Protein AF-A0AB36WRA4-F1 (afdb_monomer)

Radius of gyration: 27.65 Å; Cα contacts (8 Å, |Δi|>4): 533; chains: 1; bounding box: 84×54×73 Å

Foldseek 3Di:
DDLVVVVPAPADPVLSVLLNLLVVDDCVPPHLQSVLVSLQSNLVRCVVSVVNVSSLVSLVVRDCVSALQSVLVSLQSNLVSCVVVVVNVSSLVSLVVRDVVSALVSVLVSLQVNLLCCCPPVVNNVSSLVSLVPNDCVSALLSVLSSLQVNLVCCVPVVVHNVSSLVSLVVRDCVSDPASVLVSLLVNLVCCCPVVVNLVVSVVSLVPRDPPYDLVSQLSSLQSQLVSCVVVVVLVSSLVSLVSNCVPVVPVSVLSNVLSVQCVDPVRVVVSVVSVVVVVVVVVVCVVVDDDLPDDDVVDRRLQFKKKDAAEPVLVCLQVVPDPDPDDRDDDDWAWPCPDPDLCVPVVVVCVVVVDDDPDDHDDDDDPVDTDTDDDIDSCQPDQVCQQPHQDDPNDGNNGHIDIDGPVVVDDCPSPVSVVVSVVVVVVPPPVPDVVVVPPVPPPPDD

Structure (mmCIF, N/CA/C/O backbone):
data_AF-A0AB36WRA4-F1
#
_entry.id   AF-A0AB36WRA4-F1
#
loop_
_atom_site.group_PDB
_atom_site.id
_atom_site.type_symbol
_atom_site.label_atom_id
_atom_site.label_alt_id
_atom_site.label_comp_id
_atom_site.label_asym_id
_atom_site.label_entity_id
_atom_site.label_seq_id
_atom_site.pdbx_PDB_ins_code
_atom_site.Cartn_x
_atom_site.Cartn_y
_atom_site.Cartn_z
_atom_site.occupancy
_atom_site.B_iso_or_equiv
_atom_site.auth_seq_id
_atom_site.auth_comp_id
_atom_site.auth_asym_id
_atom_site.auth_atom_id
_atom_site.pdbx_PDB_model_num
ATOM 1 N N . MET A 1 1 ? 20.486 10.281 -29.213 1.00 79.38 1 MET A N 1
ATOM 2 C CA . MET A 1 1 ? 20.625 11.752 -29.174 1.00 79.38 1 MET A CA 1
ATOM 3 C C . MET A 1 1 ? 22.094 12.083 -29.334 1.00 79.38 1 MET A C 1
ATOM 5 O O . MET A 1 1 ? 22.915 11.268 -28.916 1.00 79.38 1 MET A O 1
ATOM 9 N N . ASN A 1 2 ? 22.425 13.197 -29.983 1.00 81.06 2 ASN A N 1
ATOM 10 C CA . ASN A 1 2 ? 23.804 13.689 -30.052 1.00 81.06 2 ASN A CA 1
ATOM 11 C C . ASN A 1 2 ? 24.070 14.705 -28.924 1.00 81.06 2 ASN A C 1
ATOM 13 O O . ASN A 1 2 ? 23.163 15.056 -28.171 1.00 81.06 2 ASN A O 1
ATOM 17 N N . MET A 1 3 ? 25.309 15.184 -28.800 1.00 83.56 3 MET A N 1
ATOM 18 C CA . MET A 1 3 ? 25.678 16.083 -27.703 1.00 83.56 3 MET A CA 1
ATOM 19 C C . MET A 1 3 ? 24.955 17.440 -27.751 1.00 83.56 3 MET A C 1
ATOM 21 O O . MET A 1 3 ? 24.662 18.024 -26.709 1.00 83.56 3 MET A O 1
ATOM 25 N N . ASP A 1 4 ? 24.607 17.925 -28.944 1.00 80.44 4 ASP A N 1
ATOM 26 C CA . ASP A 1 4 ? 23.847 19.168 -29.103 1.00 80.44 4 ASP A CA 1
ATOM 27 C C . ASP A 1 4 ? 22.397 19.021 -28.631 1.00 80.44 4 ASP A C 1
ATOM 29 O O . ASP A 1 4 ? 21.803 19.988 -28.153 1.00 80.44 4 ASP A O 1
ATOM 33 N N . ASP A 1 5 ? 21.826 17.819 -28.725 1.00 84.31 5 ASP A N 1
ATOM 34 C CA . ASP A 1 5 ? 20.522 17.513 -28.142 1.00 84.31 5 ASP A CA 1
ATOM 35 C C . ASP A 1 5 ? 20.593 17.532 -26.607 1.00 84.31 5 ASP A C 1
ATOM 37 O O . ASP A 1 5 ? 19.723 18.117 -25.967 1.00 84.31 5 ASP A O 1
ATOM 41 N N . PHE A 1 6 ? 21.647 16.961 -26.007 1.00 82.44 6 PHE A N 1
ATOM 42 C CA . PHE A 1 6 ? 21.836 16.958 -24.548 1.00 82.44 6 PHE A CA 1
ATOM 43 C C . PHE A 1 6 ? 22.102 18.349 -23.975 1.00 82.44 6 PHE A C 1
ATOM 45 O O . PHE A 1 6 ? 21.575 18.676 -22.918 1.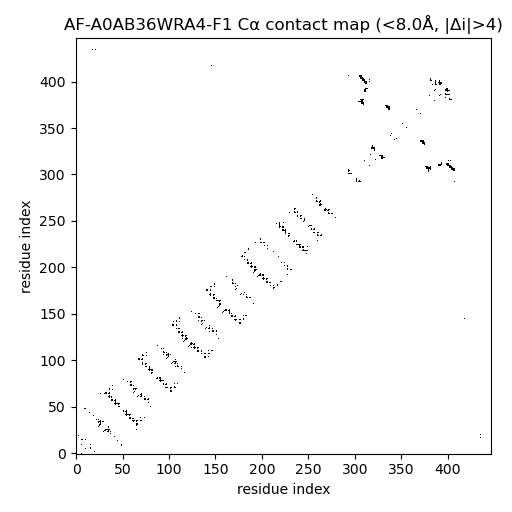00 82.44 6 PHE A O 1
ATOM 52 N N . LYS A 1 7 ? 22.851 19.204 -24.684 1.00 80.44 7 LYS A N 1
ATOM 53 C CA . LYS A 1 7 ? 23.098 20.599 -24.269 1.00 80.44 7 LYS A CA 1
ATOM 54 C C . LYS A 1 7 ? 21.832 21.461 -24.236 1.00 80.44 7 LYS A C 1
ATOM 56 O O . LYS A 1 7 ? 21.834 22.515 -23.607 1.00 80.44 7 LYS A O 1
ATOM 61 N N . LYS A 1 8 ? 20.757 21.037 -24.910 1.00 83.62 8 LYS A N 1
ATOM 62 C CA . LYS A 1 8 ? 19.436 21.688 -24.835 1.00 83.62 8 LYS A CA 1
ATOM 63 C C . LYS A 1 8 ? 18.624 21.228 -23.624 1.00 83.62 8 LYS A C 1
ATOM 65 O O . LYS A 1 8 ? 17.630 21.870 -23.291 1.00 83.62 8 LYS A O 1
ATOM 70 N N . LEU A 1 9 ? 19.019 20.131 -22.981 1.00 84.31 9 LEU A N 1
ATOM 71 C CA . LEU A 1 9 ? 18.398 19.654 -21.754 1.00 84.31 9 LEU A CA 1
ATOM 72 C C . LEU A 1 9 ? 18.965 20.432 -20.561 1.00 84.31 9 LEU A C 1
ATOM 74 O O . LEU A 1 9 ? 20.161 20.704 -20.482 1.00 84.31 9 LEU A O 1
ATOM 78 N N . LYS A 1 10 ? 18.106 20.755 -19.594 1.00 83.50 10 LYS A N 1
ATOM 79 C CA . LYS A 1 10 ? 18.498 21.317 -18.293 1.00 83.50 10 LYS A CA 1
ATOM 80 C C . LYS A 1 10 ? 19.139 20.235 -17.409 1.00 83.50 10 LYS A C 1
ATOM 82 O O . LYS A 1 10 ? 18.519 19.779 -16.453 1.00 83.50 10 LYS A O 1
ATOM 87 N N . LEU A 1 11 ? 20.329 19.771 -17.777 1.00 83.56 11 LEU A N 1
ATOM 88 C CA . LEU A 1 11 ? 21.136 18.813 -17.012 1.00 83.56 11 LEU A CA 1
ATOM 89 C C . LEU A 1 11 ? 22.240 19.542 -16.238 1.00 83.56 11 LEU A C 1
ATOM 91 O O . LEU A 1 11 ? 22.647 20.642 -16.617 1.00 83.56 11 LEU A O 1
ATOM 95 N N . SER A 1 12 ? 22.737 18.936 -15.158 1.00 85.19 12 SER A N 1
ATOM 96 C CA . SER A 1 12 ? 23.919 19.465 -14.472 1.00 85.19 12 SER A CA 1
ATOM 97 C C . SER A 1 12 ? 25.164 19.304 -15.352 1.00 85.19 12 SER A C 1
ATOM 99 O O . SER A 1 12 ? 25.253 18.354 -16.127 1.00 85.19 12 SER A O 1
ATOM 101 N N . ASN A 1 13 ? 26.149 20.200 -15.221 1.00 84.56 13 ASN A N 1
ATOM 102 C CA . ASN A 1 13 ? 27.400 20.085 -15.985 1.00 84.56 13 ASN A CA 1
ATOM 103 C C . ASN A 1 13 ? 28.089 18.731 -15.752 1.00 84.56 13 ASN A C 1
ATOM 105 O O . ASN A 1 13 ? 28.613 18.147 -16.690 1.00 84.56 13 ASN A O 1
ATOM 109 N N . THR A 1 14 ? 28.017 18.203 -14.526 1.00 87.31 14 THR A N 1
ATOM 110 C CA . THR A 1 14 ? 28.548 16.878 -14.182 1.00 87.31 14 THR A CA 1
ATOM 111 C C . THR A 1 14 ? 27.828 15.756 -14.931 1.00 87.31 14 THR A C 1
ATOM 113 O O . THR A 1 14 ? 28.490 14.904 -15.511 1.00 87.31 14 THR A O 1
ATOM 116 N N . ASP A 1 15 ? 26.490 15.777 -14.985 1.00 85.38 15 ASP A N 1
ATOM 117 C CA . ASP A 1 15 ? 25.725 14.770 -15.737 1.00 85.38 15 ASP A CA 1
ATOM 118 C C . ASP A 1 15 ? 26.016 14.868 -17.252 1.00 85.38 15 ASP A C 1
ATOM 120 O O . ASP A 1 15 ? 26.065 13.854 -17.944 1.00 85.38 15 ASP A O 1
ATOM 124 N N . ILE A 1 16 ? 26.217 16.084 -17.778 1.00 86.12 16 ILE A N 1
ATOM 125 C CA . ILE A 1 16 ? 26.566 16.335 -19.188 1.00 86.12 16 ILE A CA 1
ATOM 126 C C . ILE A 1 16 ? 27.944 15.749 -19.524 1.00 86.12 16 ILE A C 1
ATOM 128 O O . ILE A 1 16 ? 28.062 15.048 -20.528 1.00 86.12 16 ILE A O 1
ATOM 132 N N . GLU A 1 17 ? 28.960 16.009 -18.695 1.00 85.81 17 GLU A N 1
ATOM 133 C CA . GLU A 1 17 ? 30.317 15.463 -18.861 1.00 85.81 17 GLU A CA 1
ATOM 134 C C . GLU A 1 17 ? 30.321 13.928 -18.800 1.00 85.81 17 GLU A C 1
ATOM 136 O O . GLU A 1 17 ? 30.978 13.265 -19.607 1.00 85.81 17 GLU A O 1
ATOM 141 N N . GLU A 1 18 ? 29.546 13.347 -17.881 1.00 88.69 18 GLU A N 1
ATOM 142 C CA . GLU A 1 18 ? 29.401 11.895 -17.762 1.00 88.69 18 GLU A CA 1
ATOM 143 C C . GLU A 1 18 ? 28.736 11.290 -19.008 1.00 88.69 18 GLU A C 1
ATOM 145 O O . GLU A 1 18 ? 29.247 10.326 -19.585 1.00 88.69 18 GLU A O 1
ATOM 150 N N . ILE A 1 19 ? 27.636 11.885 -19.482 1.00 88.50 19 ILE A N 1
ATOM 151 C CA . ILE A 1 19 ? 26.951 11.444 -20.705 1.00 88.50 19 ILE A CA 1
ATOM 152 C C . ILE A 1 19 ? 27.875 11.551 -21.921 1.00 88.50 19 ILE A C 1
ATOM 154 O O . ILE A 1 19 ? 27.892 10.635 -22.743 1.00 88.50 19 ILE A O 1
ATOM 158 N N . GLU A 1 20 ? 28.656 12.625 -22.044 1.00 87.75 20 GLU A N 1
ATOM 159 C CA . GLU A 1 20 ? 29.588 12.815 -23.161 1.00 87.75 20 GLU A CA 1
ATOM 160 C C . GLU A 1 20 ? 30.613 11.675 -23.247 1.00 87.75 20 GLU A C 1
ATOM 162 O O . GLU A 1 20 ? 30.836 11.132 -24.333 1.00 87.75 20 GLU A O 1
ATOM 167 N N . GLY A 1 21 ? 31.168 11.251 -22.107 1.00 86.50 21 GLY A N 1
ATOM 168 C CA . GLY A 1 21 ? 32.066 10.095 -22.044 1.00 86.50 21 GLY A CA 1
ATOM 169 C C . GLY A 1 21 ? 31.383 8.789 -22.464 1.00 86.50 21 GLY A C 1
ATOM 170 O O . GLY A 1 21 ? 31.952 7.996 -23.216 1.00 86.50 21 GLY A O 1
ATOM 171 N N . LEU A 1 22 ? 30.138 8.577 -22.034 1.00 89.88 22 LEU A N 1
ATOM 172 C CA . LEU A 1 22 ? 29.381 7.352 -22.313 1.00 89.88 22 LEU A CA 1
ATOM 173 C C . LEU A 1 22 ? 28.863 7.263 -23.757 1.00 89.88 22 LEU A C 1
ATOM 175 O O . LEU A 1 22 ? 28.699 6.158 -24.278 1.00 89.88 22 LEU A O 1
ATOM 179 N N . LEU A 1 23 ? 28.626 8.393 -24.431 1.00 88.62 23 LEU A N 1
ATOM 180 C CA . LEU A 1 23 ? 28.179 8.419 -25.831 1.00 88.62 23 LEU A CA 1
ATOM 181 C C . LEU A 1 23 ? 29.236 7.909 -26.820 1.00 88.62 23 LEU A C 1
ATOM 183 O O . LEU A 1 23 ? 28.875 7.539 -27.937 1.00 88.62 23 LEU A O 1
ATOM 187 N N . GLN A 1 24 ? 30.511 7.864 -26.422 1.00 86.81 24 GLN A N 1
ATOM 188 C CA . GLN A 1 24 ? 31.593 7.315 -27.249 1.00 86.81 24 GLN A CA 1
ATOM 189 C C . GLN A 1 24 ? 31.570 5.780 -27.316 1.00 86.81 24 GLN A C 1
ATOM 191 O O . GLN A 1 24 ? 32.196 5.187 -28.195 1.00 86.81 24 GLN A O 1
ATOM 196 N N . VAL A 1 25 ? 30.848 5.123 -26.402 1.00 89.00 25 VAL A N 1
ATOM 197 C CA . VAL A 1 25 ? 30.752 3.663 -26.354 1.00 89.00 25 VAL A CA 1
ATOM 198 C C . VAL A 1 25 ? 29.827 3.165 -27.461 1.00 89.00 25 VAL A C 1
ATOM 200 O O . VAL A 1 25 ? 28.656 3.543 -27.547 1.00 89.00 25 VAL A O 1
ATOM 203 N N . THR A 1 26 ? 30.336 2.248 -28.281 1.00 90.06 26 THR A N 1
ATOM 204 C CA . THR A 1 26 ? 29.564 1.584 -29.341 1.00 90.06 26 THR A CA 1
ATOM 205 C C . THR A 1 26 ? 29.333 0.122 -28.983 1.00 90.06 26 THR A C 1
ATOM 207 O O . THR A 1 26 ? 30.014 -0.433 -28.123 1.00 90.06 26 THR A O 1
ATOM 210 N N . ARG A 1 27 ? 28.369 -0.534 -29.640 1.00 90.00 27 ARG A N 1
ATOM 211 C CA . ARG A 1 27 ? 28.092 -1.952 -29.369 1.00 90.00 27 ARG A CA 1
ATOM 212 C C . ARG A 1 27 ? 29.282 -2.845 -29.744 1.00 90.00 27 ARG A C 1
ATOM 214 O O . ARG A 1 27 ? 29.499 -3.863 -29.094 1.00 90.00 27 ARG A O 1
ATOM 221 N N . GLU A 1 28 ? 30.052 -2.472 -30.765 1.00 88.94 28 GLU A N 1
ATOM 222 C CA . GLU A 1 28 ? 31.238 -3.219 -31.196 1.00 88.94 28 GLU A CA 1
ATOM 223 C C . GLU A 1 28 ? 32.514 -2.874 -30.409 1.00 88.94 28 GLU A C 1
ATOM 225 O O . GLU A 1 28 ? 33.470 -3.645 -30.464 1.00 88.94 28 GLU A O 1
ATOM 230 N N . ASN A 1 29 ? 32.555 -1.748 -29.687 1.00 81.69 29 ASN A N 1
ATOM 231 C CA . ASN A 1 29 ? 33.750 -1.296 -28.975 1.00 81.69 29 ASN A CA 1
ATOM 232 C C . ASN A 1 29 ? 33.398 -0.614 -27.635 1.00 81.69 29 ASN A C 1
ATOM 234 O O . ASN A 1 29 ? 32.785 0.462 -27.658 1.00 81.69 29 ASN A O 1
ATOM 238 N N . PRO A 1 30 ? 33.810 -1.178 -26.480 1.00 80.06 30 PRO A N 1
ATOM 239 C CA . PRO A 1 30 ? 34.686 -2.352 -26.313 1.00 80.06 30 PRO A CA 1
ATOM 240 C C . PRO A 1 30 ? 33.942 -3.699 -26.302 1.00 80.06 30 PRO A C 1
ATOM 242 O O . PRO A 1 30 ? 34.545 -4.736 -26.565 1.00 80.06 30 PRO A O 1
ATOM 245 N N . SER A 1 31 ? 32.640 -3.707 -26.010 1.00 91.75 31 SER A N 1
ATOM 246 C CA . SER A 1 31 ? 31.771 -4.883 -26.123 1.00 91.75 31 SER A CA 1
ATOM 247 C C . SER A 1 31 ? 30.298 -4.482 -26.011 1.00 91.75 31 SER A C 1
ATOM 249 O O . SER A 1 31 ? 29.973 -3.394 -25.523 1.00 91.75 31 SER A O 1
ATOM 251 N N . GLY A 1 32 ? 29.396 -5.396 -26.384 1.00 90.62 32 GLY A N 1
ATOM 252 C CA . GLY A 1 32 ? 27.958 -5.215 -26.172 1.00 90.62 32 GLY A CA 1
ATOM 253 C C . GLY A 1 32 ? 27.606 -4.991 -24.697 1.00 90.62 32 GLY A C 1
ATOM 254 O O . GLY A 1 32 ? 26.776 -4.142 -24.391 1.00 90.62 32 GLY A O 1
ATOM 255 N N . GLU A 1 33 ? 28.292 -5.662 -23.769 1.00 91.69 33 GLU A N 1
ATOM 256 C CA . GLU A 1 33 ? 28.045 -5.500 -22.332 1.00 91.69 33 GLU A CA 1
ATOM 257 C C . GLU A 1 33 ? 28.365 -4.079 -21.852 1.00 91.69 33 GLU A C 1
ATOM 259 O O . GLU A 1 33 ? 27.564 -3.468 -21.142 1.00 91.69 33 GLU A O 1
ATOM 264 N N . VAL A 1 34 ? 29.506 -3.518 -22.267 1.00 91.81 34 VAL A N 1
ATOM 265 C CA . VAL A 1 34 ? 29.884 -2.145 -21.895 1.00 91.81 34 VAL A CA 1
ATOM 266 C C . VAL A 1 34 ? 28.943 -1.133 -22.544 1.00 91.81 34 VAL A C 1
ATOM 268 O O . VAL A 1 34 ? 28.539 -0.169 -21.893 1.00 91.81 34 VAL A O 1
ATOM 271 N N . TYR A 1 35 ? 28.503 -1.389 -23.779 1.00 93.81 35 TYR A N 1
ATOM 272 C CA . TYR A 1 35 ? 27.437 -0.608 -24.399 1.00 93.81 35 TYR A CA 1
ATOM 273 C C . TYR A 1 35 ? 26.153 -0.648 -23.563 1.00 93.81 35 TYR A C 1
ATOM 275 O O . TYR A 1 35 ? 25.618 0.405 -23.223 1.00 93.81 35 TYR A O 1
ATOM 283 N N . ALA A 1 36 ? 25.685 -1.826 -23.143 1.00 92.94 36 ALA A N 1
ATOM 284 C CA . ALA A 1 36 ? 24.491 -1.949 -22.309 1.00 92.94 36 ALA A CA 1
ATOM 285 C C . ALA A 1 36 ? 24.617 -1.202 -20.973 1.00 92.94 36 ALA A C 1
ATOM 287 O O . ALA A 1 36 ? 23.654 -0.562 -20.534 1.00 92.94 36 ALA A O 1
ATOM 288 N N . LYS A 1 37 ? 25.799 -1.226 -20.344 1.00 92.69 37 LYS A N 1
ATOM 289 C CA . LYS A 1 37 ? 26.087 -0.439 -19.133 1.00 92.69 37 LYS A CA 1
ATOM 290 C C . LYS A 1 37 ? 25.969 1.058 -19.414 1.00 92.69 37 LYS A C 1
ATOM 292 O O . LYS A 1 37 ? 25.210 1.737 -18.724 1.00 92.69 37 LYS A O 1
ATOM 297 N N . ALA A 1 38 ? 26.621 1.548 -20.469 1.00 92.00 38 ALA A N 1
ATOM 298 C CA . ALA A 1 38 ? 26.566 2.955 -20.864 1.00 92.00 38 ALA A CA 1
ATOM 299 C C . ALA A 1 38 ? 25.124 3.424 -21.126 1.00 92.00 38 ALA A C 1
ATOM 301 O O . ALA A 1 38 ? 24.682 4.430 -20.573 1.00 92.00 38 ALA A O 1
ATOM 302 N N . GLN A 1 39 ? 24.348 2.654 -21.895 1.00 93.94 39 GLN A N 1
ATOM 303 C CA . GLN A 1 39 ? 22.939 2.962 -22.169 1.00 93.94 39 GLN A CA 1
ATOM 304 C C . GLN A 1 39 ? 22.084 2.955 -20.889 1.00 93.94 39 GLN A C 1
ATOM 306 O O . GLN A 1 39 ? 21.203 3.801 -20.725 1.00 93.94 39 GLN A O 1
ATOM 311 N N . THR A 1 40 ? 22.360 2.035 -19.958 1.00 91.19 40 THR A N 1
ATOM 312 C CA . THR A 1 40 ? 21.665 1.961 -18.664 1.00 91.19 40 THR A CA 1
ATOM 313 C C . THR A 1 40 ? 21.891 3.225 -17.838 1.00 91.19 40 THR A C 1
ATOM 315 O O . THR A 1 40 ? 20.918 3.781 -17.320 1.00 91.19 40 THR A O 1
ATOM 318 N N . VAL A 1 41 ? 23.145 3.683 -17.736 1.00 90.50 41 VAL A N 1
ATOM 319 C CA . VAL A 1 41 ? 23.533 4.875 -16.962 1.00 90.50 41 VAL A CA 1
ATOM 320 C C . VAL A 1 41 ? 22.952 6.143 -17.581 1.00 90.50 41 VAL A C 1
ATOM 322 O O . VAL A 1 41 ? 22.281 6.896 -16.876 1.00 90.50 41 VAL A O 1
ATOM 325 N N . ILE A 1 42 ? 23.096 6.334 -18.899 1.00 90.50 42 ILE A N 1
ATOM 326 C CA . ILE A 1 42 ? 22.508 7.489 -19.600 1.00 90.50 42 ILE A CA 1
ATOM 327 C C . ILE A 1 42 ? 20.993 7.542 -19.360 1.00 90.50 42 ILE A C 1
ATOM 329 O O . ILE A 1 42 ? 20.454 8.594 -19.013 1.00 90.50 42 ILE A O 1
ATOM 333 N N . GLY A 1 43 ? 20.299 6.404 -19.482 1.00 90.94 43 GLY A N 1
ATOM 334 C CA . GLY A 1 43 ? 18.866 6.335 -19.198 1.00 90.94 43 GLY A CA 1
ATOM 335 C C . GLY A 1 43 ? 18.520 6.694 -17.747 1.00 90.94 43 GLY A C 1
ATOM 336 O O . GLY A 1 43 ? 17.549 7.408 -17.505 1.00 90.94 43 GLY A O 1
ATOM 337 N N . GLY A 1 44 ? 19.336 6.270 -16.777 1.00 85.25 44 GLY A N 1
ATOM 338 C CA . GLY A 1 44 ? 19.175 6.634 -15.365 1.00 85.25 44 GLY A CA 1
ATOM 339 C C . GLY A 1 44 ? 19.334 8.136 -15.099 1.00 85.25 44 GLY A C 1
ATOM 340 O O . GLY A 1 44 ? 18.491 8.729 -14.421 1.00 85.25 44 GLY A O 1
ATOM 341 N N . LEU A 1 45 ? 20.363 8.766 -15.674 1.00 86.50 45 LEU A N 1
ATOM 342 C CA . LEU A 1 45 ? 20.609 10.210 -15.561 1.00 86.50 45 LEU A CA 1
ATOM 343 C C . LEU A 1 45 ? 19.477 11.033 -16.185 1.00 86.50 45 LEU A C 1
ATOM 345 O O . LEU A 1 45 ? 19.007 12.007 -15.590 1.00 86.50 45 LEU A O 1
ATOM 349 N N . LEU A 1 46 ? 18.993 10.615 -17.355 1.00 85.88 46 LEU A N 1
ATOM 350 C CA . LEU A 1 46 ? 17.844 11.232 -18.014 1.00 85.88 46 LEU A CA 1
ATOM 351 C C . LEU A 1 46 ? 16.577 11.112 -17.161 1.00 85.88 46 LEU A C 1
ATOM 353 O O . LEU A 1 46 ? 15.880 12.108 -16.964 1.00 85.88 46 LEU A O 1
ATOM 357 N N . LEU A 1 47 ? 16.309 9.932 -16.589 1.00 83.19 47 LEU A N 1
ATOM 358 C CA . LEU A 1 47 ? 15.147 9.724 -15.724 1.00 83.19 47 LEU A CA 1
ATOM 359 C C . LEU A 1 47 ? 15.206 10.606 -14.465 1.00 83.19 47 LEU A C 1
ATOM 361 O O . LEU A 1 47 ? 14.209 11.239 -14.118 1.00 83.19 47 LEU A O 1
ATOM 365 N N . LYS A 1 48 ? 16.368 10.688 -13.802 1.00 82.44 48 LYS A N 1
ATOM 366 C CA . LYS A 1 48 ? 16.590 11.556 -12.627 1.00 82.44 48 LYS A CA 1
ATOM 367 C C . LYS A 1 48 ? 16.249 13.018 -12.929 1.00 82.44 48 LYS A C 1
ATOM 369 O O . LYS A 1 48 ? 15.706 13.716 -12.076 1.00 82.44 48 LYS A O 1
ATOM 374 N N . ASN A 1 49 ? 16.518 13.453 -14.156 1.00 78.69 49 ASN A N 1
ATOM 375 C CA . ASN A 1 49 ? 16.245 14.801 -14.641 1.00 78.69 49 ASN A CA 1
ATOM 376 C C . ASN A 1 49 ? 14.879 14.937 -15.353 1.00 78.69 49 ASN A C 1
ATOM 378 O O . ASN A 1 49 ? 14.635 15.933 -16.028 1.00 78.69 49 ASN A O 1
ATOM 382 N N . LYS A 1 50 ? 13.964 13.971 -15.167 1.00 83.81 50 LYS A N 1
ATOM 383 C CA . LYS A 1 50 ? 12.584 13.956 -15.699 1.00 83.81 50 LYS A CA 1
ATOM 384 C C . LYS A 1 50 ? 12.467 13.868 -17.233 1.00 83.81 50 LYS A C 1
ATOM 386 O O . LYS A 1 50 ? 11.397 14.128 -17.784 1.00 83.81 50 LYS A O 1
ATOM 391 N N . TYR A 1 51 ? 13.521 13.436 -17.926 1.00 84.81 51 TYR A N 1
ATOM 392 C CA . TYR A 1 51 ? 13.525 13.148 -19.368 1.00 84.81 51 TYR A CA 1
ATOM 393 C C . TYR A 1 51 ? 13.161 11.679 -19.632 1.00 84.81 51 TYR A C 1
ATOM 395 O O . TYR A 1 51 ? 13.961 10.865 -20.101 1.00 84.81 51 TYR A O 1
ATOM 403 N N . ASN A 1 52 ? 11.940 11.301 -19.242 1.00 83.06 52 ASN A N 1
ATOM 404 C CA . ASN A 1 52 ? 11.532 9.895 -19.173 1.00 83.06 52 ASN A CA 1
ATOM 405 C C . ASN A 1 52 ? 11.456 9.229 -20.557 1.00 83.06 52 ASN A C 1
ATOM 407 O O . ASN A 1 52 ? 11.683 8.026 -20.671 1.00 83.06 52 ASN A O 1
ATOM 411 N N . GLN A 1 53 ? 11.089 9.966 -21.612 1.00 88.50 53 GLN A N 1
ATOM 412 C CA . GLN A 1 53 ? 10.943 9.377 -22.947 1.00 88.50 53 GLN A CA 1
ATOM 413 C C . GLN A 1 53 ? 12.308 9.086 -23.575 1.00 88.50 53 GLN A C 1
ATOM 415 O O . GLN A 1 53 ? 12.502 8.043 -24.198 1.00 88.50 53 GLN A O 1
ATOM 420 N N . GLU A 1 54 ? 13.258 9.985 -23.368 1.00 90.25 54 GLU A N 1
ATOM 421 C CA . GLU A 1 54 ? 14.649 9.845 -23.754 1.00 90.25 54 GLU A CA 1
ATOM 422 C C . GLU A 1 54 ? 15.268 8.661 -23.009 1.00 90.25 54 GLU A C 1
ATOM 424 O O . GLU A 1 54 ? 15.841 7.782 -23.649 1.00 90.25 54 GLU A O 1
ATOM 429 N N . ALA A 1 55 ? 15.053 8.557 -21.692 1.00 89.06 55 ALA A N 1
ATOM 430 C CA . ALA A 1 55 ? 15.507 7.418 -20.894 1.00 89.06 55 ALA A CA 1
ATOM 431 C C . ALA A 1 55 ? 15.017 6.069 -21.453 1.00 89.06 55 ALA A C 1
ATOM 433 O O . ALA A 1 55 ? 15.811 5.147 -21.649 1.00 89.06 55 ALA A O 1
ATOM 434 N N . ILE A 1 56 ? 13.726 5.975 -21.796 1.00 90.81 56 ILE A N 1
ATOM 435 C CA . ILE A 1 56 ? 13.133 4.782 -22.423 1.00 90.81 56 ILE A CA 1
ATOM 436 C C . ILE A 1 56 ? 13.814 4.446 -23.756 1.00 90.81 56 ILE A C 1
ATOM 438 O O . ILE A 1 56 ? 14.005 3.268 -24.060 1.00 90.81 56 ILE A O 1
ATOM 442 N N . ASN A 1 57 ? 14.185 5.443 -24.563 1.00 93.75 57 ASN A N 1
ATOM 443 C CA . ASN A 1 57 ? 14.857 5.206 -25.842 1.00 93.75 57 ASN A CA 1
ATOM 444 C C . ASN A 1 57 ? 16.250 4.586 -25.641 1.00 93.75 57 ASN A C 1
ATOM 446 O O . ASN A 1 57 ? 16.611 3.663 -26.370 1.00 93.75 57 ASN A O 1
ATOM 450 N N . TYR A 1 58 ? 17.001 5.056 -24.639 1.00 94.44 58 TYR A N 1
ATOM 451 C CA . TYR A 1 58 ? 18.304 4.487 -24.280 1.00 94.44 58 TYR A CA 1
ATOM 452 C C . TYR A 1 58 ? 18.167 3.063 -23.729 1.00 94.44 58 TYR A C 1
ATOM 454 O O . TYR A 1 58 ? 18.887 2.172 -24.161 1.00 94.44 58 TYR A O 1
ATOM 462 N N . TRP A 1 59 ? 17.200 2.785 -22.855 1.00 95.31 59 TRP A N 1
ATOM 463 C CA . TRP A 1 59 ? 16.988 1.415 -22.371 1.00 95.31 59 TRP A CA 1
ATOM 464 C C . TRP A 1 59 ? 16.511 0.451 -23.464 1.00 95.31 59 TRP A C 1
ATOM 466 O O . TRP A 1 59 ? 16.944 -0.697 -23.489 1.00 95.31 59 TRP A O 1
ATOM 476 N N . ASN A 1 60 ? 15.685 0.904 -24.412 1.00 96.44 60 ASN A N 1
ATOM 477 C CA . ASN A 1 60 ? 15.252 0.082 -25.550 1.00 96.44 60 ASN A CA 1
ATOM 478 C C . ASN A 1 60 ? 16.386 -0.267 -26.527 1.00 96.44 60 ASN A C 1
ATOM 480 O O . ASN A 1 60 ? 16.221 -1.174 -27.343 1.00 96.44 60 ASN A O 1
ATOM 484 N N . SER A 1 61 ? 17.516 0.445 -26.489 1.00 96.00 61 SER A N 1
ATOM 485 C CA . SER A 1 61 ? 18.657 0.147 -27.359 1.00 96.00 61 SER A CA 1
ATOM 486 C C . SER A 1 61 ? 19.449 -1.083 -26.890 1.00 96.00 61 SER A C 1
ATOM 488 O O . SER A 1 61 ? 20.187 -1.671 -27.685 1.00 96.00 61 SER A O 1
ATOM 490 N N . ILE A 1 62 ? 19.276 -1.500 -25.631 1.00 96.38 62 ILE A N 1
ATOM 491 C CA . ILE A 1 62 ? 19.948 -2.653 -25.027 1.00 96.38 62 ILE A CA 1
ATOM 492 C C . ILE A 1 62 ? 19.331 -3.944 -25.567 1.00 96.38 62 ILE A C 1
ATOM 494 O O . ILE A 1 62 ? 18.116 -4.140 -25.507 1.00 96.38 62 ILE A O 1
ATOM 498 N N . LYS A 1 63 ? 20.165 -4.850 -26.082 1.00 96.81 63 LYS A N 1
ATOM 499 C CA . LYS A 1 63 ? 19.731 -6.159 -26.592 1.00 96.81 63 LYS A CA 1
ATOM 500 C C . LYS A 1 63 ? 20.059 -7.273 -25.606 1.00 96.81 63 LYS A C 1
ATOM 502 O O . LYS A 1 63 ? 21.031 -7.191 -24.866 1.00 96.81 63 LYS A O 1
ATOM 507 N N . LEU A 1 64 ? 19.308 -8.373 -25.671 1.00 96.38 64 LEU A N 1
ATOM 508 C CA . LEU A 1 64 ? 19.566 -9.560 -24.847 1.00 96.38 64 LEU A CA 1
ATOM 509 C C . LEU A 1 64 ? 21.000 -10.100 -25.018 1.00 96.38 64 LEU A C 1
ATOM 511 O O . LEU A 1 64 ? 21.612 -10.537 -24.050 1.00 96.38 64 LEU A O 1
ATOM 515 N N . ALA A 1 65 ? 21.542 -10.029 -26.239 1.00 95.81 65 ALA A N 1
ATOM 516 C CA . ALA A 1 65 ? 22.908 -10.451 -26.555 1.00 95.81 65 ALA A CA 1
ATOM 517 C C . ALA A 1 65 ? 23.997 -9.522 -25.986 1.00 95.81 65 ALA A C 1
ATOM 519 O O . ALA A 1 65 ? 25.150 -9.934 -25.914 1.00 95.81 65 ALA A O 1
ATOM 520 N N . ASP A 1 66 ? 23.645 -8.288 -25.607 1.00 94.06 66 ASP A N 1
ATOM 521 C CA . ASP A 1 66 ? 24.581 -7.332 -25.014 1.00 94.06 66 ASP A CA 1
ATOM 522 C C . ASP A 1 66 ? 24.859 -7.714 -23.549 1.00 94.06 66 ASP A C 1
ATOM 524 O O . ASP A 1 66 ? 26.006 -7.783 -23.120 1.00 94.06 66 ASP A O 1
ATOM 528 N N . SER A 1 67 ? 23.800 -7.999 -22.785 1.00 95.81 67 SER A N 1
ATOM 529 C CA . SER A 1 67 ? 23.855 -8.576 -21.437 1.00 95.81 67 SER A CA 1
ATOM 530 C C . SER A 1 67 ? 22.451 -8.995 -21.010 1.00 95.81 67 SER A C 1
ATOM 532 O O . SER A 1 67 ? 21.533 -8.171 -21.009 1.00 95.81 67 SER A O 1
ATOM 534 N N . ALA A 1 68 ? 22.274 -10.258 -20.613 1.00 97.00 68 ALA A N 1
ATOM 535 C CA . ALA A 1 68 ? 20.964 -10.765 -20.208 1.00 97.00 68 ALA A CA 1
ATOM 536 C C . ALA A 1 68 ? 20.408 -10.026 -18.978 1.00 97.00 68 ALA A C 1
ATOM 538 O O . ALA A 1 68 ? 19.238 -9.639 -18.954 1.00 97.00 68 ALA A O 1
ATOM 539 N N . GLU A 1 69 ? 21.258 -9.754 -17.987 1.00 94.19 69 GLU A N 1
ATOM 540 C CA . GLU A 1 69 ? 20.852 -9.056 -16.768 1.00 94.19 69 GLU A CA 1
ATOM 541 C C . GLU A 1 69 ? 20.507 -7.583 -17.030 1.00 94.19 69 GLU A C 1
ATOM 543 O O . GLU A 1 69 ? 19.478 -7.096 -16.555 1.00 94.19 69 GLU A O 1
ATOM 548 N N . LEU A 1 70 ? 21.316 -6.867 -17.822 1.00 94.38 70 LEU A N 1
ATOM 549 C CA . LEU A 1 70 ? 21.042 -5.460 -18.144 1.00 94.38 70 LEU A CA 1
ATOM 550 C C . LEU A 1 70 ? 19.847 -5.307 -19.087 1.00 94.38 70 LEU A C 1
ATOM 552 O O . LEU A 1 70 ? 19.102 -4.337 -18.966 1.00 94.38 70 LEU A O 1
ATOM 556 N N . TYR A 1 71 ? 19.608 -6.281 -19.966 1.00 97.62 71 TYR A N 1
ATOM 557 C CA . TYR A 1 71 ? 18.377 -6.355 -20.747 1.00 97.62 71 TYR A CA 1
ATOM 558 C C . TYR A 1 71 ? 17.149 -6.489 -19.839 1.00 97.62 71 TYR A C 1
ATOM 560 O O . TYR A 1 71 ? 16.188 -5.729 -19.975 1.00 97.62 71 TYR A O 1
ATOM 568 N N . ALA A 1 72 ? 17.199 -7.403 -18.864 1.00 96.06 72 ALA A N 1
ATOM 569 C CA . ALA A 1 72 ? 16.127 -7.571 -17.888 1.00 96.06 72 ALA A CA 1
ATOM 570 C C . ALA A 1 72 ? 15.891 -6.287 -17.071 1.00 96.06 72 ALA A C 1
ATOM 572 O O . ALA A 1 72 ? 14.744 -5.864 -16.906 1.00 96.06 72 ALA A O 1
ATOM 573 N N . LYS A 1 73 ? 16.967 -5.619 -16.633 1.00 94.75 73 LYS A N 1
ATOM 574 C CA . LYS A 1 73 ? 16.910 -4.312 -15.957 1.00 94.75 73 LYS A CA 1
ATOM 575 C C . LYS A 1 73 ? 16.241 -3.245 -16.824 1.00 94.75 73 LYS A C 1
ATOM 577 O O . LYS A 1 73 ? 15.355 -2.535 -16.353 1.00 94.75 73 LYS A O 1
ATOM 582 N N . ALA A 1 74 ? 16.646 -3.138 -18.087 1.00 94.50 74 ALA A N 1
ATOM 583 C CA . ALA A 1 74 ? 16.110 -2.172 -19.039 1.00 94.50 74 ALA A CA 1
ATOM 584 C C . ALA A 1 74 ? 14.602 -2.361 -19.240 1.00 94.50 74 ALA A C 1
ATOM 586 O O . ALA A 1 74 ? 13.830 -1.414 -19.082 1.00 94.50 74 ALA A O 1
ATOM 587 N N . LYS A 1 75 ? 14.169 -3.599 -19.503 1.00 98.00 75 LYS A N 1
ATOM 588 C CA . LYS A 1 75 ? 12.750 -3.945 -19.660 1.00 98.00 75 LYS A CA 1
ATOM 589 C C . LYS A 1 75 ? 11.947 -3.677 -18.394 1.00 98.00 75 LYS A C 1
ATOM 591 O O . LYS A 1 75 ? 10.853 -3.120 -18.472 1.00 98.00 75 LYS A O 1
ATOM 596 N N . PHE A 1 76 ? 12.510 -3.975 -17.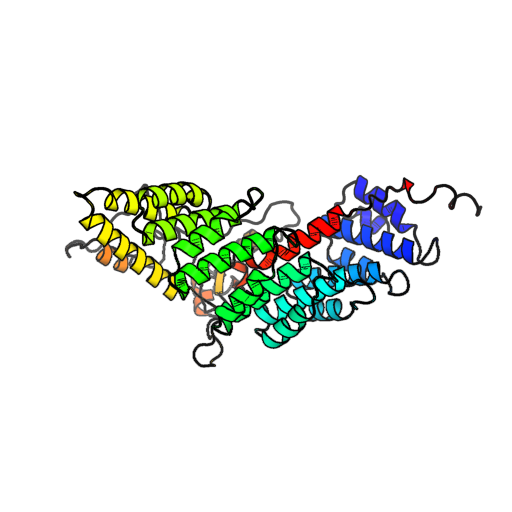226 1.00 95.31 76 PHE A N 1
ATOM 597 C CA . PHE A 1 76 ? 11.865 -3.677 -15.952 1.00 95.31 76 PHE A CA 1
ATOM 598 C C . PHE A 1 76 ? 11.659 -2.166 -15.764 1.00 95.31 76 PHE A C 1
ATOM 600 O O . PHE A 1 76 ? 10.546 -1.728 -15.471 1.00 95.31 76 PHE A O 1
ATOM 607 N N . ASN A 1 77 ? 12.692 -1.357 -16.015 1.00 89.44 77 ASN A N 1
ATOM 608 C CA . ASN A 1 77 ? 12.616 0.100 -15.901 1.00 89.44 77 ASN A CA 1
ATOM 609 C C . ASN A 1 77 ? 11.600 0.710 -16.880 1.00 89.44 77 ASN A C 1
ATOM 611 O O . ASN A 1 77 ? 10.785 1.543 -16.482 1.00 89.44 77 ASN A O 1
ATOM 615 N N . ILE A 1 78 ? 11.587 0.261 -18.140 1.00 92.19 78 ILE A N 1
ATOM 616 C CA . ILE A 1 78 ? 10.593 0.699 -19.134 1.00 92.19 78 ILE A CA 1
ATOM 617 C C . ILE A 1 78 ? 9.176 0.333 -18.671 1.00 92.19 78 ILE A C 1
ATOM 619 O O . ILE A 1 78 ? 8.262 1.160 -18.748 1.00 92.19 78 ILE A O 1
ATOM 623 N N . GLY A 1 79 ? 8.992 -0.884 -18.151 1.00 92.56 79 GLY A N 1
ATOM 624 C CA . GLY A 1 79 ? 7.715 -1.335 -17.606 1.00 92.56 79 GLY A CA 1
ATOM 625 C C . GLY A 1 79 ? 7.217 -0.447 -16.461 1.00 92.56 79 GLY A C 1
ATOM 626 O O . GLY A 1 79 ? 6.053 -0.036 -16.461 1.00 92.56 79 GLY A O 1
ATOM 627 N N . LEU A 1 80 ? 8.096 -0.070 -15.528 1.00 86.56 80 LEU A N 1
ATOM 628 C CA . LEU A 1 80 ? 7.766 0.867 -14.449 1.00 86.56 80 LEU A CA 1
ATOM 629 C C . LEU A 1 80 ? 7.374 2.254 -14.975 1.00 86.56 80 LEU A C 1
ATOM 631 O O . LEU A 1 80 ? 6.392 2.828 -14.503 1.00 86.56 80 LEU A O 1
ATOM 635 N N . GLU A 1 81 ? 8.073 2.785 -15.977 1.00 86.25 81 GLU A N 1
ATOM 636 C CA . GLU A 1 81 ? 7.727 4.086 -16.562 1.00 86.25 81 GLU A CA 1
ATOM 637 C C . GLU A 1 81 ? 6.358 4.069 -17.251 1.00 86.25 81 GLU A C 1
ATOM 639 O O . GLU A 1 81 ? 5.556 4.996 -17.082 1.00 86.25 81 GLU A O 1
ATOM 644 N N . TYR A 1 82 ? 6.023 2.991 -17.962 1.00 83.94 82 TYR A N 1
ATOM 645 C CA . TYR A 1 82 ? 4.672 2.826 -18.496 1.00 83.94 82 TYR A CA 1
ATOM 646 C C . TYR A 1 82 ? 3.625 2.680 -17.391 1.00 83.94 82 TYR A C 1
ATOM 648 O O . TYR A 1 82 ? 2.547 3.269 -17.505 1.00 83.94 82 TYR A O 1
ATOM 656 N N . LYS A 1 83 ? 3.939 1.982 -16.294 1.00 82.50 83 LYS A N 1
ATOM 657 C CA . LYS A 1 83 ? 3.047 1.877 -15.133 1.00 82.50 83 LYS A CA 1
ATOM 658 C C . LYS A 1 83 ? 2.772 3.247 -14.501 1.00 82.50 83 LYS A C 1
ATOM 660 O O . LYS A 1 83 ? 1.610 3.548 -14.229 1.00 82.50 83 LYS A O 1
ATOM 665 N N . LYS A 1 84 ? 3.792 4.097 -14.320 1.00 79.25 84 LYS A N 1
ATOM 666 C CA . LYS A 1 84 ? 3.643 5.477 -13.807 1.00 79.25 84 LYS A CA 1
ATOM 667 C C . LYS A 1 84 ? 2.751 6.336 -14.706 1.00 79.25 84 LYS A C 1
ATOM 669 O O . LYS A 1 84 ? 1.946 7.115 -14.210 1.00 79.25 84 LYS A O 1
ATOM 674 N N . LYS A 1 85 ? 2.831 6.136 -16.026 1.00 76.81 85 LYS A N 1
ATOM 675 C CA . LYS A 1 85 ? 1.949 6.773 -17.023 1.00 76.81 85 LYS A CA 1
ATOM 676 C C . LYS A 1 85 ? 0.558 6.123 -17.125 1.00 76.81 85 LYS A C 1
ATOM 678 O O . LYS A 1 85 ? -0.216 6.487 -18.005 1.00 76.81 85 LYS A O 1
ATOM 683 N N . ASN A 1 86 ? 0.232 5.161 -16.257 1.00 77.38 86 ASN A N 1
ATOM 684 C CA . ASN A 1 86 ? -0.998 4.360 -16.283 1.00 77.38 86 ASN A CA 1
ATOM 685 C C . ASN A 1 86 ? -1.216 3.573 -17.597 1.00 77.38 86 ASN A C 1
ATOM 687 O O . ASN A 1 86 ? -2.331 3.163 -17.916 1.00 77.38 86 ASN A O 1
ATOM 691 N N . LEU A 1 87 ? -0.147 3.318 -18.358 1.00 80.50 87 LEU A N 1
ATOM 692 C CA . LEU A 1 87 ? -0.142 2.503 -19.576 1.00 80.50 87 LEU A CA 1
ATOM 693 C C . LEU A 1 87 ? 0.122 1.033 -19.220 1.00 80.50 87 LEU A C 1
ATOM 695 O O . LEU A 1 87 ? 1.117 0.436 -19.626 1.00 80.50 87 LEU A O 1
ATOM 699 N N . TYR A 1 88 ? -0.776 0.450 -18.428 1.00 84.12 88 TYR A N 1
ATOM 700 C CA . TYR A 1 88 ? -0.552 -0.834 -17.754 1.00 84.12 88 TYR A CA 1
ATOM 701 C C . TYR A 1 88 ? -0.319 -2.022 -18.691 1.00 84.12 88 TYR A C 1
ATOM 703 O O . TYR A 1 88 ? 0.500 -2.880 -18.379 1.00 84.12 88 TYR A O 1
ATOM 711 N N . GLN A 1 89 ? -0.976 -2.054 -19.852 1.00 90.19 89 GLN A N 1
ATOM 712 C CA . GLN A 1 89 ? -0.766 -3.127 -20.825 1.00 90.19 89 GLN A CA 1
ATOM 713 C C . GLN A 1 89 ? 0.665 -3.104 -21.382 1.00 90.19 89 GLN A C 1
ATOM 715 O O . GLN A 1 89 ? 1.336 -4.129 -21.395 1.00 90.19 89 GLN A O 1
ATOM 720 N N . ARG A 1 90 ? 1.180 -1.914 -21.725 1.00 91.00 90 ARG A N 1
ATOM 721 C CA . ARG A 1 90 ? 2.576 -1.747 -22.167 1.00 91.00 90 ARG A CA 1
ATOM 722 C C . ARG A 1 90 ? 3.575 -2.063 -21.057 1.00 91.00 90 ARG A C 1
ATOM 724 O O . ARG A 1 90 ? 4.665 -2.559 -21.331 1.00 91.00 90 ARG A O 1
ATOM 731 N N . ALA A 1 91 ? 3.214 -1.773 -19.806 1.00 92.12 91 ALA A N 1
ATOM 732 C CA . ALA A 1 91 ? 4.021 -2.162 -18.657 1.00 92.12 91 ALA A CA 1
ATOM 733 C C . ALA A 1 91 ? 4.139 -3.690 -18.555 1.00 92.12 91 ALA A C 1
ATOM 735 O O . ALA A 1 91 ? 5.247 -4.210 -18.456 1.00 92.12 91 ALA A O 1
ATOM 736 N N . ILE A 1 92 ? 3.009 -4.403 -18.649 1.00 94.50 92 ILE A N 1
ATOM 737 C CA . ILE A 1 92 ? 2.960 -5.872 -18.633 1.00 94.50 92 ILE A CA 1
ATOM 738 C C . ILE A 1 92 ? 3.770 -6.472 -19.783 1.00 94.50 92 ILE A C 1
ATOM 740 O O . ILE A 1 92 ? 4.565 -7.369 -19.524 1.00 94.50 92 ILE A O 1
ATOM 744 N N . GLU A 1 93 ? 3.616 -5.959 -21.006 1.00 97.75 93 GLU A N 1
ATOM 745 C CA . GLU A 1 93 ? 4.366 -6.428 -22.182 1.00 97.75 93 GLU A CA 1
ATOM 746 C C . GLU A 1 93 ? 5.881 -6.370 -21.942 1.00 97.75 93 GLU A C 1
ATOM 748 O O . GLU A 1 93 ? 6.583 -7.341 -22.195 1.00 97.75 93 GLU A O 1
ATOM 753 N N . ASN A 1 94 ? 6.389 -5.278 -21.359 1.00 97.31 94 ASN A N 1
ATOM 754 C CA . ASN A 1 94 ? 7.813 -5.171 -21.027 1.00 97.31 94 ASN A CA 1
ATOM 755 C C . ASN A 1 94 ? 8.225 -6.122 -19.896 1.00 97.31 94 ASN A C 1
ATOM 757 O O . ASN A 1 94 ? 9.293 -6.725 -19.957 1.00 97.31 94 ASN A O 1
ATOM 761 N N . PHE A 1 95 ? 7.387 -6.289 -18.870 1.00 96.94 95 PHE A N 1
ATOM 762 C CA . PHE A 1 95 ? 7.649 -7.249 -17.796 1.00 96.94 95 PHE A CA 1
ATOM 763 C C . PHE A 1 95 ? 7.656 -8.705 -18.289 1.00 96.94 95 PHE A C 1
ATOM 765 O O . PHE A 1 95 ? 8.346 -9.537 -17.708 1.00 96.94 95 PHE A O 1
ATOM 772 N N . GLU A 1 96 ? 6.908 -9.025 -19.347 1.00 97.44 96 GLU A N 1
ATOM 773 C CA . GLU A 1 96 ? 6.854 -10.358 -19.964 1.00 97.44 96 GLU A CA 1
ATOM 774 C C . GLU A 1 96 ? 8.105 -10.731 -20.750 1.00 97.44 96 GLU A C 1
ATOM 776 O O . GLU A 1 96 ? 8.387 -11.916 -20.916 1.00 97.44 96 GLU A O 1
ATOM 781 N N . GLU A 1 97 ? 8.895 -9.747 -21.168 1.00 97.69 97 GLU A N 1
ATOM 782 C CA . GLU A 1 97 ? 10.181 -9.985 -21.823 1.00 97.69 97 GLU A CA 1
ATOM 783 C C . GLU A 1 97 ? 11.298 -10.396 -20.846 1.00 97.69 97 GLU A C 1
ATOM 785 O O . GLU A 1 97 ? 12.422 -10.674 -21.267 1.00 97.69 97 GLU A O 1
ATOM 790 N N . ILE A 1 98 ? 11.015 -10.438 -19.540 1.00 96.19 98 ILE A N 1
ATOM 791 C CA . ILE A 1 98 ? 11.986 -10.789 -18.504 1.00 96.19 98 ILE A CA 1
ATOM 792 C C . ILE A 1 98 ? 11.815 -12.258 -18.121 1.00 96.19 98 ILE A C 1
ATOM 794 O O . ILE A 1 98 ? 10.772 -12.666 -17.614 1.00 96.19 98 ILE A O 1
ATOM 798 N N . ASN A 1 99 ? 12.874 -13.045 -18.307 1.00 93.88 99 ASN A N 1
ATOM 799 C CA . ASN A 1 99 ? 12.940 -14.445 -17.896 1.00 93.88 99 ASN A CA 1
ATOM 800 C C . ASN A 1 99 ? 13.793 -14.603 -16.623 1.00 93.88 99 ASN A C 1
ATOM 802 O O . ASN A 1 99 ? 14.765 -13.873 -16.416 1.00 93.88 99 ASN A O 1
ATOM 806 N N . GLN A 1 100 ? 13.456 -15.590 -15.789 1.00 92.19 100 GLN A N 1
ATOM 807 C CA . GLN A 1 100 ? 14.223 -15.977 -14.604 1.00 92.19 100 GLN A CA 1
ATOM 808 C C . GLN A 1 100 ? 15.686 -16.319 -14.925 1.00 92.19 100 GLN A C 1
ATOM 810 O O . GLN A 1 100 ? 16.564 -16.024 -14.116 1.00 92.19 100 GLN A O 1
ATOM 815 N N . GLU A 1 101 ? 15.960 -16.887 -16.104 1.00 94.12 101 GLU A N 1
ATOM 816 C CA . GLU A 1 101 ? 17.324 -17.188 -16.569 1.00 94.12 101 GLU A CA 1
ATOM 817 C C . GLU A 1 101 ? 18.161 -15.928 -16.830 1.00 94.12 101 GLU A C 1
ATOM 819 O O . GLU A 1 101 ? 19.384 -15.975 -16.727 1.00 94.12 101 GLU A O 1
ATOM 824 N N . TYR A 1 102 ? 17.520 -14.798 -17.150 1.00 94.81 102 TYR A N 1
ATOM 825 C CA . TYR A 1 102 ? 18.215 -13.535 -17.414 1.00 94.81 102 TYR A CA 1
ATOM 826 C C . TYR A 1 102 ? 18.595 -12.839 -16.112 1.00 94.81 102 TYR A C 1
ATOM 828 O O . TYR A 1 102 ? 19.686 -12.291 -15.984 1.00 94.81 102 TYR A O 1
ATOM 836 N N . SER A 1 103 ? 17.672 -12.844 -15.147 1.00 93.31 103 SER A N 1
ATOM 837 C CA . SER A 1 103 ? 17.905 -12.358 -13.793 1.00 93.31 103 SER A CA 1
ATOM 838 C C . SER A 1 103 ? 16.769 -12.790 -12.874 1.00 93.31 103 SER A C 1
ATOM 840 O O . SER A 1 103 ? 15.620 -12.383 -13.053 1.00 93.31 103 SER A O 1
ATOM 842 N N . LYS A 1 104 ? 17.101 -13.540 -11.821 1.00 92.69 104 LYS A N 1
ATOM 843 C CA . LYS A 1 104 ? 16.155 -13.897 -10.753 1.00 92.69 104 LYS A CA 1
ATOM 844 C C . LYS A 1 104 ? 15.566 -12.662 -10.068 1.00 92.69 104 LYS A C 1
ATOM 846 O O . LYS A 1 104 ? 14.371 -12.631 -9.785 1.00 92.69 104 LYS A O 1
ATOM 851 N N . LEU A 1 105 ? 16.394 -11.632 -9.863 1.00 89.38 105 LEU A N 1
ATOM 852 C CA . LEU A 1 105 ? 15.993 -10.372 -9.239 1.00 89.38 105 LEU A CA 1
ATOM 853 C C . LEU A 1 105 ? 14.926 -9.652 -10.068 1.00 89.38 105 LEU A C 1
ATOM 855 O O . LEU A 1 105 ? 13.833 -9.388 -9.567 1.00 89.38 105 LEU A O 1
ATOM 859 N N . TYR A 1 106 ? 15.218 -9.366 -11.340 1.00 91.88 106 TYR A N 1
ATOM 860 C CA . TYR A 1 106 ? 14.278 -8.635 -12.193 1.00 91.88 106 TYR A CA 1
ATOM 861 C C . TYR A 1 106 ? 13.060 -9.475 -12.569 1.00 91.88 106 TYR A C 1
ATOM 863 O O . TYR A 1 106 ? 11.972 -8.921 -12.686 1.00 91.88 106 TYR A O 1
ATOM 871 N N . PHE A 1 107 ? 13.194 -10.798 -12.690 1.00 94.06 107 PHE A N 1
ATOM 872 C CA . PHE A 1 107 ? 12.048 -11.684 -12.896 1.00 94.06 107 PHE A CA 1
ATOM 873 C C . PHE A 1 107 ? 11.082 -11.666 -11.707 1.00 94.06 107 PHE A C 1
ATOM 875 O O . PHE A 1 107 ? 9.870 -11.531 -11.899 1.00 94.06 107 PHE A O 1
ATOM 882 N N . SER A 1 108 ? 11.608 -11.760 -10.482 1.00 92.19 108 SER A N 1
ATOM 883 C CA . SER A 1 108 ? 10.820 -11.667 -9.250 1.00 92.19 108 SER A CA 1
ATOM 884 C C . SER A 1 108 ? 10.111 -10.313 -9.152 1.00 92.19 108 SER A C 1
ATOM 886 O O . SER A 1 108 ? 8.887 -10.256 -9.006 1.00 92.19 108 SER A O 1
ATOM 888 N N . ALA A 1 109 ? 10.850 -9.219 -9.356 1.00 90.00 109 ALA A N 1
ATOM 889 C CA . ALA A 1 109 ? 10.303 -7.867 -9.331 1.00 90.00 109 ALA A CA 1
ATOM 890 C C . ALA A 1 109 ? 9.229 -7.648 -10.414 1.00 90.00 109 ALA A C 1
ATOM 892 O O . ALA A 1 109 ? 8.157 -7.113 -10.129 1.00 90.00 109 ALA A O 1
ATOM 893 N N . ALA A 1 110 ? 9.467 -8.098 -11.647 1.00 93.19 110 ALA A N 1
ATOM 894 C CA . ALA A 1 110 ? 8.515 -7.998 -12.751 1.00 93.19 110 ALA A CA 1
ATOM 895 C C . ALA A 1 110 ? 7.245 -8.819 -12.490 1.00 93.19 110 ALA A C 1
ATOM 897 O O . ALA A 1 110 ? 6.133 -8.312 -12.650 1.00 93.19 110 ALA A O 1
ATOM 898 N N . SER A 1 111 ? 7.394 -10.061 -12.020 1.00 94.88 111 SER A N 1
ATOM 899 C CA . SER A 1 111 ? 6.273 -10.935 -11.650 1.00 94.88 111 SER A CA 1
ATOM 900 C C . SER A 1 111 ? 5.426 -10.314 -10.546 1.00 94.88 111 SER A C 1
ATOM 902 O O . SER A 1 111 ? 4.196 -10.289 -10.640 1.00 94.88 111 SER A O 1
ATOM 904 N N . TYR A 1 112 ? 6.081 -9.736 -9.538 1.00 93.69 112 TYR A N 1
ATOM 905 C CA . TYR A 1 112 ? 5.414 -8.999 -8.479 1.00 93.69 112 TYR A CA 1
ATOM 906 C C . TYR A 1 112 ? 4.608 -7.819 -9.033 1.00 93.69 112 TYR A C 1
ATOM 908 O O . TYR A 1 112 ? 3.412 -7.711 -8.750 1.00 93.69 112 TYR A O 1
ATOM 916 N N . GLN A 1 113 ? 5.226 -6.978 -9.867 1.00 92.44 113 GLN A N 1
ATOM 917 C CA . GLN A 1 113 ? 4.593 -5.787 -10.439 1.00 92.44 113 GLN A CA 1
ATOM 918 C C . GLN A 1 113 ? 3.409 -6.124 -11.348 1.00 92.44 113 GLN A C 1
ATOM 920 O O . GLN A 1 113 ? 2.358 -5.482 -11.262 1.00 92.44 113 GLN A O 1
ATOM 925 N N . LYS A 1 114 ? 3.535 -7.171 -12.168 1.00 94.88 114 LYS A N 1
ATOM 926 C CA . LYS A 1 114 ? 2.415 -7.717 -12.943 1.00 94.88 114 LYS A CA 1
ATOM 927 C C . LYS A 1 114 ? 1.268 -8.148 -12.030 1.00 94.88 114 LYS A C 1
ATOM 929 O O . LYS A 1 114 ? 0.121 -7.807 -12.309 1.00 94.88 114 LYS A O 1
ATOM 934 N N . GLY A 1 115 ? 1.566 -8.842 -10.929 1.00 93.69 115 GLY A N 1
ATOM 935 C CA . GLY A 1 115 ? 0.564 -9.231 -9.938 1.00 93.69 115 GLY A CA 1
ATOM 936 C C . GLY A 1 115 ? -0.145 -8.028 -9.309 1.00 93.69 115 GLY A C 1
ATOM 937 O O . GLY A 1 115 ? -1.370 -8.037 -9.194 1.00 93.69 115 GLY A O 1
ATOM 938 N N . ILE A 1 116 ? 0.585 -6.951 -8.993 1.00 87.50 116 ILE A N 1
ATOM 939 C CA . ILE A 1 116 ? -0.003 -5.699 -8.483 1.00 87.50 116 ILE A CA 1
ATOM 940 C C . ILE A 1 116 ? -0.974 -5.103 -9.508 1.00 87.50 116 ILE A C 1
ATOM 942 O O . ILE A 1 116 ? -2.115 -4.793 -9.163 1.00 87.50 116 ILE A O 1
ATOM 946 N N . ILE A 1 117 ? -0.564 -4.989 -10.775 1.00 85.31 117 ILE A N 1
ATOM 947 C CA . ILE A 1 117 ? -1.432 -4.476 -11.845 1.00 85.31 117 ILE A CA 1
ATOM 948 C C . ILE A 1 117 ? -2.680 -5.358 -11.990 1.00 85.31 117 ILE A C 1
ATOM 950 O O . ILE A 1 117 ? -3.803 -4.854 -11.991 1.00 85.31 117 ILE A O 1
ATOM 954 N N . LEU A 1 118 ? -2.513 -6.677 -12.062 1.00 86.75 118 LEU A N 1
ATOM 955 C CA . LEU A 1 118 ? -3.630 -7.604 -12.221 1.00 86.75 118 LEU A CA 1
ATOM 956 C C . LEU A 1 118 ? -4.617 -7.518 -11.054 1.00 86.75 118 LEU A C 1
ATOM 958 O O . LEU A 1 118 ? -5.817 -7.394 -11.292 1.00 86.75 118 LEU A O 1
ATOM 962 N N . ASN A 1 119 ? -4.132 -7.524 -9.812 1.00 85.06 119 ASN A N 1
ATOM 963 C CA . ASN A 1 119 ? -4.983 -7.489 -8.625 1.00 85.06 119 ASN A CA 1
ATOM 964 C C . ASN A 1 119 ? -5.704 -6.145 -8.453 1.00 85.06 119 ASN A C 1
ATOM 966 O O . ASN A 1 119 ? -6.919 -6.124 -8.270 1.00 85.06 119 ASN A O 1
ATOM 970 N N . TYR A 1 120 ? -4.970 -5.032 -8.499 1.00 78.56 120 TYR A N 1
ATOM 971 C CA . TYR A 1 120 ? -5.509 -3.725 -8.113 1.00 78.56 120 TYR A CA 1
ATOM 972 C C . TYR A 1 120 ? -6.105 -2.937 -9.281 1.00 78.56 120 TYR A C 1
ATOM 974 O O . TYR A 1 120 ? -7.013 -2.144 -9.062 1.00 78.56 120 TYR A O 1
ATOM 982 N N . ILE A 1 121 ? -5.639 -3.156 -10.516 1.00 78.50 121 ILE A N 1
ATOM 983 C CA . ILE A 1 121 ? -6.122 -2.415 -11.693 1.00 78.50 121 ILE A CA 1
ATOM 984 C C . ILE A 1 121 ? -7.132 -3.237 -12.487 1.00 78.50 121 ILE A C 1
ATOM 986 O O . ILE A 1 121 ? -8.197 -2.739 -12.850 1.00 78.50 121 ILE A O 1
ATOM 990 N N . TYR A 1 122 ? -6.814 -4.502 -12.762 1.00 80.06 122 TYR A N 1
ATOM 991 C CA . TYR A 1 122 ? -7.690 -5.370 -13.553 1.00 80.06 122 TYR A CA 1
ATOM 992 C C . TYR A 1 122 ? -8.638 -6.224 -12.707 1.00 80.06 122 TYR A C 1
ATOM 994 O O . TYR A 1 122 ? -9.495 -6.906 -13.268 1.00 80.06 122 TYR A O 1
ATOM 1002 N N . ASN A 1 123 ? -8.528 -6.167 -11.372 1.00 78.19 123 ASN A N 1
ATOM 1003 C CA . ASN A 1 123 ? -9.305 -6.984 -10.433 1.00 78.19 123 ASN A CA 1
ATOM 1004 C C . ASN A 1 123 ? -9.261 -8.490 -10.775 1.00 78.19 123 ASN A C 1
ATOM 1006 O O . ASN A 1 123 ? -10.211 -9.232 -10.525 1.00 78.19 123 ASN A O 1
ATOM 1010 N N . ASN A 1 124 ? -8.147 -8.933 -11.363 1.00 86.94 124 ASN A N 1
ATOM 1011 C CA . ASN A 1 124 ? -7.837 -10.314 -11.702 1.00 86.94 124 ASN A CA 1
ATOM 1012 C C . ASN A 1 124 ? -6.859 -10.883 -10.665 1.00 86.94 124 ASN A C 1
ATOM 1014 O O . ASN A 1 124 ? -5.671 -11.092 -10.917 1.00 86.94 124 ASN A O 1
ATOM 1018 N N . PHE A 1 125 ? -7.369 -11.087 -9.453 1.00 89.75 125 PHE A N 1
ATOM 1019 C CA . PHE A 1 125 ? -6.561 -11.545 -8.327 1.00 89.75 125 PHE A CA 1
ATOM 1020 C C . PHE A 1 125 ? -6.119 -13.011 -8.458 1.00 89.75 125 PHE A C 1
ATOM 1022 O O . PHE A 1 125 ? -5.108 -13.380 -7.874 1.00 89.75 125 PHE A O 1
ATOM 1029 N N . GLU A 1 126 ? -6.818 -13.855 -9.227 1.00 94.75 126 GLU A N 1
ATOM 1030 C CA . GLU A 1 126 ? -6.420 -15.263 -9.395 1.00 94.75 126 GLU A CA 1
ATOM 1031 C C . GLU A 1 126 ? -5.123 -15.399 -10.201 1.00 94.75 126 GLU A C 1
ATOM 1033 O O . GLU A 1 126 ? -4.234 -16.159 -9.815 1.00 94.75 126 GLU A O 1
ATOM 1038 N N . ASP A 1 127 ? -4.959 -14.626 -11.277 1.00 95.31 127 ASP A N 1
ATOM 1039 C CA . ASP A 1 127 ? -3.697 -14.624 -12.023 1.00 95.31 127 ASP A CA 1
ATOM 1040 C C . ASP A 1 127 ? -2.584 -13.890 -11.262 1.00 95.31 127 ASP A C 1
ATOM 1042 O O . ASP A 1 127 ? -1.429 -14.319 -11.307 1.00 95.31 127 ASP A O 1
ATOM 1046 N N . ALA A 1 128 ? -2.921 -12.859 -10.477 1.00 94.69 128 ALA A N 1
ATOM 1047 C CA . ALA A 1 128 ? -1.965 -12.235 -9.561 1.00 94.69 128 ALA A CA 1
ATOM 1048 C C . ALA A 1 128 ? -1.420 -13.238 -8.529 1.00 94.69 128 ALA A C 1
ATOM 1050 O O . ALA A 1 128 ? -0.208 -13.322 -8.328 1.00 94.69 128 ALA A O 1
ATOM 1051 N N . LEU A 1 129 ? -2.292 -14.063 -7.934 1.00 97.56 129 LEU A N 1
ATOM 1052 C CA . LEU A 1 129 ? -1.890 -15.126 -7.012 1.00 97.56 129 LEU A CA 1
ATOM 1053 C C . LEU A 1 129 ? -0.945 -16.132 -7.677 1.00 97.56 129 LEU A C 1
ATOM 1055 O O . LEU A 1 129 ? 0.013 -16.559 -7.033 1.00 97.56 129 LEU A O 1
ATOM 1059 N N . LYS A 1 130 ? -1.175 -16.519 -8.939 1.00 97.62 130 LYS A N 1
ATOM 1060 C CA . LYS A 1 130 ? -0.261 -17.426 -9.661 1.00 97.62 130 LYS A CA 1
ATOM 1061 C C . LYS A 1 130 ? 1.133 -16.816 -9.797 1.00 97.62 130 LYS A C 1
ATOM 1063 O O . LYS A 1 130 ? 2.114 -17.487 -9.499 1.00 97.62 130 LYS A O 1
ATOM 1068 N N . LEU A 1 131 ? 1.217 -15.546 -10.197 1.00 96.94 131 LEU A N 1
ATOM 1069 C CA . LEU A 1 131 ? 2.495 -14.845 -10.345 1.00 96.94 131 LEU A CA 1
ATOM 1070 C C . LEU A 1 131 ? 3.244 -14.735 -9.015 1.00 96.94 131 LEU A C 1
ATOM 1072 O O . LEU A 1 131 ? 4.421 -15.072 -8.950 1.00 96.94 131 LEU A O 1
ATOM 1076 N N . TRP A 1 132 ? 2.564 -14.320 -7.945 1.00 97.00 132 TRP A N 1
ATOM 1077 C CA . TRP A 1 132 ? 3.196 -14.160 -6.636 1.00 97.00 132 TRP A CA 1
ATOM 1078 C C . TRP A 1 132 ? 3.608 -15.488 -5.995 1.00 97.00 132 TRP A C 1
ATOM 1080 O O . TRP A 1 132 ? 4.666 -15.550 -5.379 1.00 97.00 132 TRP A O 1
ATOM 1090 N N . ASN A 1 133 ? 2.833 -16.568 -6.163 1.00 96.06 133 ASN A N 1
ATOM 1091 C CA . ASN A 1 133 ? 3.226 -17.889 -5.647 1.00 96.06 133 ASN A CA 1
ATOM 1092 C C . ASN A 1 133 ? 4.438 -18.484 -6.386 1.00 96.06 133 ASN A C 1
ATOM 1094 O O . ASN A 1 133 ? 5.091 -19.371 -5.842 1.00 96.06 133 ASN A O 1
ATOM 1098 N N . ASN A 1 134 ? 4.746 -18.014 -7.598 1.00 94.31 134 ASN A N 1
ATOM 1099 C CA . ASN A 1 134 ? 5.928 -18.455 -8.341 1.00 94.31 134 ASN A CA 1
ATOM 1100 C C . ASN A 1 134 ? 7.224 -17.781 -7.866 1.00 94.31 134 ASN A C 1
ATOM 1102 O O . ASN A 1 134 ? 8.302 -18.243 -8.232 1.00 94.31 134 ASN A O 1
ATOM 1106 N N . ILE A 1 135 ? 7.138 -16.716 -7.062 1.00 93.81 135 ILE A N 1
ATOM 1107 C CA . ILE A 1 135 ? 8.309 -16.051 -6.491 1.00 93.81 135 ILE A CA 1
ATOM 1108 C C . ILE A 1 135 ? 8.804 -16.878 -5.309 1.00 93.81 135 ILE A C 1
ATOM 1110 O O . ILE A 1 135 ? 8.083 -17.060 -4.326 1.00 93.81 135 ILE A O 1
ATOM 1114 N N . LYS A 1 136 ? 10.039 -17.374 -5.401 1.00 91.94 136 LYS A N 1
ATOM 1115 C CA . LYS A 1 136 ? 10.645 -18.219 -4.373 1.00 91.94 136 LYS A CA 1
ATOM 1116 C C . LYS A 1 136 ? 11.636 -17.438 -3.519 1.00 91.94 136 LYS A C 1
ATOM 1118 O O . LYS A 1 136 ? 12.282 -16.501 -3.991 1.00 91.94 136 LYS A O 1
ATOM 1123 N N . ILE A 1 137 ? 11.788 -17.854 -2.265 1.00 91.94 137 ILE A N 1
ATOM 1124 C CA . ILE A 1 137 ? 12.719 -17.215 -1.328 1.00 91.94 137 ILE A CA 1
ATOM 1125 C C . ILE A 1 137 ? 14.179 -17.355 -1.785 1.00 91.94 137 ILE A C 1
ATOM 1127 O O . ILE A 1 137 ? 14.984 -16.459 -1.543 1.00 91.94 137 ILE A O 1
ATOM 1131 N N . GLU A 1 138 ? 14.512 -18.429 -2.511 1.00 89.19 138 GLU A N 1
ATOM 1132 C CA . GLU A 1 138 ? 15.847 -18.662 -3.076 1.00 89.19 138 GLU A CA 1
ATOM 1133 C C . GLU A 1 138 ? 16.169 -17.749 -4.269 1.00 89.19 138 GLU A C 1
ATOM 1135 O O . GLU A 1 138 ? 17.331 -17.652 -4.668 1.00 89.19 138 GLU A O 1
ATOM 1140 N N . ASP A 1 139 ? 15.157 -17.109 -4.865 1.00 85.75 139 ASP A N 1
ATOM 1141 C CA . ASP A 1 139 ? 15.349 -16.154 -5.956 1.00 85.75 139 ASP A CA 1
ATOM 1142 C C . ASP A 1 139 ? 15.607 -14.751 -5.409 1.00 85.75 139 ASP A C 1
ATOM 1144 O O . ASP A 1 139 ? 16.595 -14.116 -5.778 1.00 85.75 139 ASP A O 1
ATOM 1148 N N . THR A 1 140 ? 14.737 -14.283 -4.511 1.00 88.69 140 THR A N 1
ATOM 1149 C CA . THR A 1 140 ? 14.869 -12.994 -3.816 1.00 88.69 140 THR A CA 1
ATOM 1150 C C . THR A 1 140 ? 14.126 -13.044 -2.485 1.00 88.69 140 THR A C 1
ATOM 1152 O O . THR A 1 140 ? 12.911 -13.272 -2.482 1.00 88.69 140 THR A O 1
ATOM 1155 N N . LYS A 1 141 ? 14.794 -12.742 -1.370 1.00 91.12 141 LYS A N 1
ATOM 1156 C CA . LYS A 1 141 ? 14.126 -12.654 -0.062 1.00 91.12 141 LYS A CA 1
ATOM 1157 C C . LYS A 1 141 ? 13.103 -11.520 -0.029 1.00 91.12 141 LYS A C 1
ATOM 1159 O O . LYS A 1 141 ? 11.984 -11.695 0.445 1.00 91.12 141 LYS A O 1
ATOM 1164 N N . GLU A 1 142 ? 13.457 -10.388 -0.625 1.00 86.12 142 GLU A N 1
ATOM 1165 C CA . GLU A 1 142 ? 12.640 -9.182 -0.668 1.00 86.12 142 GLU A CA 1
ATOM 1166 C C . GLU A 1 142 ? 11.384 -9.378 -1.516 1.00 86.12 142 GLU A C 1
ATOM 1168 O O . GLU A 1 142 ? 10.280 -9.066 -1.071 1.00 86.12 142 GLU A O 1
ATOM 1173 N N . GLY A 1 143 ? 11.532 -9.945 -2.718 1.00 87.62 143 GLY A N 1
ATOM 1174 C CA . GLY A 1 143 ? 10.390 -10.251 -3.583 1.00 87.62 143 GLY A CA 1
ATOM 1175 C C . GLY A 1 143 ? 9.488 -11.327 -2.999 1.00 87.62 143 GLY A C 1
ATOM 1176 O O . GLY A 1 143 ? 8.268 -11.226 -3.111 1.00 87.62 143 GLY A O 1
ATOM 1177 N N . PHE A 1 144 ? 10.063 -12.313 -2.305 1.00 93.62 144 PHE A N 1
ATOM 1178 C CA . PHE A 1 144 ? 9.287 -13.317 -1.591 1.00 93.62 144 PHE A CA 1
ATOM 1179 C C . PHE A 1 144 ? 8.457 -12.688 -0.469 1.00 93.62 144 PHE A C 1
ATOM 1181 O O . PHE A 1 144 ? 7.243 -12.885 -0.440 1.00 93.62 144 PHE A O 1
ATOM 1188 N N . ALA A 1 145 ? 9.070 -11.882 0.403 1.00 92.44 145 ALA A N 1
ATOM 1189 C CA . ALA A 1 145 ? 8.377 -11.189 1.489 1.00 92.44 145 ALA A CA 1
ATOM 1190 C C . ALA A 1 145 ? 7.220 -10.312 0.974 1.00 92.44 145 ALA A C 1
ATOM 1192 O O . ALA A 1 145 ? 6.099 -10.397 1.484 1.00 92.44 145 ALA A O 1
ATOM 1193 N N . ALA A 1 146 ? 7.469 -9.536 -0.085 1.00 89.75 146 ALA A N 1
ATOM 1194 C CA . ALA A 1 146 ? 6.460 -8.711 -0.748 1.00 89.75 146 ALA A CA 1
ATOM 1195 C C . ALA A 1 146 ? 5.298 -9.553 -1.299 1.00 89.75 146 ALA A C 1
ATOM 1197 O O . ALA A 1 146 ? 4.122 -9.263 -1.061 1.00 89.75 146 ALA A O 1
ATOM 1198 N N . ALA A 1 147 ? 5.621 -10.637 -2.008 1.00 94.25 147 ALA A N 1
ATOM 1199 C CA . ALA A 1 147 ? 4.641 -11.550 -2.579 1.00 94.25 147 ALA A CA 1
ATOM 1200 C C . ALA A 1 147 ? 3.770 -12.207 -1.499 1.00 94.25 147 ALA A C 1
ATOM 1202 O O . ALA A 1 147 ? 2.545 -12.195 -1.621 1.00 94.25 147 ALA A O 1
ATOM 1203 N N . GLN A 1 148 ? 4.369 -12.735 -0.423 1.00 97.00 148 GLN A N 1
ATOM 1204 C CA . GLN A 1 148 ? 3.614 -13.362 0.669 1.00 97.00 148 GLN A CA 1
ATOM 1205 C C . GLN A 1 148 ? 2.650 -12.363 1.329 1.00 97.00 148 GLN A C 1
ATOM 1207 O O . GLN A 1 148 ? 1.487 -12.703 1.560 1.00 97.00 148 GLN A O 1
ATOM 1212 N N . TYR A 1 149 ? 3.094 -11.123 1.567 1.00 94.06 149 TYR A N 1
ATOM 1213 C CA . TYR A 1 149 ? 2.244 -10.068 2.122 1.00 94.06 149 TYR A CA 1
ATOM 1214 C C . TYR A 1 149 ? 1.021 -9.784 1.234 1.00 94.06 149 TYR A C 1
ATOM 1216 O O . TYR A 1 149 ? -0.116 -9.806 1.714 1.00 94.06 149 TYR A O 1
ATOM 1224 N N . HIS A 1 150 ? 1.213 -9.585 -0.073 1.00 93.56 150 HIS A N 1
ATOM 1225 C CA . HIS A 1 150 ? 0.096 -9.296 -0.979 1.00 93.56 150 HIS A CA 1
ATOM 1226 C C . HIS A 1 150 ? -0.819 -10.502 -1.224 1.00 93.56 150 HIS A C 1
ATOM 1228 O O . HIS A 1 150 ? -2.037 -10.331 -1.323 1.00 93.56 150 HIS A O 1
ATOM 1234 N N . ILE A 1 151 ? -0.281 -11.727 -1.239 1.00 97.25 151 ILE A N 1
ATOM 1235 C CA . ILE A 1 151 ? -1.107 -12.941 -1.247 1.00 97.25 151 ILE A CA 1
ATOM 1236 C C . ILE A 1 151 ? -2.016 -12.964 -0.012 1.00 97.25 151 ILE A C 1
ATOM 1238 O O . ILE A 1 151 ? -3.219 -13.210 -0.142 1.00 97.25 151 ILE A O 1
ATOM 1242 N N . ALA A 1 152 ? -1.476 -12.665 1.172 1.00 96.88 152 ALA A N 1
ATOM 1243 C CA . ALA A 1 152 ? -2.271 -12.597 2.390 1.00 96.88 152 ALA A CA 1
ATOM 1244 C C . ALA A 1 152 ? -3.368 -11.528 2.313 1.00 96.88 152 ALA A C 1
ATOM 1246 O O . ALA A 1 152 ? -4.514 -11.823 2.651 1.00 96.88 152 ALA A O 1
ATOM 1247 N N . LYS A 1 153 ? -3.066 -10.329 1.789 1.00 90.69 153 LYS A N 1
ATOM 1248 C CA . LYS A 1 153 ? -4.077 -9.278 1.565 1.00 90.69 153 LYS A CA 1
ATOM 1249 C C . LYS A 1 153 ? -5.204 -9.742 0.644 1.00 90.69 153 LYS A C 1
ATOM 1251 O O . LYS A 1 153 ? -6.359 -9.405 0.900 1.00 90.69 153 LYS A O 1
ATOM 1256 N N . VAL A 1 154 ? -4.916 -10.524 -0.400 1.00 91.25 154 VAL A N 1
ATOM 1257 C CA . VAL A 1 154 ? -5.964 -11.104 -1.261 1.00 91.25 154 VAL A CA 1
ATOM 1258 C C . VAL A 1 154 ? -6.825 -12.098 -0.485 1.00 91.25 154 VAL A C 1
ATOM 1260 O O . VAL A 1 154 ? -8.052 -12.036 -0.579 1.00 91.25 154 VAL A O 1
ATOM 1263 N N . TYR A 1 155 ? -6.220 -12.990 0.305 1.00 95.38 155 TYR A N 1
ATOM 1264 C CA . TYR A 1 155 ? -6.993 -13.935 1.116 1.00 95.38 155 TYR A CA 1
ATOM 1265 C C . TYR A 1 155 ? -7.873 -13.234 2.150 1.00 95.38 155 TYR A C 1
ATOM 1267 O O . TYR A 1 155 ? -9.033 -13.603 2.294 1.00 95.38 155 TYR A O 1
ATOM 1275 N N . GLU A 1 156 ? -7.357 -12.195 2.795 1.00 88.12 156 GLU A N 1
ATOM 1276 C CA . GLU A 1 156 ? -8.080 -11.377 3.767 1.00 88.12 156 GLU A CA 1
ATOM 1277 C C . GLU A 1 156 ? -9.241 -10.601 3.123 1.00 88.12 156 GLU A C 1
ATOM 1279 O O . GLU A 1 156 ? -10.367 -10.671 3.599 1.00 88.12 156 GLU A O 1
ATOM 1284 N N . THR A 1 157 ? -8.988 -9.875 2.029 1.00 81.81 157 THR A N 1
ATOM 1285 C CA . THR A 1 157 ? -9.934 -8.864 1.510 1.00 81.81 157 THR A CA 1
ATOM 1286 C C . THR A 1 157 ? -10.826 -9.348 0.369 1.00 81.81 157 THR A C 1
ATOM 1288 O O . THR A 1 157 ? -11.899 -8.789 0.155 1.00 81.81 157 THR A O 1
ATOM 1291 N N . LYS A 1 158 ? -10.397 -10.357 -0.400 1.00 85.19 158 LYS A N 1
ATOM 1292 C CA . LYS A 1 158 ? -11.128 -10.857 -1.580 1.00 85.19 158 LYS A CA 1
ATOM 1293 C C . LYS A 1 158 ? -11.700 -12.255 -1.375 1.00 85.19 158 LYS A C 1
ATOM 1295 O O . LYS A 1 158 ? -12.683 -12.594 -2.028 1.00 85.19 158 LYS A O 1
ATOM 1300 N N . LYS A 1 159 ? -11.082 -13.070 -0.511 1.00 89.81 159 LYS A N 1
ATOM 1301 C CA . LYS A 1 159 ? -11.515 -14.453 -0.236 1.00 89.81 159 LYS A CA 1
ATOM 1302 C C . LYS A 1 159 ? -12.075 -14.663 1.173 1.00 89.81 159 LYS A C 1
ATOM 1304 O O . LYS A 1 159 ? -12.496 -15.779 1.454 1.00 89.81 159 LYS A O 1
ATOM 1309 N N . ASP A 1 160 ? -12.060 -13.633 2.023 1.00 91.44 160 ASP A N 1
ATOM 1310 C CA . ASP A 1 160 ? -12.534 -13.681 3.416 1.00 91.44 160 ASP A CA 1
ATOM 1311 C C . ASP A 1 160 ? -11.956 -14.877 4.208 1.00 91.44 160 ASP A C 1
ATOM 1313 O O . ASP A 1 160 ? -12.625 -15.529 5.004 1.00 91.44 160 ASP A O 1
ATOM 1317 N N . ASN A 1 161 ? -10.690 -15.221 3.943 1.00 96.31 161 ASN A N 1
ATOM 1318 C CA . ASN A 1 161 ? -10.006 -16.372 4.527 1.00 96.31 161 ASN A CA 1
ATOM 1319 C C . ASN A 1 161 ? -8.812 -15.918 5.372 1.00 96.31 161 ASN A C 1
ATOM 1321 O O . ASN A 1 161 ? -7.662 -15.882 4.922 1.00 96.31 161 ASN A O 1
ATOM 1325 N N . TYR A 1 162 ? -9.105 -15.585 6.626 1.00 96.38 162 TYR A N 1
ATOM 1326 C CA . TYR A 1 162 ? -8.133 -15.051 7.579 1.00 96.38 162 TYR A CA 1
ATOM 1327 C C . TYR A 1 162 ? -7.093 -16.077 8.032 1.00 96.38 162 TYR A C 1
ATOM 1329 O O . TYR A 1 162 ? -5.943 -15.709 8.248 1.00 96.38 162 TYR A O 1
ATOM 1337 N N . ILE A 1 163 ? -7.458 -17.360 8.123 1.00 97.94 163 ILE A N 1
ATOM 1338 C CA . ILE A 1 163 ? -6.516 -18.431 8.488 1.00 97.94 163 ILE A CA 1
ATOM 1339 C C . ILE A 1 163 ? -5.411 -18.508 7.438 1.00 97.94 163 ILE A C 1
ATOM 1341 O O . ILE A 1 163 ? -4.228 -18.431 7.764 1.00 97.94 163 ILE A O 1
ATOM 1345 N N . LYS A 1 164 ? -5.793 -18.555 6.160 1.00 97.88 164 LYS A N 1
ATOM 1346 C CA . LYS A 1 164 ? -4.827 -18.591 5.067 1.00 97.88 164 LYS A CA 1
ATOM 1347 C C . LYS A 1 164 ? -4.041 -17.287 4.962 1.00 97.88 164 LYS A C 1
ATOM 1349 O O . LYS A 1 164 ? -2.843 -17.325 4.716 1.00 97.88 164 LYS A O 1
ATOM 1354 N N . ALA A 1 165 ? -4.668 -16.134 5.202 1.00 97.69 165 ALA A N 1
ATOM 1355 C CA . ALA A 1 165 ? -3.933 -14.872 5.282 1.00 97.69 165 ALA A CA 1
ATOM 1356 C C . ALA A 1 165 ? -2.817 -14.934 6.346 1.00 97.69 165 ALA A C 1
ATOM 1358 O O . ALA A 1 165 ? -1.670 -14.620 6.036 1.00 97.69 165 ALA A O 1
ATOM 1359 N N . LEU A 1 166 ? -3.115 -15.424 7.556 1.00 98.31 166 LEU A N 1
ATOM 1360 C CA . LEU A 1 166 ? -2.122 -15.618 8.618 1.00 98.31 166 LEU A CA 1
ATOM 1361 C C . LEU A 1 166 ? -1.013 -16.603 8.217 1.00 98.31 166 LEU A C 1
ATOM 1363 O O . LEU A 1 166 ? 0.155 -16.327 8.479 1.00 98.31 166 LEU A O 1
ATOM 1367 N N . GLU A 1 167 ? -1.340 -17.718 7.556 1.00 98.19 167 GLU A N 1
ATOM 1368 C CA . GLU A 1 167 ? -0.337 -18.674 7.053 1.00 98.19 167 GLU A CA 1
ATOM 1369 C C . GLU A 1 167 ? 0.688 -18.012 6.125 1.00 98.19 167 GLU A C 1
ATOM 1371 O O . GLU A 1 167 ? 1.876 -18.315 6.207 1.00 98.19 167 GLU A O 1
ATOM 1376 N N . TYR A 1 168 ? 0.247 -17.118 5.237 1.00 98.06 168 TYR A N 1
ATOM 1377 C CA . TYR A 1 168 ? 1.140 -16.398 4.328 1.00 98.06 168 TYR A CA 1
ATOM 1378 C C . TYR A 1 168 ? 1.941 -15.306 5.045 1.00 98.06 168 TYR A C 1
ATOM 1380 O O . TYR A 1 168 ? 3.142 -15.194 4.813 1.00 98.06 168 TYR A O 1
ATOM 1388 N N . LEU A 1 169 ? 1.322 -14.542 5.951 1.00 97.19 169 LEU A N 1
ATOM 1389 C CA . LEU A 1 169 ? 2.019 -13.492 6.709 1.00 97.19 169 LEU A CA 1
ATOM 1390 C C . LEU A 1 169 ? 3.129 -14.069 7.597 1.00 97.19 169 LEU A C 1
ATOM 1392 O O . LEU A 1 169 ? 4.220 -13.512 7.644 1.00 97.19 169 LEU A O 1
ATOM 1396 N N . ASN A 1 170 ? 2.885 -15.217 8.235 1.00 96.50 170 ASN A N 1
ATOM 1397 C CA . ASN A 1 170 ? 3.860 -15.884 9.106 1.00 96.50 170 ASN A CA 1
ATOM 1398 C C . ASN A 1 170 ? 5.080 -16.457 8.362 1.00 96.50 170 ASN A C 1
ATOM 1400 O O . ASN A 1 170 ? 6.033 -16.884 9.007 1.00 96.50 170 ASN A O 1
ATOM 1404 N N . LYS A 1 171 ? 5.075 -16.486 7.022 1.00 95.94 171 LYS A N 1
ATOM 1405 C CA . LYS A 1 171 ? 6.251 -16.879 6.225 1.00 95.94 171 LYS A CA 1
ATOM 1406 C C . LYS A 1 171 ? 7.258 -15.745 6.045 1.00 95.94 171 LYS A C 1
ATOM 1408 O O . LYS A 1 171 ? 8.357 -16.00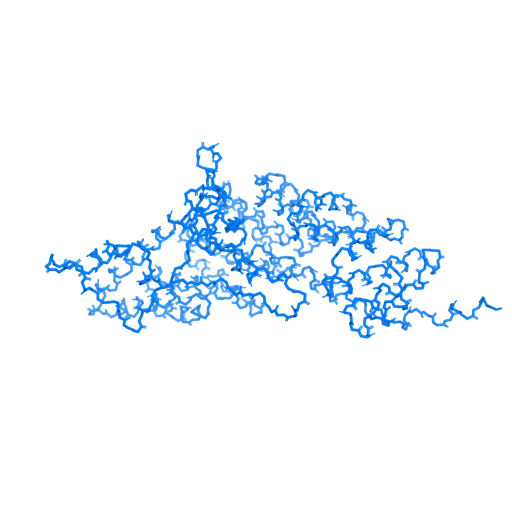7 5.568 1.00 95.94 171 LYS A O 1
ATOM 1413 N N . VAL A 1 172 ? 6.883 -14.504 6.357 1.00 93.69 172 VAL A N 1
ATOM 1414 C CA . VAL A 1 172 ? 7.755 -13.337 6.204 1.00 93.69 172 VAL A CA 1
ATOM 1415 C C . VAL A 1 172 ? 8.609 -13.189 7.457 1.00 93.69 172 VAL A C 1
ATOM 1417 O O . VAL A 1 172 ? 8.073 -12.929 8.533 1.00 93.69 172 VAL A O 1
ATOM 1420 N N . ASN A 1 173 ? 9.931 -13.315 7.328 1.00 90.25 173 ASN A N 1
ATOM 1421 C CA . ASN A 1 173 ? 10.846 -13.143 8.456 1.00 90.25 173 ASN A CA 1
ATOM 1422 C C . ASN A 1 173 ? 11.463 -11.745 8.484 1.00 90.25 173 ASN A C 1
ATOM 1424 O O . ASN A 1 173 ? 11.606 -11.070 7.462 1.00 90.25 173 ASN A O 1
ATOM 1428 N N . LYS A 1 174 ? 11.910 -11.338 9.675 1.00 86.69 174 LYS A N 1
ATOM 1429 C CA . LYS A 1 174 ? 12.591 -10.056 9.903 1.00 86.69 174 LYS A CA 1
ATOM 1430 C C . LYS A 1 174 ? 13.845 -9.881 9.037 1.00 86.69 174 LYS A C 1
ATOM 1432 O O . LYS A 1 174 ? 14.120 -8.768 8.596 1.00 86.69 174 LYS A O 1
ATOM 1437 N N . ASP A 1 175 ? 14.562 -10.976 8.783 1.00 85.38 175 ASP A N 1
ATOM 1438 C CA . ASP A 1 175 ? 15.802 -11.001 7.996 1.00 85.38 175 ASP A CA 1
ATOM 1439 C C . ASP A 1 175 ? 15.566 -11.088 6.479 1.00 85.38 175 ASP A C 1
ATOM 1441 O O . ASP A 1 175 ? 16.525 -10.993 5.710 1.00 85.38 175 ASP A O 1
ATOM 1445 N N . ASP A 1 176 ? 14.319 -11.296 6.038 1.00 82.06 176 ASP A N 1
ATOM 1446 C CA . ASP A 1 176 ? 13.988 -11.361 4.613 1.00 82.06 176 ASP A CA 1
ATOM 1447 C C . ASP A 1 176 ? 13.843 -9.959 4.042 1.00 82.06 176 ASP A C 1
ATOM 1449 O O . ASP A 1 176 ? 14.566 -9.570 3.126 1.00 82.06 176 ASP A O 1
ATOM 1453 N N . PHE A 1 177 ? 12.914 -9.192 4.615 1.00 83.75 177 PHE A N 1
ATOM 1454 C CA . PHE A 1 177 ? 12.751 -7.789 4.293 1.00 83.75 177 PHE A CA 1
ATOM 1455 C C . PHE A 1 177 ? 11.985 -7.039 5.381 1.00 83.75 177 PHE A C 1
ATOM 1457 O O . PHE A 1 177 ? 10.792 -7.265 5.601 1.00 83.75 177 PHE A O 1
ATOM 1464 N N . LEU A 1 178 ? 12.675 -6.111 6.044 1.00 86.56 178 LEU A N 1
ATOM 1465 C CA . LEU A 1 178 ? 12.206 -5.506 7.287 1.00 86.56 178 LEU A CA 1
ATOM 1466 C C . LEU A 1 178 ? 10.858 -4.782 7.153 1.00 86.56 178 LEU A C 1
ATOM 1468 O O . LEU A 1 178 ? 10.002 -4.928 8.024 1.00 86.56 178 LEU A O 1
ATOM 1472 N N . ASN A 1 179 ? 10.642 -4.033 6.069 1.00 85.19 179 ASN A N 1
ATOM 1473 C CA . ASN A 1 179 ? 9.405 -3.263 5.913 1.00 85.19 179 ASN A CA 1
ATOM 1474 C C . ASN A 1 179 ? 8.198 -4.189 5.714 1.00 85.19 179 ASN A C 1
ATOM 1476 O O . ASN A 1 179 ? 7.188 -4.020 6.396 1.00 85.19 179 ASN A O 1
ATOM 1480 N N . PHE A 1 180 ? 8.311 -5.221 4.865 1.00 86.94 180 PHE A N 1
ATOM 1481 C CA . PHE A 1 180 ? 7.227 -6.199 4.702 1.00 86.94 180 PHE A CA 1
ATOM 1482 C C . PHE A 1 180 ? 7.027 -7.070 5.936 1.00 86.94 180 PHE A C 1
ATOM 1484 O O . PHE A 1 180 ? 5.886 -7.405 6.242 1.00 86.94 180 PHE A O 1
ATOM 1491 N N . TYR A 1 181 ? 8.087 -7.377 6.685 1.00 92.25 181 TYR A N 1
ATOM 1492 C CA . TYR A 1 181 ? 7.954 -8.017 7.991 1.00 92.25 181 TYR A CA 1
ATOM 1493 C C . TYR A 1 181 ? 7.115 -7.161 8.946 1.00 92.25 181 TYR A C 1
ATOM 1495 O O . TYR A 1 181 ? 6.138 -7.643 9.513 1.00 92.25 181 TYR A O 1
ATOM 1503 N N . ASN A 1 182 ? 7.431 -5.872 9.085 1.00 90.69 182 ASN A N 1
ATOM 1504 C CA . ASN A 1 182 ? 6.691 -4.989 9.983 1.00 90.69 182 ASN A CA 1
ATOM 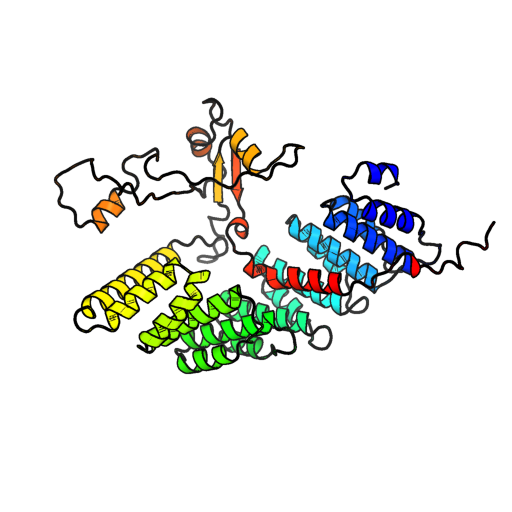1505 C C . ASN A 1 182 ? 5.228 -4.785 9.532 1.00 90.69 182 ASN A C 1
ATOM 1507 O O . ASN A 1 182 ? 4.321 -4.771 10.367 1.00 90.69 182 ASN A O 1
ATOM 1511 N N . LEU A 1 183 ? 4.974 -4.692 8.220 1.00 89.94 183 LEU A N 1
ATOM 1512 C CA . LEU A 1 183 ? 3.613 -4.689 7.667 1.00 89.94 183 LEU A CA 1
ATOM 1513 C C . LEU A 1 183 ? 2.879 -6.008 7.947 1.00 89.94 183 LEU A C 1
ATOM 1515 O O . LEU A 1 183 ? 1.682 -5.995 8.246 1.00 89.94 183 LEU A O 1
ATOM 1519 N N . ALA A 1 184 ? 3.579 -7.143 7.876 1.00 94.00 184 ALA A N 1
ATOM 1520 C CA . ALA A 1 184 ? 3.008 -8.442 8.194 1.00 94.00 184 ALA A CA 1
ATOM 1521 C C . ALA A 1 184 ? 2.645 -8.551 9.679 1.00 94.00 184 ALA A C 1
ATOM 1523 O O . ALA A 1 184 ? 1.525 -8.950 9.986 1.00 94.00 184 ALA A O 1
ATOM 1524 N N . VAL A 1 185 ? 3.522 -8.108 10.586 1.00 95.62 185 VAL A N 1
ATOM 1525 C CA . VAL A 1 185 ? 3.266 -8.027 12.036 1.00 95.62 185 VAL A CA 1
ATOM 1526 C C . VAL A 1 185 ? 2.011 -7.201 12.331 1.00 95.62 185 VAL A C 1
ATOM 1528 O O . VAL A 1 185 ? 1.113 -7.675 13.030 1.00 95.62 185 VAL A O 1
ATOM 1531 N N . LEU A 1 186 ? 1.899 -6.002 11.747 1.00 92.94 186 LEU A N 1
ATOM 1532 C CA . LEU A 1 186 ? 0.701 -5.162 11.857 1.00 92.94 186 LEU A CA 1
ATOM 1533 C C . LEU A 1 186 ? -0.564 -5.886 11.388 1.00 92.94 186 LEU A C 1
ATOM 1535 O O . LEU A 1 186 ? -1.609 -5.800 12.036 1.00 92.94 186 LEU A O 1
ATOM 1539 N N . ASN A 1 187 ? -0.495 -6.582 10.252 1.00 93.75 187 ASN A N 1
ATOM 1540 C CA . ASN A 1 187 ? -1.665 -7.245 9.690 1.00 93.75 187 ASN A CA 1
ATOM 1541 C C . ASN A 1 187 ? -2.070 -8.489 10.498 1.00 93.75 187 ASN A C 1
ATOM 1543 O O . ASN A 1 187 ? -3.252 -8.690 10.765 1.00 93.75 187 ASN A O 1
ATOM 1547 N N . ILE A 1 188 ? -1.096 -9.280 10.963 1.00 97.56 188 ILE A N 1
ATOM 1548 C CA . ILE A 1 188 ? -1.325 -10.414 11.870 1.00 97.56 188 ILE A CA 1
ATOM 1549 C C . ILE A 1 188 ? -2.030 -9.927 13.137 1.00 97.56 188 ILE A C 1
ATOM 1551 O O . ILE A 1 188 ? -3.038 -10.512 13.535 1.00 97.56 188 ILE A O 1
ATOM 1555 N N . ALA A 1 189 ? -1.535 -8.848 13.752 1.00 97.19 189 ALA A N 1
ATOM 1556 C CA . ALA A 1 189 ? -2.132 -8.285 14.957 1.00 97.19 189 ALA A CA 1
ATOM 1557 C C . ALA A 1 189 ? -3.572 -7.809 14.721 1.00 97.19 189 ALA A C 1
ATOM 1559 O O . ALA A 1 189 ? -4.455 -8.138 15.510 1.00 97.19 189 ALA A O 1
ATOM 1560 N N . ASN A 1 190 ? -3.835 -7.103 13.615 1.00 92.69 190 ASN A N 1
ATOM 1561 C CA . ASN A 1 190 ? -5.190 -6.675 13.252 1.00 92.69 190 ASN A CA 1
ATOM 1562 C C . ASN A 1 190 ? -6.149 -7.857 13.060 1.00 92.69 190 ASN A C 1
ATOM 1564 O O . ASN A 1 190 ? -7.267 -7.828 13.576 1.00 92.69 190 ASN A O 1
ATOM 1568 N N . ILE A 1 191 ? -5.722 -8.898 12.339 1.00 94.94 191 ILE A N 1
ATOM 1569 C CA . ILE A 1 191 ? -6.534 -10.100 12.116 1.00 94.94 191 ILE A CA 1
ATOM 1570 C C . ILE A 1 191 ? -6.834 -10.790 13.452 1.00 94.94 191 ILE A C 1
ATOM 1572 O O . ILE A 1 191 ? -7.993 -11.074 13.746 1.00 94.94 191 ILE A O 1
ATOM 1576 N N . LYS A 1 192 ? -5.816 -11.018 14.288 1.00 97.38 192 LYS A N 1
ATOM 1577 C CA . LYS A 1 192 ? -5.991 -11.626 15.616 1.00 97.38 192 LYS A CA 1
ATOM 1578 C C . LYS A 1 192 ? -6.965 -10.835 16.481 1.00 97.38 192 LYS A C 1
ATOM 1580 O O . LYS A 1 192 ? -7.924 -11.402 16.997 1.00 97.38 192 LYS A O 1
ATOM 1585 N N . ALA A 1 193 ? -6.771 -9.523 16.558 1.00 94.81 193 ALA A N 1
ATOM 1586 C CA . ALA A 1 193 ? -7.612 -8.641 17.346 1.00 94.81 193 ALA A CA 1
ATOM 1587 C C . ALA A 1 193 ? -9.070 -8.645 16.880 1.00 94.81 193 ALA A C 1
ATOM 1589 O O . ALA A 1 193 ? -9.959 -8.931 17.666 1.00 94.81 193 ALA A O 1
ATOM 1590 N N . TYR A 1 194 ? -9.331 -8.350 15.607 1.00 90.25 194 TYR A N 1
ATOM 1591 C CA . TYR A 1 194 ? -10.685 -7.996 15.164 1.00 90.25 194 TYR A CA 1
ATOM 1592 C C . TYR A 1 194 ? -11.425 -9.106 14.421 1.00 90.25 194 TYR A C 1
ATOM 1594 O O . TYR A 1 194 ? -12.616 -8.967 14.146 1.00 90.25 194 TYR A O 1
ATOM 1602 N N . LYS A 1 195 ? -10.747 -10.203 14.066 1.00 95.38 195 LYS A N 1
ATOM 1603 C CA . LYS A 1 195 ? -11.393 -11.386 13.472 1.00 95.38 195 LYS A CA 1
ATOM 1604 C C . LYS A 1 195 ? -11.480 -12.553 14.440 1.00 95.38 195 LYS A C 1
ATOM 1606 O O . LYS A 1 195 ? -12.414 -13.340 14.327 1.00 95.38 195 LYS A O 1
ATOM 1611 N N . PHE A 1 196 ? -10.559 -12.635 15.398 1.00 96.31 196 PHE A N 1
ATOM 1612 C CA . PHE A 1 196 ? -10.526 -13.711 16.387 1.00 96.31 196 PHE A CA 1
ATOM 1613 C C . PHE A 1 196 ? -10.729 -13.233 17.835 1.00 96.31 196 PHE A C 1
ATOM 1615 O O . PHE A 1 196 ? -10.829 -14.072 18.723 1.00 96.31 196 PHE A O 1
ATOM 1622 N N . ASN A 1 197 ? -10.858 -11.920 18.086 1.00 96.12 197 ASN A N 1
ATOM 1623 C CA . ASN A 1 197 ? -10.981 -11.333 19.432 1.00 96.12 197 ASN A CA 1
ATOM 1624 C C . ASN A 1 197 ? -9.799 -11.684 20.362 1.00 96.12 197 ASN A C 1
ATOM 1626 O O . ASN A 1 197 ? -9.927 -11.720 21.585 1.00 96.12 197 ASN A O 1
ATOM 1630 N N . GLU A 1 198 ? -8.625 -11.931 19.779 1.00 97.56 198 GLU A N 1
ATOM 1631 C CA . GLU A 1 198 ? -7.385 -12.311 20.465 1.00 97.56 198 GLU A CA 1
ATOM 1632 C C . GLU A 1 198 ? -6.534 -11.063 20.767 1.00 97.56 198 GLU A C 1
ATOM 1634 O O . GLU A 1 198 ? -5.451 -10.856 20.208 1.00 97.56 198 GLU A O 1
ATOM 1639 N N . TYR A 1 199 ? -7.047 -10.160 21.610 1.00 97.19 199 TYR A N 1
ATOM 1640 C CA . TYR A 1 199 ? -6.403 -8.861 21.863 1.00 97.19 199 TYR A CA 1
ATOM 1641 C C . TYR A 1 199 ? -5.029 -8.983 22.532 1.00 97.19 199 TYR A C 1
ATOM 1643 O O . TYR A 1 199 ? -4.103 -8.244 22.194 1.00 97.19 199 TYR A O 1
ATOM 1651 N N . LYS A 1 200 ? -4.864 -9.923 23.471 1.00 97.00 200 LYS A N 1
ATOM 1652 C CA . LYS A 1 200 ? -3.591 -10.115 24.186 1.00 97.00 200 LYS A CA 1
ATOM 1653 C C . LYS A 1 200 ? -2.519 -10.661 23.249 1.00 97.00 200 LYS A C 1
ATOM 1655 O O . LYS A 1 200 ? -1.384 -10.192 23.264 1.00 97.00 200 LYS A O 1
ATOM 1660 N N . GLU A 1 201 ? -2.889 -11.609 22.401 1.00 97.38 201 GLU A N 1
ATOM 1661 C CA . GLU A 1 201 ? -2.030 -12.192 21.379 1.00 97.38 201 GLU A CA 1
ATOM 1662 C C . GLU A 1 201 ? -1.641 -11.142 20.336 1.00 97.38 201 GLU A C 1
ATOM 1664 O O . GLU A 1 201 ? -0.479 -11.081 19.939 1.00 97.38 201 GLU A O 1
ATOM 1669 N N . ALA A 1 202 ? -2.574 -10.275 19.929 1.00 97.69 202 ALA A N 1
ATOM 1670 C CA . ALA A 1 202 ? -2.283 -9.161 19.030 1.00 97.69 202 ALA A CA 1
ATOM 1671 C C . ALA A 1 202 ? -1.244 -8.189 19.623 1.00 97.69 202 ALA A C 1
ATOM 1673 O O . ALA A 1 202 ? -0.317 -7.789 18.917 1.00 97.69 202 ALA A O 1
ATOM 1674 N N . ILE A 1 203 ? -1.332 -7.867 20.920 1.00 97.81 203 ILE A N 1
ATOM 1675 C CA . ILE A 1 203 ? -0.323 -7.050 21.622 1.00 97.81 203 ILE A CA 1
ATOM 1676 C C . ILE A 1 203 ? 1.045 -7.748 21.623 1.00 97.81 203 ILE A C 1
ATOM 1678 O O . ILE A 1 203 ? 2.061 -7.111 21.338 1.00 97.81 203 ILE A O 1
ATOM 1682 N N . ILE A 1 204 ? 1.087 -9.059 21.895 1.00 97.50 204 ILE A N 1
ATOM 1683 C CA . ILE A 1 204 ? 2.333 -9.842 21.854 1.00 97.50 204 ILE A CA 1
ATOM 1684 C C . ILE A 1 204 ? 2.947 -9.781 20.455 1.00 97.50 204 ILE A C 1
ATOM 1686 O O . ILE A 1 204 ? 4.135 -9.497 20.328 1.00 97.50 204 ILE A O 1
ATOM 1690 N N . VAL A 1 205 ? 2.151 -9.968 19.401 1.00 97.06 205 VAL A N 1
ATOM 1691 C CA . VAL A 1 205 ? 2.629 -9.846 18.016 1.00 97.06 205 VAL A CA 1
ATOM 1692 C C . VAL A 1 205 ? 3.215 -8.456 17.760 1.00 97.06 205 VAL A C 1
ATOM 1694 O O . VAL A 1 205 ? 4.334 -8.357 17.261 1.00 97.06 205 VAL A O 1
ATOM 1697 N N . LEU A 1 206 ? 2.530 -7.383 18.162 1.00 95.56 206 LEU A N 1
ATOM 1698 C CA . LEU A 1 206 ? 3.013 -6.007 17.979 1.00 95.56 206 LEU A CA 1
ATOM 1699 C C . LEU A 1 206 ? 4.317 -5.707 18.727 1.00 95.56 206 LEU A C 1
ATOM 1701 O O . LEU A 1 206 ? 5.121 -4.914 18.241 1.00 95.56 206 LEU A O 1
ATOM 1705 N N . SER A 1 207 ? 4.586 -6.371 19.854 1.00 93.25 207 SER A N 1
ATOM 1706 C CA . SER A 1 207 ? 5.869 -6.232 20.561 1.00 93.25 207 SER A CA 1
ATOM 1707 C C . SER A 1 207 ? 7.076 -6.750 19.765 1.00 93.25 207 SER A C 1
ATOM 1709 O O . SER A 1 207 ? 8.211 -6.388 20.068 1.00 93.25 207 SER A O 1
ATOM 1711 N N . THR A 1 208 ? 6.853 -7.546 18.712 1.00 93.75 208 THR A N 1
ATOM 1712 C CA . THR A 1 208 ? 7.919 -8.037 17.820 1.00 93.75 208 THR A CA 1
ATOM 1713 C C . THR A 1 208 ? 8.326 -7.027 16.740 1.00 93.75 208 THR A C 1
ATOM 1715 O O . THR A 1 208 ? 9.270 -7.282 15.981 1.00 93.75 208 THR A O 1
ATOM 1718 N N . LEU A 1 209 ? 7.632 -5.884 16.652 1.00 91.38 209 LEU A N 1
ATOM 1719 C CA . LEU A 1 209 ? 7.907 -4.834 15.673 1.00 91.38 209 LEU A CA 1
ATOM 1720 C C . LEU A 1 209 ? 9.304 -4.241 15.894 1.00 91.38 209 LEU A C 1
ATOM 1722 O O . LEU A 1 209 ? 9.647 -3.795 16.989 1.00 91.38 209 LEU A O 1
ATOM 1726 N N . SER A 1 210 ? 10.111 -4.186 14.838 1.00 84.69 210 SER A N 1
ATOM 1727 C CA . SER A 1 210 ? 11.519 -3.786 14.930 1.00 84.69 210 SER A CA 1
ATOM 1728 C C . SER A 1 210 ? 11.715 -2.337 15.390 1.00 84.69 210 SER A C 1
ATOM 1730 O O . SER A 1 210 ? 11.009 -1.442 14.946 1.00 84.69 210 SER A O 1
ATOM 1732 N N . GLU A 1 211 ? 12.732 -2.039 16.196 1.00 81.38 211 GLU A N 1
ATOM 1733 C CA . GLU A 1 211 ? 13.063 -0.647 16.562 1.00 81.38 211 GLU A CA 1
ATOM 1734 C C . GLU A 1 211 ? 13.398 0.229 15.344 1.00 81.38 211 GLU A C 1
ATOM 1736 O O . GLU A 1 211 ? 13.084 1.411 15.329 1.00 81.38 211 GLU A O 1
ATOM 1741 N N . ARG A 1 212 ? 13.949 -0.367 14.278 1.00 81.44 212 ARG A N 1
ATOM 1742 C CA . ARG A 1 212 ? 14.260 0.306 13.002 1.00 81.44 212 ARG A CA 1
ATOM 1743 C C . ARG A 1 212 ? 13.049 0.434 12.064 1.00 81.44 212 ARG A C 1
ATOM 1745 O O . ARG A 1 212 ? 13.216 0.445 10.851 1.00 81.44 212 ARG A O 1
ATOM 1752 N N . THR A 1 213 ? 11.836 0.401 12.604 1.00 79.81 213 THR A N 1
ATOM 1753 C CA . THR A 1 213 ? 10.608 0.505 11.802 1.00 79.81 213 THR A CA 1
ATOM 1754 C C . THR A 1 213 ? 10.405 1.941 11.347 1.00 79.81 213 THR A C 1
ATOM 1756 O O . THR A 1 213 ? 10.626 2.859 12.129 1.00 79.81 213 THR A O 1
ATOM 1759 N N . GLU A 1 214 ? 9.963 2.115 10.105 1.00 80.69 214 GLU A N 1
ATOM 1760 C CA . GLU A 1 214 ? 9.588 3.420 9.561 1.00 80.69 214 GLU A CA 1
ATOM 1761 C C . GLU A 1 214 ? 8.506 4.098 10.409 1.00 80.69 214 GLU A C 1
ATOM 1763 O O . GLU A 1 214 ? 7.606 3.433 10.935 1.00 80.69 214 GLU A O 1
ATOM 1768 N N . ASP A 1 215 ? 8.586 5.427 10.511 1.00 81.19 215 ASP A N 1
ATOM 1769 C CA . ASP A 1 215 ? 7.704 6.242 11.352 1.00 81.19 215 ASP A CA 1
ATOM 1770 C C . ASP A 1 215 ? 6.218 5.951 11.083 1.00 81.19 215 ASP A C 1
ATOM 1772 O O . ASP A 1 215 ? 5.457 5.759 12.029 1.00 81.19 215 ASP A O 1
ATOM 1776 N N . ASP A 1 216 ? 5.803 5.825 9.821 1.00 81.69 216 ASP A N 1
ATOM 1777 C CA . ASP A 1 216 ? 4.395 5.605 9.461 1.00 81.69 216 ASP A CA 1
ATOM 1778 C C . ASP A 1 216 ? 3.864 4.248 9.939 1.00 81.69 216 ASP A C 1
ATOM 1780 O O . ASP A 1 216 ? 2.753 4.139 10.470 1.00 81.69 216 ASP A O 1
ATOM 1784 N N . ILE A 1 217 ? 4.670 3.193 9.795 1.00 85.69 217 ILE A N 1
ATOM 1785 C CA . ILE A 1 217 ? 4.334 1.845 10.269 1.00 85.69 217 ILE A CA 1
ATOM 1786 C C . ILE A 1 217 ? 4.302 1.833 11.802 1.00 85.69 217 ILE A C 1
ATOM 1788 O O . ILE A 1 217 ? 3.396 1.243 12.400 1.00 85.69 217 ILE A O 1
ATOM 1792 N N . ARG A 1 218 ? 5.255 2.513 12.450 1.00 90.69 218 ARG A N 1
ATOM 1793 C CA . ARG A 1 218 ? 5.303 2.641 13.910 1.00 90.69 218 ARG A CA 1
ATOM 1794 C C . ARG A 1 218 ? 4.072 3.372 14.447 1.00 90.69 218 ARG A C 1
ATOM 1796 O O . ARG A 1 218 ? 3.431 2.857 15.355 1.00 90.69 218 ARG A O 1
ATOM 1803 N N . ILE A 1 219 ? 3.687 4.495 13.840 1.00 88.69 219 ILE A N 1
ATOM 1804 C CA . ILE A 1 219 ? 2.501 5.278 14.222 1.00 88.69 219 ILE A CA 1
ATOM 1805 C C . ILE A 1 219 ? 1.230 4.423 14.156 1.00 88.69 219 ILE A C 1
ATOM 1807 O O . ILE A 1 219 ? 0.407 4.466 15.072 1.00 88.69 219 ILE A O 1
ATOM 1811 N N . LYS A 1 220 ? 1.070 3.609 13.107 1.00 89.31 220 LYS A N 1
ATOM 1812 C CA . LYS A 1 220 ? -0.064 2.677 12.991 1.00 89.31 220 LYS A CA 1
ATOM 1813 C C . LYS A 1 220 ? -0.048 1.595 14.063 1.00 89.31 220 LYS A C 1
ATOM 1815 O O . LYS A 1 220 ? -1.109 1.225 14.561 1.00 89.31 220 LYS A O 1
ATOM 1820 N N . ALA A 1 221 ? 1.132 1.082 14.405 1.00 92.94 221 ALA A N 1
ATOM 1821 C CA . ALA A 1 221 ? 1.278 0.081 15.453 1.00 92.94 221 ALA A CA 1
ATOM 1822 C C . ALA A 1 221 ? 0.922 0.663 16.820 1.00 92.94 221 ALA A C 1
ATOM 1824 O O . ALA A 1 221 ? 0.169 0.036 17.558 1.00 92.94 221 ALA A O 1
ATOM 1825 N N . ASP A 1 222 ? 1.387 1.877 17.118 1.00 95.38 222 ASP A N 1
ATOM 1826 C CA . ASP A 1 222 ? 1.046 2.586 18.349 1.00 95.38 222 ASP A CA 1
ATOM 1827 C C . ASP A 1 222 ? -0.458 2.872 18.408 1.00 95.38 222 ASP A C 1
ATOM 1829 O O . ASP A 1 222 ? -1.097 2.616 19.422 1.00 95.38 222 ASP A O 1
ATOM 1833 N N . TYR A 1 223 ? -1.068 3.309 17.305 1.00 94.19 223 TYR A N 1
ATOM 1834 C CA . TYR A 1 223 ? -2.516 3.510 17.250 1.00 94.19 223 TYR A CA 1
ATOM 1835 C C . TYR A 1 223 ? -3.288 2.212 17.515 1.00 94.19 223 TYR A C 1
ATOM 1837 O O . TYR A 1 223 ? -4.242 2.199 18.295 1.00 94.19 2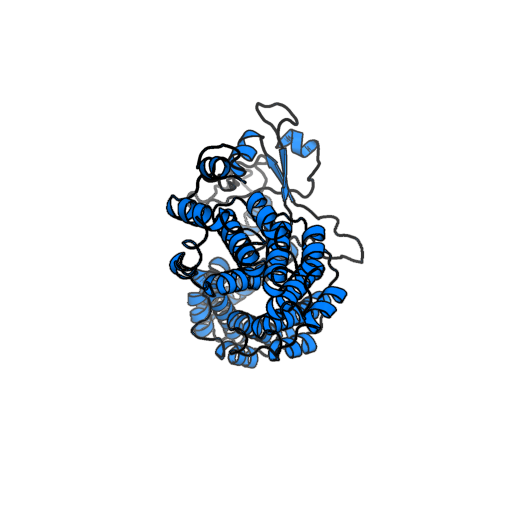23 TYR A O 1
ATOM 1845 N N . LEU A 1 224 ? -2.858 1.100 16.908 1.00 95.25 224 LEU A N 1
ATOM 1846 C CA . LEU A 1 224 ? -3.459 -0.208 17.144 1.00 95.25 224 LEU A CA 1
ATOM 1847 C C . LEU A 1 224 ? -3.269 -0.657 18.597 1.00 95.25 224 LEU A C 1
ATOM 1849 O O . LEU A 1 224 ? -4.244 -1.075 19.209 1.00 95.25 224 LEU A O 1
ATOM 1853 N N . LEU A 1 225 ? -2.074 -0.518 19.178 1.00 97.81 225 LEU A N 1
ATOM 1854 C CA . LEU A 1 225 ? -1.830 -0.802 20.597 1.00 97.81 225 LEU A CA 1
ATOM 1855 C C . LEU A 1 225 ? -2.764 0.014 21.495 1.00 97.81 225 LEU A C 1
ATOM 1857 O O . LEU A 1 225 ? -3.378 -0.557 22.395 1.00 97.81 225 LEU A O 1
ATOM 1861 N N . GLY A 1 226 ? -2.944 1.305 21.205 1.00 97.25 226 GLY A N 1
ATOM 1862 C CA . GLY A 1 226 ? -3.904 2.164 21.898 1.00 97.25 226 GLY A CA 1
ATOM 1863 C C . GLY A 1 226 ? -5.312 1.578 21.877 1.00 97.25 226 GLY A C 1
ATOM 1864 O O . GLY A 1 226 ? -5.922 1.407 22.932 1.00 97.25 226 GLY A O 1
ATOM 1865 N N . LYS A 1 227 ? -5.799 1.169 20.698 1.00 96.00 227 LYS A N 1
ATOM 1866 C CA . LYS A 1 227 ? -7.106 0.507 20.568 1.00 96.00 227 LYS A CA 1
ATOM 1867 C C . LYS A 1 227 ? -7.171 -0.818 21.329 1.00 96.00 227 LYS A C 1
ATOM 1869 O O . LYS A 1 227 ? -8.154 -1.066 22.005 1.00 96.00 227 LYS A O 1
ATOM 1874 N N . LEU A 1 228 ? -6.147 -1.666 21.254 1.00 97.88 228 LEU A N 1
ATOM 1875 C CA . LEU A 1 228 ? -6.148 -2.965 21.943 1.00 97.88 228 LEU A CA 1
ATOM 1876 C C . LEU A 1 228 ? -6.165 -2.807 23.465 1.00 97.88 228 LEU A C 1
ATOM 1878 O O . LEU A 1 228 ? -6.878 -3.532 24.152 1.00 97.88 228 LEU A O 1
ATOM 1882 N N . HIS A 1 229 ? -5.403 -1.853 23.999 1.00 98.25 229 HIS A N 1
ATOM 1883 C CA . HIS A 1 229 ? -5.452 -1.523 25.420 1.00 98.25 229 HIS A CA 1
ATOM 1884 C C . HIS A 1 229 ? -6.802 -0.914 25.817 1.00 98.25 229 HIS A C 1
ATOM 1886 O O . HIS A 1 229 ? -7.300 -1.231 26.894 1.00 98.25 229 HIS A O 1
ATOM 1892 N N . PHE A 1 230 ? -7.416 -0.116 24.938 1.00 96.75 230 PHE A N 1
ATOM 1893 C CA . PHE A 1 230 ? -8.759 0.428 25.139 1.00 96.75 230 PHE A CA 1
ATOM 1894 C C . PHE A 1 230 ? -9.818 -0.680 25.252 1.00 96.75 230 PHE A C 1
ATOM 1896 O O . PHE A 1 230 ? -10.581 -0.680 26.210 1.00 96.75 230 PHE A O 1
ATOM 1903 N N . GLU A 1 231 ? -9.811 -1.666 24.345 1.00 95.38 231 GLU A N 1
ATOM 1904 C CA . GLU A 1 231 ? -10.710 -2.839 24.395 1.00 95.38 231 GLU A CA 1
ATOM 1905 C C . GLU A 1 231 ? -10.504 -3.701 25.652 1.00 95.38 231 GLU A C 1
ATOM 1907 O O . GLU A 1 231 ? -11.406 -4.401 26.101 1.00 95.38 231 GLU A O 1
ATOM 1912 N N . LEU A 1 232 ? -9.302 -3.667 26.234 1.00 96.81 232 LEU A N 1
ATOM 1913 C CA . LEU A 1 232 ? -8.977 -4.346 27.490 1.00 96.81 232 LEU A CA 1
ATOM 1914 C C . LEU A 1 232 ? -9.271 -3.488 28.733 1.00 96.81 232 LEU A C 1
ATOM 1916 O O . LEU A 1 232 ? -8.839 -3.865 29.823 1.00 96.81 232 LEU A O 1
ATOM 1920 N N . GLU A 1 233 ? -9.937 -2.341 28.567 1.00 96.56 233 GLU A N 1
ATOM 1921 C CA . GLU A 1 233 ? -10.254 -1.358 29.616 1.00 96.56 233 GLU A CA 1
ATOM 1922 C C . GLU A 1 233 ? -9.010 -0.816 30.353 1.00 96.56 233 GLU A C 1
ATOM 1924 O O . GLU A 1 233 ? -9.075 -0.304 31.470 1.00 96.56 233 GLU A O 1
ATOM 1929 N N . LYS A 1 234 ? -7.840 -0.895 29.710 1.00 98.06 234 LYS A N 1
ATOM 1930 C CA . LYS A 1 234 ? -6.558 -0.371 30.203 1.00 98.06 234 LYS A CA 1
ATOM 1931 C C . LYS A 1 234 ? -6.348 1.049 29.695 1.00 98.06 234 LYS A C 1
ATOM 1933 O O . LYS A 1 234 ? -5.497 1.304 28.841 1.00 98.06 234 LYS A O 1
ATOM 1938 N N . TYR A 1 235 ? -7.187 1.968 30.168 1.00 98.06 235 TYR A N 1
ATOM 1939 C CA . TYR A 1 235 ? -7.285 3.320 29.611 1.00 98.06 235 TYR A CA 1
ATOM 1940 C C . TYR A 1 235 ? -6.015 4.163 29.789 1.00 98.06 235 TYR A C 1
ATOM 1942 O O . TYR A 1 235 ? -5.718 4.985 28.921 1.00 98.06 235 TYR A O 1
ATOM 1950 N N . GLU A 1 236 ? -5.236 3.937 30.851 1.00 98.19 236 GLU A N 1
ATOM 1951 C CA . GLU A 1 236 ? -3.974 4.653 31.077 1.00 98.19 236 GLU A CA 1
ATOM 1952 C C . GLU A 1 236 ? -2.925 4.269 30.019 1.00 98.19 236 GLU A C 1
ATOM 1954 O O . GLU A 1 236 ? -2.279 5.127 29.411 1.00 98.19 236 GLU A O 1
ATOM 1959 N N . GLU A 1 237 ? -2.766 2.973 29.752 1.00 98.12 237 GLU A N 1
ATOM 1960 C CA . GLU A 1 237 ? -1.892 2.467 28.695 1.00 98.12 237 GLU A CA 1
ATOM 1961 C C . GLU A 1 237 ? -2.404 2.848 27.308 1.00 98.12 237 GLU A C 1
ATOM 1963 O O . GLU A 1 237 ? -1.614 3.267 26.460 1.00 98.12 237 GLU A O 1
ATOM 1968 N N . ALA A 1 238 ? -3.717 2.761 27.086 1.00 98.31 238 ALA A N 1
ATOM 1969 C CA . ALA A 1 238 ? -4.337 3.181 25.838 1.00 98.31 238 ALA A CA 1
ATOM 1970 C C . ALA A 1 238 ? -4.023 4.653 25.535 1.00 98.31 238 ALA A C 1
ATOM 1972 O O . ALA A 1 238 ? -3.552 4.968 24.440 1.00 98.31 238 ALA A O 1
ATOM 1973 N N . GLU A 1 239 ? -4.199 5.550 26.516 1.00 98.38 239 GLU A N 1
ATOM 1974 C CA . GLU A 1 239 ? -3.873 6.971 26.363 1.00 98.38 239 GLU A CA 1
ATOM 1975 C C . GLU A 1 239 ? -2.405 7.169 25.966 1.00 98.38 239 GLU A C 1
ATOM 1977 O O . GLU A 1 239 ? -2.135 7.921 25.029 1.00 98.38 239 GLU A O 1
ATOM 1982 N N . LYS A 1 240 ? -1.455 6.481 26.618 1.00 98.31 240 LYS A N 1
ATOM 1983 C CA . LYS A 1 240 ? -0.018 6.589 26.293 1.00 98.31 240 LYS A CA 1
ATOM 1984 C C . LYS A 1 240 ? 0.251 6.286 24.818 1.00 98.31 240 LYS A C 1
ATOM 1986 O O . LYS A 1 240 ? 0.953 7.047 24.156 1.00 98.31 240 LYS A O 1
ATOM 1991 N N . TYR A 1 241 ? -0.346 5.228 24.281 1.00 98.06 241 TYR A N 1
ATOM 1992 C CA . TYR A 1 241 ? -0.191 4.861 22.873 1.00 98.06 241 TYR A CA 1
ATOM 1993 C C . TYR A 1 241 ? -0.905 5.819 21.907 1.00 98.06 241 TYR A C 1
ATOM 1995 O O . TYR A 1 241 ? -0.372 6.148 20.841 1.00 98.06 241 TYR A O 1
ATOM 2003 N N . PHE A 1 242 ? -2.067 6.358 22.282 1.00 96.81 242 PHE A N 1
ATOM 2004 C CA . PHE A 1 242 ? -2.712 7.415 21.499 1.00 96.81 242 PHE A CA 1
ATOM 2005 C C . PHE A 1 242 ? -1.895 8.718 21.494 1.00 96.81 242 PHE A C 1
ATOM 2007 O O . PHE A 1 242 ? -1.832 9.410 20.477 1.00 96.81 242 PHE A O 1
ATOM 2014 N N . GLN A 1 243 ? -1.179 9.037 22.577 1.00 97.06 243 GLN A N 1
ATOM 2015 C CA . GLN A 1 243 ? -0.251 10.174 22.597 1.00 97.06 243 GLN A CA 1
ATOM 2016 C C . GLN A 1 243 ? 0.914 10.009 21.616 1.00 97.06 243 GLN A C 1
ATOM 2018 O O . GLN A 1 243 ? 1.391 11.016 21.092 1.00 97.06 243 GLN A O 1
ATOM 2023 N N . LEU A 1 244 ? 1.365 8.778 21.361 1.00 94.75 244 LEU A N 1
ATOM 2024 C CA . LEU A 1 244 ? 2.410 8.488 20.374 1.00 94.75 244 LEU A CA 1
ATOM 2025 C C . LEU A 1 244 ? 1.862 8.590 18.944 1.00 94.75 244 LEU A C 1
ATOM 2027 O O . LEU A 1 244 ? 2.422 9.296 18.103 1.00 94.75 244 LEU A O 1
ATOM 2031 N N . SER A 1 245 ? 0.718 7.958 18.683 1.00 91.12 245 SER A N 1
ATOM 2032 C CA . SER A 1 245 ? 0.130 7.904 17.338 1.00 91.12 245 SER A CA 1
ATOM 2033 C C . SER A 1 245 ? -0.460 9.227 16.843 1.00 91.12 245 SER A C 1
ATOM 2035 O O . SER A 1 245 ? -0.558 9.428 15.629 1.00 91.12 245 SER A O 1
ATOM 2037 N N . LYS A 1 246 ? -0.755 10.189 17.732 1.00 88.38 246 LYS A N 1
ATOM 2038 C CA . LYS A 1 246 ? -1.269 11.519 17.346 1.00 88.38 246 LYS A CA 1
ATOM 2039 C C . LYS A 1 246 ? -0.380 12.277 16.349 1.00 88.38 246 LYS A C 1
ATOM 2041 O O . LYS A 1 246 ? -0.877 13.184 15.691 1.00 88.38 246 LYS A O 1
ATOM 2046 N N . LYS A 1 247 ? 0.917 11.938 16.243 1.00 85.06 247 LYS A N 1
ATOM 2047 C CA . LYS A 1 247 ? 1.853 12.554 15.282 1.00 85.06 247 LYS A CA 1
ATOM 2048 C C . LYS A 1 247 ? 1.406 12.337 13.829 1.00 85.06 247 LYS A C 1
ATOM 2050 O O . LYS A 1 247 ? 1.583 13.243 13.024 1.00 85.06 247 LYS A O 1
ATOM 2055 N N . GLY A 1 248 ? 0.828 11.174 13.510 1.00 76.88 248 GLY A N 1
ATOM 2056 C CA . GLY A 1 248 ? 0.337 10.854 12.160 1.00 76.88 248 GLY A CA 1
ATOM 2057 C C . GLY A 1 248 ? -1.169 10.594 12.068 1.00 76.88 248 GLY A C 1
ATOM 2058 O O . GLY A 1 248 ? -1.735 10.725 10.990 1.00 76.88 248 GLY A O 1
ATOM 2059 N N . ILE A 1 249 ? -1.840 10.285 13.184 1.00 80.75 249 ILE A N 1
ATOM 2060 C CA . ILE A 1 249 ? -3.295 10.057 13.247 1.00 80.75 249 ILE A CA 1
ATOM 2061 C C . ILE A 1 249 ? -3.899 11.000 14.304 1.00 80.75 249 ILE A C 1
ATOM 2063 O O . ILE A 1 249 ? -4.307 10.556 15.380 1.00 80.75 249 ILE A O 1
ATOM 2067 N N . PRO A 1 250 ? -3.888 12.326 14.075 1.00 80.69 250 PRO A N 1
ATOM 2068 C CA . PRO A 1 250 ? -4.179 13.306 15.119 1.00 80.69 250 PRO A CA 1
ATOM 2069 C C . PRO A 1 250 ? -5.636 13.277 15.582 1.00 80.69 250 PRO A C 1
ATOM 2071 O O . PRO A 1 250 ? -5.880 13.271 16.785 1.00 80.69 250 PRO A O 1
ATOM 2074 N N . TYR A 1 251 ? -6.602 13.245 14.660 1.00 79.62 251 TYR A N 1
ATOM 2075 C CA . TYR A 1 251 ? -8.021 13.377 14.997 1.00 79.62 251 TYR A CA 1
ATOM 2076 C C . TYR A 1 251 ? -8.503 12.222 15.881 1.00 79.62 251 TYR A C 1
ATOM 2078 O O . TYR A 1 251 ? -8.938 12.443 17.012 1.00 79.62 251 TYR A O 1
ATOM 2086 N N . GLU A 1 252 ? -8.361 10.984 15.408 1.00 84.25 252 GLU A N 1
ATOM 2087 C CA . GLU A 1 252 ? -8.823 9.805 16.133 1.00 84.25 252 GLU A CA 1
ATOM 2088 C C . GLU A 1 252 ? -8.071 9.627 17.451 1.00 84.25 252 GLU A C 1
ATOM 2090 O O . GLU A 1 252 ? -8.686 9.303 18.467 1.00 84.25 252 GLU A O 1
ATOM 2095 N N . SER A 1 253 ? -6.760 9.876 17.461 1.00 87.31 253 SER A N 1
ATOM 2096 C CA . SER A 1 253 ? -5.965 9.756 18.685 1.00 87.31 253 SER A CA 1
ATOM 2097 C C . SER A 1 253 ? -6.378 10.791 19.730 1.00 87.31 253 SER A C 1
ATOM 2099 O O . SER A 1 253 ? -6.497 10.448 20.901 1.00 87.31 253 SER A O 1
ATOM 2101 N N . LEU A 1 254 ? -6.653 12.042 19.339 1.00 88.25 254 LEU A N 1
ATOM 2102 C CA . LEU A 1 254 ? -7.129 13.082 20.262 1.00 88.25 254 LEU A CA 1
ATOM 2103 C C . LEU A 1 254 ? -8.516 12.767 20.832 1.00 88.25 254 LEU A C 1
ATOM 2105 O O . LEU A 1 254 ? -8.747 12.990 22.027 1.00 88.25 254 LEU A O 1
ATOM 2109 N N . CYS A 1 255 ? -9.419 12.219 20.012 1.00 88.81 255 CYS A N 1
ATOM 2110 C CA . CYS A 1 255 ? -10.710 11.723 20.483 1.00 88.81 255 CYS A CA 1
ATOM 2111 C C . CYS A 1 255 ? -10.514 10.636 21.543 1.00 88.81 255 CYS A C 1
ATOM 2113 O O . CYS A 1 255 ? -11.025 10.776 22.653 1.00 88.81 255 CYS A O 1
ATOM 2115 N N . PHE A 1 256 ? -9.714 9.608 21.251 1.00 95.50 256 PHE A N 1
ATOM 2116 C CA . PHE A 1 256 ? -9.473 8.527 22.203 1.00 95.50 256 PHE A CA 1
ATOM 2117 C C . PHE A 1 256 ? -8.732 8.975 23.466 1.00 95.50 256 PHE A C 1
ATOM 2119 O O . PHE A 1 256 ? -9.107 8.543 24.547 1.00 95.50 256 PHE A O 1
ATOM 2126 N N . ILE A 1 257 ? -7.753 9.882 23.380 1.00 95.94 257 ILE A N 1
ATOM 2127 C CA . ILE A 1 257 ? -7.102 10.480 24.562 1.00 95.94 257 ILE A CA 1
ATOM 2128 C C . ILE A 1 257 ? -8.150 11.119 25.478 1.00 95.94 257 ILE A C 1
ATOM 2130 O O . ILE A 1 257 ? -8.137 10.911 26.691 1.00 95.94 257 ILE A O 1
ATOM 2134 N N . SER A 1 258 ? -9.062 11.901 24.898 1.00 95.31 258 SER A N 1
ATOM 2135 C CA . SER A 1 258 ? -10.114 12.585 25.654 1.00 95.31 258 SER A CA 1
ATOM 2136 C C . SER A 1 258 ? -11.081 11.582 26.281 1.00 95.31 258 SER A C 1
ATOM 2138 O O . SER A 1 258 ? -11.416 11.708 27.456 1.00 95.31 258 SER A O 1
ATOM 2140 N N . ILE A 1 259 ? -11.473 10.556 25.525 1.00 97.50 259 ILE A N 1
ATOM 2141 C CA . ILE A 1 259 ? -12.343 9.477 25.999 1.00 97.50 259 ILE A CA 1
ATOM 2142 C C . ILE A 1 259 ? -11.676 8.700 27.142 1.00 97.50 259 ILE A C 1
ATOM 2144 O O . ILE A 1 259 ? -12.294 8.556 28.192 1.00 97.50 259 ILE A O 1
ATOM 2148 N N . CYS A 1 260 ? -10.419 8.262 27.001 1.00 98.25 260 CYS A N 1
ATOM 2149 C CA . CYS A 1 260 ? -9.686 7.549 28.054 1.00 98.25 260 CYS A CA 1
ATOM 2150 C C . CYS A 1 260 ? -9.694 8.331 29.373 1.00 98.25 260 CYS A C 1
ATOM 2152 O O . CYS A 1 260 ? -9.999 7.770 30.421 1.00 98.25 260 CYS A O 1
ATOM 2154 N N . ARG A 1 261 ? -9.419 9.641 29.326 1.00 97.62 261 ARG A N 1
ATOM 2155 C CA . ARG A 1 261 ? -9.416 10.507 30.519 1.00 97.62 261 ARG A CA 1
ATOM 2156 C C . ARG A 1 261 ? -10.773 10.591 31.208 1.00 97.62 261 ARG A C 1
ATOM 2158 O O . ARG A 1 261 ? -10.817 10.653 32.432 1.00 97.62 261 ARG A O 1
ATOM 2165 N N . LEU A 1 262 ? -11.858 10.602 30.435 1.00 97.44 262 LEU A N 1
ATOM 2166 C CA . LEU A 1 262 ? -13.220 10.588 30.973 1.00 97.44 262 LEU A CA 1
ATOM 2167 C C . LEU A 1 262 ? -13.566 9.222 31.578 1.00 97.44 262 LEU A C 1
ATOM 2169 O O . LEU A 1 262 ? -14.171 9.154 32.638 1.00 97.44 262 LEU A O 1
ATOM 2173 N N . LEU A 1 263 ? -13.153 8.129 30.933 1.00 97.75 263 LEU A N 1
ATOM 2174 C CA . LEU A 1 263 ? -13.422 6.771 31.412 1.00 97.75 263 LEU A CA 1
ATOM 2175 C C . LEU A 1 263 ? -12.634 6.410 32.680 1.00 97.75 263 LEU A C 1
ATOM 2177 O O . LEU A 1 263 ? -13.085 5.577 33.457 1.00 97.75 263 LEU A O 1
ATOM 2181 N N . MET A 1 264 ? -11.484 7.046 32.920 1.00 97.25 264 MET A N 1
ATOM 2182 C CA . MET A 1 264 ? -10.694 6.849 34.143 1.00 97.25 264 MET A CA 1
ATOM 2183 C C . MET A 1 264 ? -11.249 7.581 35.376 1.00 97.25 264 MET A C 1
ATOM 2185 O O . MET A 1 264 ? -10.789 7.315 36.484 1.00 97.25 264 MET A O 1
ATOM 2189 N N . ASN A 1 265 ? -12.195 8.512 35.215 1.00 95.56 265 ASN A N 1
ATOM 2190 C CA . ASN A 1 265 ? -12.752 9.295 36.318 1.00 95.56 265 ASN A CA 1
ATOM 2191 C C . ASN A 1 265 ? -14.212 8.896 36.575 1.00 95.56 265 ASN A C 1
ATOM 2193 O O . ASN A 1 265 ? -15.060 9.030 35.696 1.00 95.56 265 ASN A O 1
ATOM 2197 N N . GLU A 1 266 ? -14.518 8.451 37.797 1.00 95.00 266 GLU A N 1
ATOM 2198 C CA . GLU A 1 266 ? -15.860 7.993 38.185 1.00 95.00 266 GLU A CA 1
ATOM 2199 C C . GLU A 1 266 ? -16.953 9.047 37.939 1.00 95.00 266 GLU A C 1
ATOM 2201 O O . GLU A 1 266 ? -18.035 8.704 37.458 1.00 95.00 266 GLU A O 1
ATOM 2206 N N . ASP A 1 267 ? -16.658 10.332 38.172 1.00 96.62 267 ASP A N 1
ATOM 2207 C CA . ASP A 1 267 ? -17.619 11.429 37.999 1.00 96.62 267 ASP A CA 1
ATOM 2208 C C . ASP A 1 267 ? -17.997 11.651 36.527 1.00 96.62 267 ASP A C 1
ATOM 2210 O O . ASP A 1 267 ? -19.093 12.124 36.214 1.00 96.62 267 ASP A O 1
ATOM 2214 N N . THR A 1 268 ? -17.094 11.320 35.599 1.00 96.44 268 THR A N 1
ATOM 2215 C CA . THR A 1 268 ? -17.281 11.545 34.158 1.00 96.44 268 THR A CA 1
ATOM 2216 C C . THR A 1 268 ? -17.419 10.260 33.349 1.00 96.44 268 THR A C 1
ATOM 2218 O O . THR A 1 268 ? -17.712 10.337 32.154 1.00 96.44 268 THR A O 1
ATOM 2221 N N . LEU A 1 269 ? -17.342 9.091 33.992 1.00 94.94 269 LEU A N 1
ATOM 2222 C CA . LEU A 1 269 ? -17.450 7.771 33.369 1.00 94.94 269 LEU A CA 1
ATOM 2223 C C . LEU A 1 269 ? -18.684 7.657 32.468 1.00 94.94 269 LEU A C 1
ATOM 2225 O O . LEU A 1 269 ? -18.580 7.275 31.304 1.00 94.94 269 LEU A O 1
ATOM 2229 N N . SER A 1 270 ? -19.856 8.052 32.976 1.00 94.75 270 SER A N 1
ATOM 2230 C CA . SER A 1 270 ? -21.114 7.979 32.215 1.00 94.75 270 SER A CA 1
ATOM 2231 C C . SER A 1 270 ? -21.111 8.852 30.954 1.00 94.75 270 SER A C 1
ATOM 2233 O O . SER A 1 270 ? -21.718 8.492 29.943 1.00 94.75 270 SER A O 1
ATOM 2235 N N . PHE A 1 271 ? -20.416 9.991 30.993 1.00 94.19 271 PHE A N 1
ATOM 2236 C CA . PHE A 1 271 ? -20.229 10.861 29.837 1.00 94.19 271 PHE A CA 1
ATOM 2237 C C . PHE A 1 271 ? -19.191 10.280 28.873 1.00 94.19 271 PHE A C 1
ATOM 2239 O O . PHE A 1 271 ? -19.428 10.271 27.667 1.00 94.19 271 PHE A O 1
ATOM 2246 N N . GLY A 1 272 ? -18.093 9.728 29.400 1.00 94.44 272 GLY A N 1
ATOM 2247 C CA . GLY A 1 272 ? -17.079 9.012 28.629 1.00 94.44 272 GLY A CA 1
ATOM 2248 C C . GLY A 1 272 ? -17.674 7.866 27.812 1.00 94.44 272 GLY A C 1
ATOM 2249 O O . GLY A 1 272 ? -17.432 7.803 26.612 1.00 94.44 272 GLY A O 1
ATOM 2250 N N . VAL A 1 273 ? -18.530 7.031 28.413 1.00 95.00 273 VAL A N 1
ATOM 2251 C CA . VAL A 1 273 ? -19.219 5.925 27.718 1.00 95.00 273 VAL A CA 1
ATOM 2252 C C . VAL A 1 273 ? -20.065 6.439 26.549 1.00 95.00 273 VAL A C 1
ATOM 2254 O O . VAL A 1 273 ? -19.910 5.964 25.426 1.00 95.00 273 VAL A O 1
ATOM 2257 N N . LYS A 1 274 ? -20.899 7.464 26.772 1.00 94.00 274 LYS A N 1
ATOM 2258 C CA . LYS A 1 274 ? -21.717 8.072 25.705 1.00 94.00 274 LYS A CA 1
ATOM 2259 C C . LYS A 1 274 ? -20.865 8.683 24.592 1.00 94.00 274 LYS A C 1
ATOM 2261 O O . LYS A 1 274 ? -21.239 8.625 23.423 1.00 94.00 274 LYS A O 1
ATOM 2266 N N . LEU A 1 275 ? -19.728 9.285 24.944 1.00 92.75 275 LEU A N 1
ATOM 2267 C CA . LEU A 1 275 ? -18.809 9.859 23.968 1.00 92.75 275 LEU A CA 1
ATOM 2268 C C . LEU A 1 275 ? -18.116 8.770 23.137 1.00 92.75 275 LEU A C 1
ATOM 2270 O O . LEU A 1 275 ? -17.963 8.953 21.930 1.00 92.75 275 LEU A O 1
ATOM 2274 N N . THR A 1 276 ? -17.760 7.634 23.745 1.00 93.06 276 THR A N 1
ATOM 2275 C CA . THR A 1 276 ? -17.267 6.447 23.029 1.00 93.06 276 THR A CA 1
ATOM 2276 C C . THR A 1 276 ? -18.293 5.960 22.013 1.00 93.06 276 THR A C 1
ATOM 2278 O O . THR A 1 276 ? -17.953 5.789 20.846 1.00 93.06 276 THR A O 1
ATOM 2281 N N . GLU A 1 277 ? -19.555 5.798 22.420 1.00 92.81 277 GLU A N 1
ATOM 2282 C CA . GLU A 1 277 ? -20.639 5.380 21.520 1.00 92.81 277 GLU A CA 1
ATOM 2283 C C . GLU A 1 277 ? -20.804 6.354 20.349 1.00 92.81 277 GLU A C 1
ATOM 2285 O O . GLU A 1 277 ? -20.817 5.938 19.190 1.00 92.81 277 GLU A O 1
ATOM 2290 N N . LEU A 1 278 ? -20.864 7.660 20.630 1.00 89.31 278 LEU A N 1
ATOM 2291 C CA . LEU A 1 278 ? -20.965 8.697 19.601 1.00 89.31 278 LEU A CA 1
ATOM 2292 C C . LEU A 1 278 ? -19.787 8.646 18.621 1.00 89.31 278 LEU A C 1
ATOM 2294 O O . LEU A 1 278 ? -19.980 8.782 17.408 1.00 89.31 278 LEU A O 1
ATOM 2298 N N . PHE A 1 279 ? -18.571 8.449 19.130 1.00 86.75 279 PHE A N 1
ATOM 2299 C CA . PHE A 1 279 ? -17.382 8.320 18.299 1.00 86.75 279 PHE A CA 1
ATOM 2300 C C . PHE A 1 279 ? -17.460 7.076 17.405 1.00 86.75 279 PHE A C 1
ATOM 2302 O O . PHE A 1 279 ? -17.236 7.189 16.200 1.00 86.75 279 PHE A O 1
ATOM 2309 N N . CYS A 1 280 ? -17.858 5.922 17.947 1.00 82.75 280 CYS A N 1
ATOM 2310 C CA . CYS A 1 280 ? -18.060 4.694 17.173 1.00 82.75 280 CYS A CA 1
ATOM 2311 C C . CYS A 1 280 ? -19.116 4.878 16.073 1.00 82.75 280 CYS A C 1
ATOM 2313 O O . CYS A 1 280 ? -18.818 4.619 14.909 1.00 82.75 280 CYS A O 1
ATOM 2315 N N . TYR A 1 281 ? -20.288 5.442 16.386 1.00 86.00 281 TYR A N 1
ATOM 2316 C CA . TYR A 1 281 ? -21.307 5.737 15.371 1.00 86.00 281 TYR A CA 1
ATOM 2317 C C . TYR A 1 281 ? -20.795 6.688 14.289 1.00 86.00 281 TYR A C 1
ATOM 2319 O O . TYR A 1 281 ? -21.068 6.494 13.105 1.00 86.00 281 TYR A O 1
ATOM 2327 N N . THR A 1 282 ? -20.015 7.700 14.670 1.00 81.38 282 THR A N 1
ATOM 2328 C CA . THR A 1 282 ? -19.397 8.621 13.708 1.00 81.38 282 THR A CA 1
ATOM 2329 C C . THR A 1 282 ? -18.450 7.872 12.769 1.00 81.38 282 THR A C 1
ATOM 2331 O O . THR A 1 282 ? -18.474 8.097 11.559 1.00 81.38 282 THR A O 1
ATOM 2334 N N . ARG A 1 283 ? -17.645 6.942 13.295 1.00 80.69 283 ARG A N 1
ATOM 2335 C CA . ARG A 1 283 ? -16.743 6.099 12.496 1.00 80.69 283 ARG A CA 1
ATOM 2336 C C . ARG A 1 283 ? -17.494 5.154 11.567 1.00 80.69 283 ARG A C 1
ATOM 2338 O O . ARG A 1 283 ? -17.078 5.007 10.416 1.00 80.69 283 ARG A O 1
ATOM 2345 N N . ASP A 1 284 ? -18.590 4.566 12.025 1.00 77.94 284 ASP A N 1
ATOM 2346 C CA . ASP A 1 284 ? -19.431 3.694 11.204 1.00 77.94 284 ASP A CA 1
ATOM 2347 C C . ASP A 1 284 ? -20.069 4.478 10.056 1.00 77.94 284 ASP A C 1
ATOM 2349 O O . ASP A 1 284 ? -19.980 4.064 8.901 1.00 77.94 284 ASP A O 1
ATOM 2353 N N . ILE A 1 285 ? -20.616 5.666 10.339 1.00 78.88 285 ILE A N 1
ATOM 2354 C CA . ILE A 1 285 ? -21.164 6.570 9.318 1.00 78.88 285 ILE A CA 1
ATOM 2355 C C . ILE A 1 285 ? -20.084 6.944 8.299 1.00 78.88 285 ILE A C 1
ATOM 2357 O O . ILE A 1 285 ? -20.313 6.815 7.099 1.00 78.88 285 ILE A O 1
ATOM 2361 N N . ILE A 1 286 ? -18.892 7.355 8.744 1.00 75.50 286 ILE A N 1
ATOM 2362 C CA . ILE A 1 286 ? -17.776 7.682 7.840 1.00 75.50 286 ILE A CA 1
ATOM 2363 C C . ILE A 1 286 ? -17.391 6.469 6.983 1.00 75.50 286 ILE A C 1
ATOM 2365 O O . ILE A 1 286 ? -17.131 6.621 5.792 1.00 75.50 286 ILE A O 1
ATOM 2369 N N . THR A 1 287 ? -17.380 5.266 7.562 1.00 72.88 287 THR A N 1
ATOM 2370 C CA . THR A 1 287 ? -17.053 4.025 6.843 1.00 72.88 287 THR A CA 1
ATOM 2371 C C . THR A 1 287 ? -18.106 3.693 5.786 1.00 72.88 287 THR A C 1
ATOM 2373 O O . THR A 1 287 ? -17.745 3.301 4.681 1.00 72.88 287 THR A O 1
ATOM 2376 N N . LEU A 1 288 ? -19.391 3.899 6.084 1.00 72.00 288 LEU A N 1
ATOM 2377 C CA . LEU A 1 288 ? -20.493 3.705 5.134 1.00 72.00 288 LEU A CA 1
ATOM 2378 C C . LEU A 1 288 ? -20.505 4.757 4.019 1.00 72.00 288 LEU A C 1
ATOM 2380 O O . LEU A 1 288 ? -20.841 4.442 2.881 1.00 72.00 288 LEU A O 1
ATOM 2384 N N . LEU A 1 289 ? -20.138 5.999 4.338 1.00 73.44 289 LEU A N 1
ATOM 2385 C CA . LEU A 1 289 ? -20.032 7.099 3.374 1.00 73.44 289 LEU A CA 1
ATOM 2386 C C . LEU A 1 289 ? -18.731 7.056 2.560 1.00 73.44 289 LEU A C 1
ATOM 2388 O O . LEU A 1 289 ? -18.565 7.837 1.620 1.00 73.44 289 LEU A O 1
ATOM 2392 N N . LYS A 1 290 ? -17.796 6.167 2.909 1.00 74.62 290 LYS A N 1
ATOM 2393 C CA . LYS A 1 290 ? -16.535 6.008 2.193 1.00 74.62 290 LYS A CA 1
ATOM 2394 C C . LYS A 1 290 ? -16.808 5.488 0.784 1.00 74.62 290 LYS A C 1
ATOM 2396 O O . LYS A 1 290 ? -17.297 4.382 0.582 1.00 74.62 290 LYS A O 1
ATOM 2401 N N . ILE A 1 291 ? -16.419 6.283 -0.204 1.00 69.62 291 ILE A N 1
ATOM 2402 C CA . ILE A 1 291 ? -16.554 5.931 -1.615 1.00 69.62 291 ILE A CA 1
ATOM 2403 C C . ILE A 1 291 ? -15.480 4.898 -1.978 1.00 69.62 291 ILE A C 1
ATOM 2405 O O . ILE A 1 291 ? -14.282 5.190 -1.936 1.00 69.62 291 ILE A O 1
ATOM 2409 N N . GLU A 1 292 ? -15.897 3.696 -2.383 1.00 63.25 292 GLU A N 1
ATOM 2410 C CA . GLU A 1 292 ? -15.004 2.651 -2.893 1.00 63.25 292 GLU A CA 1
ATOM 2411 C C . GLU A 1 292 ? -15.360 2.264 -4.333 1.00 63.25 292 GLU A C 1
ATOM 2413 O O . GLU A 1 292 ? -16.322 1.546 -4.588 1.00 63.25 292 GLU A O 1
ATOM 2418 N N . PHE A 1 293 ? -14.527 2.688 -5.287 1.00 61.00 293 PHE A N 1
ATOM 2419 C CA . PHE A 1 293 ? -14.755 2.484 -6.726 1.00 61.00 293 PHE A CA 1
ATOM 2420 C C . PHE A 1 293 ? -14.744 1.010 -7.193 1.00 61.00 293 PHE A C 1
ATOM 2422 O O . PHE A 1 293 ? -15.177 0.725 -8.312 1.00 61.00 293 PHE A O 1
ATOM 2429 N N . ASP A 1 294 ? -14.276 0.074 -6.354 1.00 54.62 294 ASP A N 1
ATOM 2430 C CA . ASP A 1 294 ? -13.976 -1.320 -6.731 1.00 54.62 294 ASP A CA 1
ATOM 2431 C C . ASP A 1 294 ? -14.894 -2.371 -6.087 1.00 54.62 294 ASP A C 1
ATOM 2433 O O . ASP A 1 294 ? -14.671 -3.578 -6.253 1.00 54.62 294 ASP A O 1
ATOM 2437 N N . THR A 1 295 ? -15.924 -1.957 -5.345 1.00 51.38 295 THR A N 1
ATOM 2438 C CA . THR A 1 295 ? -16.869 -2.909 -4.757 1.00 51.38 295 THR A CA 1
ATOM 2439 C C . THR A 1 295 ? -17.861 -3.385 -5.822 1.00 51.38 295 THR A C 1
ATOM 2441 O O . THR A 1 295 ? -18.592 -2.616 -6.447 1.00 51.38 295 THR A O 1
ATOM 2444 N N . LYS A 1 296 ? -17.883 -4.700 -6.070 1.00 50.28 296 LYS A N 1
ATOM 2445 C CA . LYS A 1 296 ? -19.000 -5.339 -6.774 1.00 50.28 296 LYS A CA 1
ATOM 2446 C C . LYS A 1 296 ? -20.148 -5.462 -5.779 1.00 50.28 296 LYS A C 1
ATOM 2448 O O . LYS A 1 296 ? -20.138 -6.372 -4.957 1.00 50.28 296 LYS A O 1
ATOM 2453 N N . VAL A 1 297 ? -21.151 -4.598 -5.874 1.00 47.31 297 VAL A N 1
ATOM 2454 C CA . VAL A 1 297 ? -22.439 -4.853 -5.219 1.00 47.31 297 VAL A CA 1
ATOM 2455 C C . VAL A 1 297 ? -23.232 -5.785 -6.139 1.00 47.31 297 VAL A C 1
ATOM 2457 O O . VAL A 1 297 ? -23.561 -5.423 -7.266 1.00 47.31 297 VAL A O 1
ATOM 2460 N N . ASN A 1 298 ? -23.500 -7.018 -5.698 1.00 42.91 298 ASN A N 1
ATOM 2461 C CA . ASN A 1 298 ? -24.353 -7.993 -6.401 1.00 42.91 298 ASN A CA 1
ATOM 2462 C C . ASN A 1 298 ? -23.955 -8.312 -7.858 1.00 42.91 298 ASN A C 1
ATOM 2464 O O . ASN A 1 298 ? -24.816 -8.395 -8.730 1.00 42.91 298 ASN A O 1
ATOM 2468 N N . ASN A 1 299 ? -22.659 -8.484 -8.151 1.00 47.59 299 ASN A N 1
ATOM 2469 C CA . ASN A 1 299 ? -22.143 -8.732 -9.513 1.00 47.59 299 ASN A CA 1
ATOM 2470 C C . ASN A 1 299 ? -22.477 -7.645 -10.556 1.00 47.59 299 ASN A C 1
ATOM 2472 O O . ASN A 1 299 ? -22.138 -7.802 -11.731 1.00 47.59 299 ASN A O 1
ATOM 2476 N N . LEU A 1 300 ? -23.060 -6.520 -10.141 1.00 47.31 300 LEU A N 1
ATOM 2477 C CA . LEU A 1 300 ? -23.211 -5.337 -10.970 1.00 47.31 300 LEU A CA 1
ATOM 2478 C C . LEU A 1 300 ? -21.906 -4.540 -10.908 1.00 47.31 300 LEU A C 1
ATOM 2480 O O . LEU A 1 300 ? -21.265 -4.409 -9.864 1.00 47.31 300 LEU A O 1
ATOM 2484 N N . LYS A 1 301 ? -21.471 -4.048 -12.069 1.00 48.84 301 LYS A N 1
ATOM 2485 C CA . LYS A 1 301 ? -20.321 -3.145 -12.177 1.00 48.84 301 LYS A CA 1
ATOM 2486 C C . LYS A 1 301 ? -20.633 -1.901 -11.337 1.00 48.84 301 LYS A C 1
ATOM 2488 O O . LYS A 1 301 ? -21.739 -1.379 -11.467 1.00 48.84 301 LYS A O 1
ATOM 2493 N N . SER A 1 302 ? -19.695 -1.437 -10.506 1.00 52.25 302 SER A N 1
ATOM 2494 C CA . SER A 1 302 ? -19.877 -0.197 -9.744 1.00 52.25 302 SER A CA 1
ATOM 2495 C C . SER A 1 302 ? -20.307 0.928 -10.695 1.00 52.25 302 SER A C 1
ATOM 2497 O O . SER A 1 302 ? -19.720 1.131 -11.768 1.00 52.25 302 SER A O 1
ATOM 2499 N N . LEU A 1 303 ? -21.404 1.607 -10.349 1.00 54.19 303 LEU A N 1
ATOM 2500 C CA . LEU A 1 303 ? -21.907 2.747 -11.121 1.00 54.19 303 LEU A CA 1
ATOM 2501 C C . LEU A 1 303 ? -20.942 3.936 -10.990 1.00 54.19 303 LEU A C 1
ATOM 2503 O O . LEU A 1 303 ? -20.713 4.673 -11.948 1.00 54.19 303 LEU A O 1
ATOM 2507 N N . GLU A 1 304 ? -20.298 4.046 -9.831 1.00 60.56 304 GLU A N 1
ATOM 2508 C CA . GLU A 1 304 ? -19.383 5.112 -9.447 1.00 60.56 304 GLU A CA 1
ATOM 2509 C C . GLU A 1 304 ? -17.936 4.652 -9.659 1.00 60.56 304 GLU A C 1
ATOM 2511 O O . GLU A 1 304 ? -17.389 3.866 -8.890 1.00 60.56 304 GLU A O 1
ATOM 2516 N N . ARG A 1 305 ? -17.310 5.107 -10.752 1.00 61.38 305 ARG A N 1
ATOM 2517 C CA . ARG A 1 305 ? -15.938 4.701 -11.137 1.00 61.38 305 ARG A CA 1
ATOM 2518 C C . ARG A 1 305 ? -14.933 5.845 -11.173 1.00 61.38 305 ARG A C 1
ATOM 2520 O O . ARG A 1 305 ? -13.745 5.607 -11.371 1.00 61.38 305 ARG A O 1
ATOM 2527 N N . LYS A 1 306 ? -15.418 7.081 -11.065 1.00 71.56 306 LYS A N 1
ATOM 2528 C CA . LYS A 1 306 ? -14.639 8.307 -11.221 1.00 71.56 306 LYS A CA 1
ATOM 2529 C C . LYS A 1 306 ? -15.270 9.408 -10.380 1.00 71.56 306 LYS A C 1
ATOM 2531 O O . LYS A 1 306 ? -16.494 9.459 -10.268 1.00 71.56 306 LYS A O 1
ATOM 2536 N N . LEU A 1 307 ? -14.440 10.287 -9.839 1.00 83.25 307 LEU A N 1
ATOM 2537 C CA . LEU A 1 307 ? -14.881 11.557 -9.272 1.00 83.25 307 LEU A CA 1
ATOM 2538 C C . LEU A 1 307 ? -14.467 12.671 -10.219 1.00 83.25 307 LEU A C 1
ATOM 2540 O O . LEU A 1 307 ? -13.401 12.604 -10.823 1.00 83.25 307 LEU A O 1
ATOM 2544 N N . ALA A 1 308 ? -15.307 13.683 -10.355 1.00 86.88 308 ALA A N 1
ATOM 2545 C CA . ALA A 1 308 ? -15.031 14.854 -11.156 1.00 86.88 308 ALA A CA 1
ATOM 2546 C C . ALA A 1 308 ? -15.050 16.122 -10.316 1.00 86.88 308 ALA A C 1
ATOM 2548 O O . ALA A 1 308 ? -15.858 16.256 -9.397 1.00 86.88 308 ALA A O 1
ATOM 2549 N N . HIS A 1 309 ? -14.184 17.058 -10.677 1.00 88.00 309 HIS A N 1
ATOM 2550 C CA . HIS A 1 309 ? -14.209 18.424 -10.189 1.00 88.00 309 HIS A CA 1
ATOM 2551 C C . HIS A 1 309 ? -14.353 19.366 -11.380 1.00 88.00 309 HIS A C 1
ATOM 2553 O O . HIS A 1 309 ? -13.511 19.381 -12.279 1.00 88.00 309 HIS A O 1
ATOM 2559 N N . TYR A 1 310 ? -15.432 20.138 -11.388 1.00 87.31 310 TYR A N 1
ATOM 2560 C CA . TYR A 1 310 ? -15.680 21.135 -12.419 1.00 87.31 310 TYR A CA 1
ATOM 2561 C C . TYR A 1 310 ? -15.021 22.442 -12.018 1.00 87.31 310 TYR A C 1
ATOM 2563 O O . TYR A 1 310 ? -15.225 22.924 -10.905 1.00 87.31 310 TYR A O 1
ATOM 2571 N N . THR A 1 311 ? -14.217 22.997 -12.916 1.00 85.69 311 THR A N 1
ATOM 2572 C CA . THR A 1 311 ? -13.462 24.220 -12.650 1.00 85.69 311 THR A CA 1
ATOM 2573 C C . THR A 1 311 ? -13.200 25.004 -13.934 1.00 85.69 311 THR A C 1
ATOM 2575 O O . THR A 1 311 ? -13.476 24.526 -15.037 1.00 85.69 311 THR A O 1
ATOM 2578 N N . SER A 1 312 ? -12.685 26.225 -13.813 1.00 86.38 312 SER A N 1
ATOM 2579 C CA . SER A 1 312 ? -12.295 27.039 -14.968 1.00 86.38 312 SER A CA 1
ATOM 2580 C C . SER A 1 312 ? -11.000 26.527 -15.607 1.00 86.38 312 SER A C 1
ATOM 2582 O O . SER A 1 312 ? -10.172 25.878 -14.962 1.00 86.38 312 SER A O 1
ATOM 2584 N N . THR A 1 313 ? -10.792 26.856 -16.881 1.00 85.44 313 THR A N 1
ATOM 2585 C CA . THR A 1 313 ? -9.538 26.569 -17.599 1.00 85.44 313 THR A CA 1
ATOM 2586 C C . THR A 1 313 ? -8.328 27.211 -16.920 1.00 85.44 313 THR A C 1
ATOM 2588 O O . THR A 1 313 ? -7.303 26.560 -16.753 1.00 85.44 313 THR A O 1
ATOM 2591 N N . ASP A 1 314 ? -8.466 28.451 -16.448 1.00 84.31 314 ASP A N 1
ATOM 2592 C CA . ASP A 1 314 ? -7.428 29.164 -15.695 1.00 84.31 314 ASP A CA 1
ATOM 2593 C C . ASP A 1 314 ? -7.047 28.435 -14.396 1.00 84.31 314 ASP A C 1
ATOM 2595 O O . ASP A 1 314 ? -5.866 28.213 -14.124 1.00 84.31 314 ASP A O 1
ATOM 2599 N N . THR A 1 315 ? -8.037 27.994 -13.614 1.00 83.50 315 THR A N 1
ATOM 2600 C CA . THR A 1 315 ? -7.766 27.245 -12.378 1.00 83.50 315 THR A CA 1
ATOM 2601 C C . THR A 1 315 ? -7.119 25.899 -12.682 1.00 83.50 315 THR A C 1
ATOM 2603 O O . THR A 1 315 ? -6.143 25.535 -12.032 1.00 83.50 315 THR A O 1
ATOM 2606 N N . CYS A 1 316 ? -7.592 25.183 -13.702 1.00 83.81 316 CYS A N 1
ATOM 2607 C CA . CYS A 1 316 ? -6.961 23.943 -14.150 1.00 83.81 316 CYS A CA 1
ATOM 2608 C C . CYS A 1 316 ? -5.495 24.151 -14.554 1.00 83.81 316 CYS A C 1
ATOM 2610 O O . CYS A 1 316 ? -4.634 23.387 -14.127 1.00 83.81 316 CYS A O 1
ATOM 2612 N N . ASN A 1 317 ? -5.185 25.199 -15.318 1.00 82.50 317 ASN A N 1
ATOM 2613 C CA . ASN A 1 317 ? -3.811 25.492 -15.733 1.00 82.50 317 ASN A CA 1
ATOM 2614 C C . ASN A 1 317 ? -2.903 25.772 -14.528 1.00 82.50 317 ASN A C 1
ATOM 2616 O O . ASN A 1 317 ? -1.775 25.285 -14.484 1.00 82.50 317 ASN A O 1
ATOM 2620 N N . LYS A 1 318 ? -3.414 26.475 -13.509 1.00 82.31 318 LYS A N 1
ATOM 2621 C CA . LYS A 1 318 ? -2.705 26.689 -12.233 1.00 82.31 318 LYS A CA 1
ATOM 2622 C C . LYS A 1 318 ? -2.471 25.388 -11.458 1.00 82.31 318 LYS A C 1
ATOM 2624 O O . LYS A 1 318 ? -1.443 25.260 -10.800 1.00 82.31 318 LYS A O 1
ATOM 2629 N N . LEU A 1 319 ? -3.411 24.442 -11.519 1.00 80.00 319 LEU A N 1
ATOM 2630 C CA . LEU A 1 319 ? -3.297 23.127 -10.873 1.00 80.00 319 LEU A CA 1
ATOM 2631 C C . LEU A 1 319 ? -2.338 22.181 -11.617 1.00 80.00 319 LEU A C 1
ATOM 2633 O O . LEU A 1 319 ? -1.684 21.366 -10.978 1.00 80.00 319 LEU A O 1
ATOM 2637 N N . MET A 1 320 ? -2.261 22.272 -12.949 1.00 75.94 320 MET A N 1
ATOM 2638 C CA . MET A 1 320 ? -1.445 21.381 -13.788 1.00 75.94 320 MET A CA 1
ATOM 2639 C C . MET A 1 320 ? -0.028 21.911 -14.049 1.00 75.94 320 MET A C 1
ATOM 2641 O O . MET A 1 320 ? 0.857 21.116 -14.350 1.00 75.94 320 MET A O 1
ATOM 2645 N N . ASN A 1 321 ? 0.195 23.223 -13.895 1.00 66.56 321 ASN A N 1
ATOM 2646 C CA . ASN A 1 321 ? 1.464 23.908 -14.159 1.00 66.56 321 ASN A CA 1
ATOM 2647 C C . ASN A 1 321 ? 2.000 23.683 -15.581 1.00 66.56 321 ASN A C 1
ATOM 2649 O O . ASN A 1 321 ? 3.101 23.173 -15.770 1.00 66.56 321 ASN A O 1
ATOM 2653 N N . ASP A 1 322 ? 1.215 24.072 -16.584 1.00 54.03 322 ASP A N 1
ATOM 2654 C CA . ASP A 1 322 ? 1.607 23.953 -17.998 1.00 54.03 322 ASP A CA 1
ATOM 2655 C C . ASP A 1 322 ? 2.467 25.144 -18.490 1.00 54.03 322 ASP A C 1
ATOM 2657 O O . ASP A 1 322 ? 2.716 25.312 -19.682 1.00 54.03 322 ASP A O 1
ATOM 2661 N N . SER A 1 323 ? 2.920 26.018 -17.581 1.00 52.66 323 SER A N 1
ATOM 2662 C CA . SER A 1 323 ? 3.869 27.087 -17.902 1.00 52.66 323 SER A CA 1
ATOM 2663 C C . SER A 1 323 ? 5.297 26.541 -17.945 1.00 52.66 323 SER A C 1
ATOM 2665 O O . SER A 1 323 ? 5.741 25.879 -17.015 1.00 52.66 323 SER A O 1
ATOM 2667 N N . LEU A 1 324 ? 6.054 26.900 -18.987 1.00 51.00 324 LEU A N 1
ATOM 2668 C CA . LEU A 1 324 ? 7.490 26.607 -19.168 1.00 51.00 324 LEU A CA 1
ATOM 2669 C C . LEU A 1 324 ? 8.412 27.206 -18.074 1.00 51.00 324 LEU A C 1
ATOM 2671 O O . LEU A 1 324 ? 9.636 27.087 -18.161 1.00 51.00 324 LEU A O 1
ATOM 2675 N N . GLU A 1 325 ? 7.842 27.863 -17.064 1.00 54.12 325 GLU A N 1
ATOM 2676 C CA . GLU A 1 325 ? 8.536 28.460 -15.927 1.00 54.12 325 GLU A CA 1
ATOM 2677 C C . GLU A 1 325 ? 8.544 27.505 -14.725 1.00 54.12 325 GLU A C 1
ATOM 2679 O O . GLU A 1 325 ? 7.599 26.756 -14.487 1.00 54.12 325 GLU A O 1
ATOM 2684 N N . GLU A 1 326 ? 9.630 27.534 -13.949 1.00 52.75 326 GLU A N 1
ATOM 2685 C CA . GLU A 1 326 ? 9.904 26.648 -12.804 1.00 52.75 326 GLU A CA 1
ATOM 2686 C C . GLU A 1 326 ? 9.044 26.947 -11.558 1.00 52.75 326 GLU A C 1
ATOM 2688 O O . GLU A 1 326 ? 9.501 26.813 -10.423 1.00 52.75 326 GLU A O 1
ATOM 2693 N N . THR A 1 327 ? 7.792 27.363 -11.729 1.00 57.53 327 THR A N 1
ATOM 2694 C CA . THR A 1 327 ? 6.853 27.486 -10.611 1.00 57.53 327 THR A CA 1
ATOM 2695 C C . THR A 1 327 ? 6.261 26.124 -10.281 1.00 57.53 327 THR A C 1
ATOM 2697 O O . THR A 1 327 ? 5.992 25.326 -11.169 1.00 57.53 327 THR A O 1
ATOM 2700 N N . SER A 1 328 ? 6.071 25.812 -9.002 1.00 59.31 328 SER A N 1
ATOM 2701 C CA . SER A 1 328 ? 5.372 24.594 -8.592 1.00 59.31 328 SER A CA 1
ATOM 2702 C C . SER A 1 328 ? 3.864 24.704 -8.880 1.00 59.31 328 SER A C 1
ATOM 2704 O O . SER A 1 328 ? 3.301 25.795 -8.751 1.00 59.31 328 SER A O 1
ATOM 2706 N N . PRO A 1 329 ? 3.181 23.594 -9.232 1.00 70.81 329 PRO A N 1
ATOM 2707 C CA . PRO A 1 329 ? 1.728 23.589 -9.378 1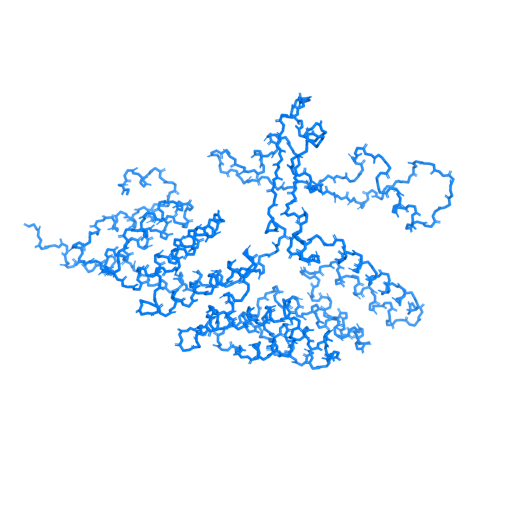.00 70.81 329 PRO A CA 1
ATOM 2708 C C . PRO A 1 329 ? 1.024 24.066 -8.109 1.00 70.81 329 PRO A C 1
ATOM 2710 O O . PRO A 1 329 ? 1.468 23.788 -6.992 1.00 70.81 329 PRO A O 1
ATOM 2713 N N . SER A 1 330 ? -0.094 24.775 -8.269 1.00 74.19 330 SER A N 1
ATOM 2714 C CA . SER A 1 330 ? -0.892 25.220 -7.127 1.00 74.19 330 SER A CA 1
ATOM 2715 C C . SER A 1 330 ? -1.601 24.032 -6.475 1.00 74.19 330 SER A C 1
ATOM 2717 O O . SER A 1 330 ? -2.154 23.177 -7.163 1.00 74.19 330 SER A O 1
ATOM 2719 N N . SER A 1 331 ? -1.632 23.989 -5.142 1.00 73.31 331 SER A N 1
ATOM 2720 C CA . SER A 1 331 ? -2.414 22.991 -4.407 1.00 73.31 331 SER A CA 1
ATOM 2721 C C . SER A 1 331 ? -3.916 23.177 -4.633 1.00 73.31 331 SER A C 1
ATOM 2723 O O . SER A 1 331 ? -4.407 24.301 -4.776 1.00 73.31 331 SER A O 1
ATOM 2725 N N . PHE A 1 332 ? -4.665 22.072 -4.592 1.00 73.25 332 PHE A N 1
ATOM 2726 C CA . PHE A 1 332 ? -6.125 22.108 -4.616 1.00 73.25 332 PHE A CA 1
ATOM 2727 C C . PHE A 1 332 ? -6.652 22.936 -3.433 1.00 73.25 332 PHE A C 1
ATOM 2729 O O . PHE A 1 332 ? -6.315 22.666 -2.279 1.00 73.25 332 PHE A O 1
ATOM 2736 N N . ARG A 1 333 ? -7.456 23.968 -3.711 1.00 71.38 333 ARG A N 1
ATOM 2737 C CA . ARG A 1 333 ? -7.971 24.885 -2.684 1.00 71.38 333 ARG A CA 1
ATOM 2738 C C . ARG A 1 333 ? -9.314 24.393 -2.161 1.00 71.38 333 ARG A C 1
ATOM 2740 O O . ARG A 1 333 ? -10.204 24.069 -2.942 1.00 71.38 333 ARG A O 1
ATOM 2747 N N . LEU A 1 334 ? -9.467 24.383 -0.841 1.00 70.81 334 LEU A N 1
ATOM 2748 C CA . LEU A 1 334 ? -10.754 24.150 -0.193 1.00 70.81 334 LEU A CA 1
ATOM 2749 C C . LEU A 1 334 ? -11.496 25.487 -0.045 1.00 70.81 334 LEU A C 1
ATOM 2751 O O . LEU A 1 334 ? -10.878 26.512 0.245 1.00 70.81 334 LEU A O 1
ATOM 2755 N N . ASN A 1 335 ? -12.814 25.478 -0.238 1.00 69.94 335 ASN A N 1
ATOM 2756 C CA . ASN A 1 335 ? -13.666 26.653 -0.048 1.00 69.94 335 ASN A CA 1
ATOM 2757 C C . ASN A 1 335 ? -14.298 26.630 1.338 1.00 69.94 335 ASN A C 1
ATOM 2759 O O . ASN A 1 335 ? -14.571 25.560 1.876 1.00 69.94 335 ASN A O 1
ATOM 2763 N N . THR A 1 336 ? -14.558 27.800 1.917 1.00 69.25 336 THR A N 1
ATOM 2764 C CA . THR A 1 336 ? -15.291 27.881 3.183 1.00 69.25 336 THR A CA 1
ATOM 2765 C C . THR A 1 336 ? -16.731 27.414 2.977 1.00 69.25 336 THR A C 1
ATOM 2767 O O . THR A 1 336 ? -17.370 27.780 1.989 1.00 69.25 336 THR A O 1
ATOM 2770 N N . ILE A 1 337 ? -17.278 26.656 3.933 1.00 67.88 337 ILE A N 1
ATOM 2771 C CA . ILE A 1 337 ? -18.704 26.284 3.884 1.00 67.88 337 ILE A CA 1
ATOM 2772 C C . ILE A 1 337 ? -19.625 27.506 3.988 1.00 67.88 337 ILE A C 1
ATOM 2774 O O . ILE A 1 337 ? -20.777 27.449 3.590 1.00 67.88 337 ILE A O 1
ATOM 2778 N N . SER A 1 338 ? -19.123 28.629 4.504 1.00 64.88 338 SER A N 1
ATOM 2779 C CA . SER A 1 338 ? -19.891 29.869 4.645 1.00 64.88 338 SER A CA 1
ATOM 2780 C C . SER A 1 338 ? -20.234 30.530 3.309 1.00 64.88 338 SER A C 1
ATOM 2782 O O . SER A 1 338 ? -21.140 31.355 3.267 1.00 64.88 338 SER A O 1
ATOM 2784 N N . ASN A 1 339 ? -19.507 30.191 2.240 1.00 64.88 339 ASN A N 1
ATOM 2785 C CA . ASN A 1 339 ? -19.657 30.791 0.913 1.00 64.88 339 ASN A CA 1
ATOM 2786 C C . ASN A 1 339 ? -20.237 29.801 -0.111 1.00 64.88 339 ASN A C 1
ATOM 2788 O O . ASN A 1 339 ? -20.056 29.984 -1.315 1.00 64.88 339 ASN A O 1
ATOM 2792 N N . VAL A 1 340 ? -20.890 28.730 0.347 1.00 65.88 340 VAL A N 1
ATOM 2793 C CA . VAL A 1 340 ? -21.588 27.803 -0.550 1.00 65.88 340 VAL A CA 1
ATOM 2794 C C . VAL A 1 340 ? -22.823 28.470 -1.155 1.00 65.88 340 VAL A C 1
ATOM 2796 O O . VAL A 1 340 ? -23.444 29.344 -0.551 1.00 65.88 340 VAL A O 1
ATOM 2799 N N . ASN A 1 341 ? -23.174 28.057 -2.374 1.00 61.12 341 ASN A N 1
ATOM 2800 C CA . ASN A 1 341 ? -24.265 28.670 -3.136 1.00 61.12 341 ASN A CA 1
ATOM 2801 C C . ASN A 1 341 ? -25.644 28.484 -2.485 1.00 61.12 341 ASN A C 1
ATOM 2803 O O . ASN A 1 341 ? -26.548 29.263 -2.780 1.00 61.12 341 ASN A O 1
ATOM 2807 N N . ASP A 1 342 ? -25.816 27.461 -1.644 1.00 63.69 342 ASP A N 1
ATOM 2808 C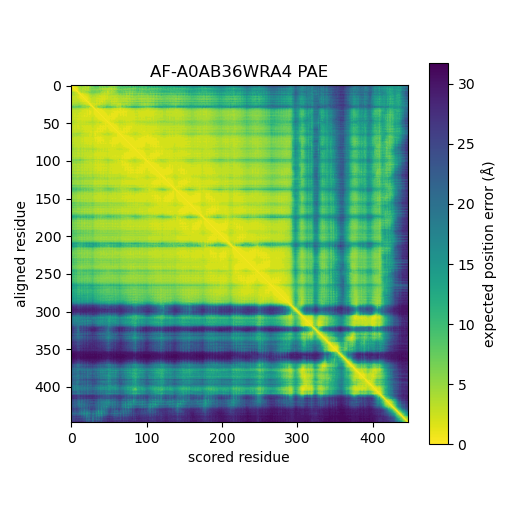 CA . ASP A 1 342 ? -27.041 27.224 -0.883 1.00 63.69 342 ASP A CA 1
ATOM 2809 C C . ASP A 1 342 ? -26.833 27.606 0.595 1.00 63.69 342 ASP A C 1
ATOM 2811 O O . ASP A 1 342 ? -26.240 26.838 1.352 1.00 63.69 342 ASP A O 1
ATOM 2815 N N . PRO A 1 343 ? -27.365 28.750 1.061 1.00 62.59 343 PRO A N 1
ATOM 2816 C CA . PRO A 1 343 ? -27.251 29.178 2.458 1.00 62.59 343 PRO A CA 1
ATOM 2817 C C . PRO A 1 343 ? -27.857 28.197 3.481 1.00 62.59 343 PRO A C 1
ATOM 2819 O O . PRO A 1 343 ? -27.641 28.351 4.689 1.00 62.59 343 PRO A O 1
ATOM 2822 N N . SER A 1 344 ? -28.659 27.226 3.026 1.00 63.09 344 SER A N 1
ATOM 2823 C CA . SER A 1 344 ? -29.244 26.169 3.854 1.00 63.09 344 SER A CA 1
ATOM 2824 C C . SER A 1 344 ? -28.354 24.925 3.985 1.00 63.09 344 SER A C 1
ATOM 2826 O O . SER A 1 344 ? -28.567 24.114 4.896 1.00 63.09 344 SER A O 1
ATOM 2828 N N . GLU A 1 345 ? -27.329 24.783 3.140 1.00 65.00 345 GLU A N 1
ATOM 2829 C CA . GLU A 1 345 ? -26.396 23.659 3.167 1.00 65.00 345 GLU A CA 1
ATOM 2830 C C . GLU A 1 345 ? -25.644 23.627 4.514 1.00 65.00 345 GLU A C 1
ATOM 2832 O O . GLU A 1 345 ? -25.123 24.628 5.003 1.00 65.00 345 GLU A O 1
ATOM 2837 N N . GLY A 1 346 ? -25.677 22.476 5.197 1.00 59.66 346 GLY A N 1
ATOM 2838 C CA . GLY A 1 346 ? -25.136 22.305 6.554 1.00 59.66 346 GLY A CA 1
ATOM 2839 C C . GLY A 1 346 ? -26.066 22.726 7.707 1.00 59.66 346 GLY A C 1
ATOM 2840 O O . GLY A 1 346 ? -25.864 22.271 8.836 1.00 59.66 346 GLY A O 1
ATOM 2841 N N . GLN A 1 347 ? -27.138 23.495 7.461 1.00 63.81 347 GLN A N 1
ATOM 2842 C CA . GLN A 1 347 ? -28.084 23.911 8.516 1.00 63.81 347 GLN A CA 1
ATOM 2843 C C . GLN A 1 347 ? -28.896 22.737 9.084 1.00 63.81 347 GLN A C 1
ATOM 2845 O O . GLN A 1 347 ? -29.277 22.755 10.254 1.00 63.81 347 GLN A O 1
ATOM 2850 N N . VAL A 1 348 ? -29.146 21.696 8.284 1.00 63.09 348 VAL A N 1
ATOM 2851 C CA . VAL A 1 348 ? -29.866 20.487 8.725 1.00 63.09 348 VAL A CA 1
ATOM 2852 C C . VAL A 1 348 ? -29.063 19.720 9.779 1.00 63.09 348 VAL A C 1
ATOM 2854 O O . VAL A 1 348 ? -29.566 19.484 10.877 1.00 63.09 348 VAL A O 1
ATOM 2857 N N . LEU A 1 349 ? -27.797 19.399 9.482 1.00 56.97 349 LEU A N 1
ATOM 2858 C CA . LEU A 1 349 ? -26.890 18.748 10.435 1.00 56.97 349 LEU A CA 1
ATOM 2859 C C . LEU A 1 349 ? -26.712 19.608 11.691 1.00 56.97 349 LEU A C 1
ATOM 2861 O O . LEU A 1 349 ? -26.700 19.111 12.813 1.00 56.97 349 LEU A O 1
ATOM 2865 N N . ARG A 1 350 ? -26.644 20.924 11.506 1.00 57.91 350 ARG A N 1
ATOM 2866 C CA . ARG A 1 350 ? -26.520 21.885 12.593 1.00 57.91 350 ARG A CA 1
ATOM 2867 C C . ARG A 1 350 ? -27.720 21.900 13.539 1.00 57.91 350 ARG A C 1
ATOM 2869 O O . ARG A 1 350 ? -27.519 21.876 14.750 1.00 57.91 350 ARG A O 1
ATOM 2876 N N . ARG A 1 351 ? -28.952 21.929 13.017 1.00 63.47 351 ARG A N 1
ATOM 2877 C CA . ARG A 1 351 ? -30.181 21.854 13.832 1.00 63.47 351 ARG A CA 1
ATOM 2878 C C . ARG A 1 351 ? -30.226 20.561 14.642 1.00 63.47 351 ARG A C 1
ATOM 2880 O O . ARG A 1 351 ? -30.579 20.602 15.815 1.00 63.47 351 ARG A O 1
ATOM 2887 N N . TYR A 1 352 ? -29.803 19.456 14.030 1.00 57.12 352 TYR A N 1
ATOM 2888 C CA . TYR A 1 352 ? -29.719 18.151 14.680 1.00 57.12 352 TYR A CA 1
ATOM 2889 C C . TYR A 1 352 ? -28.711 18.131 15.841 1.00 57.12 352 TYR A C 1
ATOM 2891 O O . TYR A 1 352 ? -29.056 17.717 16.941 1.00 57.12 352 TYR A O 1
ATOM 2899 N N . LEU A 1 353 ? -27.487 18.630 15.631 1.00 50.78 353 LEU A N 1
ATOM 2900 C CA . LEU A 1 353 ? -26.431 18.617 16.656 1.00 50.78 353 LEU A CA 1
ATOM 2901 C C . LEU A 1 353 ? -26.675 19.593 17.817 1.00 50.78 353 LEU A C 1
ATOM 2903 O O . LEU A 1 353 ? -26.150 19.395 18.908 1.00 50.78 353 LEU A O 1
ATOM 2907 N N . SER A 1 354 ? -27.443 20.658 17.587 1.00 54.03 354 SER A N 1
ATOM 2908 C CA . SER A 1 354 ? -27.588 21.756 18.549 1.00 54.03 354 SER A CA 1
ATOM 2909 C C . SER A 1 354 ? -28.754 21.576 19.533 1.00 54.03 354 SER A C 1
ATOM 2911 O O . SER A 1 354 ? -28.943 22.457 20.368 1.00 54.03 354 SER A O 1
ATOM 2913 N N . ASN A 1 355 ? -29.561 20.503 19.425 1.00 51.22 355 ASN A N 1
ATOM 2914 C CA . ASN A 1 355 ? -30.842 20.341 20.149 1.00 51.22 355 ASN A CA 1
ATOM 2915 C C . ASN A 1 355 ? -31.679 21.643 20.174 1.00 51.22 355 ASN A C 1
ATOM 2917 O O . ASN A 1 355 ? -32.309 21.975 21.176 1.00 51.22 355 ASN A O 1
ATOM 2921 N N . TYR A 1 356 ? -31.613 22.433 19.097 1.00 49.06 356 TYR A N 1
ATOM 2922 C CA . TYR A 1 356 ? -31.990 23.844 19.150 1.00 49.06 356 TYR A CA 1
ATOM 2923 C C . TYR A 1 356 ? -33.480 24.039 18.883 1.00 49.06 356 TYR A C 1
ATOM 2925 O O . TYR A 1 356 ? -34.019 23.537 17.893 1.00 49.06 356 TYR A O 1
ATOM 2933 N N . ASP A 1 357 ? -34.105 24.797 19.779 1.00 50.03 357 ASP A N 1
ATOM 2934 C CA . ASP A 1 357 ? -35.515 25.165 19.775 1.00 50.03 357 ASP A CA 1
ATOM 2935 C C . ASP A 1 357 ? -35.853 26.136 18.622 1.00 50.03 357 ASP A C 1
ATOM 2937 O O . ASP A 1 357 ? -35.009 26.905 18.153 1.00 50.03 357 ASP A O 1
ATOM 2941 N N . GLN A 1 358 ? -37.085 26.067 18.121 1.00 48.56 358 GLN A N 1
ATOM 2942 C CA . GLN A 1 358 ? -37.480 26.444 16.752 1.00 48.56 358 GLN A CA 1
ATOM 2943 C C . GLN A 1 358 ? -37.536 27.953 16.395 1.00 48.56 358 GLN A C 1
ATOM 2945 O O . GLN A 1 358 ? -38.075 28.300 15.344 1.00 48.56 358 GLN A O 1
ATOM 2950 N N . GLU A 1 359 ? -36.991 28.879 17.186 1.00 48.78 359 GLU A N 1
ATOM 2951 C CA . GLU A 1 359 ? -37.421 30.294 17.104 1.00 48.78 359 GLU A CA 1
ATOM 2952 C C . GLU A 1 359 ? -36.539 31.292 16.318 1.00 48.78 359 GLU A C 1
ATOM 2954 O O . GLU A 1 359 ? -36.831 32.487 16.322 1.00 48.78 359 GLU A O 1
ATOM 2959 N N . SER A 1 360 ? -35.507 30.885 15.567 1.00 43.91 360 SER A N 1
ATOM 2960 C CA . SER A 1 360 ? -34.769 31.844 14.713 1.00 43.91 360 SER A CA 1
ATOM 2961 C C . SER A 1 360 ? -34.402 31.273 13.343 1.00 43.91 360 SER A C 1
ATOM 2963 O O . SER A 1 360 ? -33.624 30.318 13.265 1.00 43.91 360 SER A O 1
ATOM 2965 N N . PRO A 1 361 ? -34.925 31.837 12.235 1.00 47.91 361 PRO A N 1
ATOM 2966 C CA . PRO A 1 361 ? -34.825 31.172 10.946 1.00 47.91 361 PRO A CA 1
ATOM 2967 C C . PRO A 1 361 ? -33.454 31.284 10.259 1.00 47.91 361 PRO A C 1
ATOM 2969 O O . PRO A 1 361 ? -33.227 30.480 9.362 1.00 47.91 361 PRO A O 1
ATOM 2972 N N . TYR A 1 362 ? -32.525 32.179 10.650 1.00 47.00 362 TYR A N 1
ATOM 2973 C CA . TYR A 1 362 ? -31.309 32.390 9.829 1.00 47.00 362 TYR A CA 1
ATOM 2974 C C . TYR A 1 362 ? -29.987 32.806 10.497 1.00 47.00 362 TYR A C 1
ATOM 2976 O O . TYR A 1 362 ? -28.995 32.891 9.783 1.00 47.00 362 TYR A O 1
ATOM 2984 N N . ASN A 1 363 ? -29.877 33.030 11.811 1.00 46.41 363 ASN A N 1
ATOM 2985 C CA . ASN A 1 363 ? -28.631 33.593 12.367 1.00 46.41 363 ASN A CA 1
ATOM 2986 C C . ASN A 1 363 ? -28.015 32.750 13.462 1.00 46.41 363 ASN A C 1
ATOM 2988 O O . ASN A 1 363 ? -28.010 33.077 14.643 1.00 46.41 363 ASN A O 1
ATOM 2992 N N . LEU A 1 364 ? -27.419 31.668 13.011 1.00 49.84 364 LEU A N 1
ATOM 2993 C CA . LEU A 1 364 ? -26.601 30.812 13.827 1.00 49.84 364 LEU A CA 1
ATOM 2994 C C . LEU A 1 364 ? -25.191 31.118 13.248 1.00 49.84 364 LEU A C 1
ATOM 2996 O O . LEU A 1 364 ? -24.876 30.757 12.111 1.00 49.84 364 LEU A O 1
ATOM 3000 N N . LYS A 1 365 ? -24.354 31.895 13.949 1.00 52.88 365 LYS A N 1
ATOM 3001 C CA . LYS A 1 365 ? -22.990 32.245 13.481 1.00 52.88 365 LYS A CA 1
ATOM 3002 C C . LYS A 1 365 ? -22.048 31.056 13.697 1.00 52.88 365 LYS A C 1
ATOM 3004 O O . LYS A 1 365 ? -22.179 30.366 14.704 1.00 52.88 365 LYS A O 1
ATOM 3009 N N . LEU A 1 366 ? -21.192 30.746 12.722 1.00 52.06 366 LEU A N 1
ATOM 3010 C CA . LEU A 1 366 ? -20.041 29.865 12.960 1.00 52.06 366 LEU A CA 1
ATOM 3011 C C . LEU A 1 366 ? -19.118 30.568 13.964 1.00 52.06 366 LEU A C 1
ATOM 3013 O O . LEU A 1 366 ? -19.075 31.796 13.978 1.00 52.06 366 LEU A O 1
ATOM 3017 N N . ASP A 1 367 ? -18.445 29.808 14.825 1.00 57.38 367 ASP A N 1
ATOM 3018 C CA . ASP A 1 367 ? -17.400 30.367 15.686 1.00 57.38 367 ASP A CA 1
ATOM 3019 C C . ASP A 1 367 ? -16.326 30.995 14.786 1.00 57.38 367 ASP A C 1
ATOM 3021 O O . ASP A 1 367 ? -15.811 30.328 13.888 1.00 57.38 367 ASP A O 1
ATOM 3025 N N . ASP A 1 368 ? -16.004 32.270 15.015 1.00 60.94 368 ASP A N 1
ATOM 3026 C CA . ASP A 1 368 ? -15.007 33.013 14.233 1.00 60.94 368 ASP A CA 1
ATOM 3027 C C . ASP A 1 368 ? -13.604 32.375 14.321 1.00 60.94 368 ASP A C 1
ATOM 3029 O O . ASP A 1 368 ? -12.732 32.674 13.509 1.00 60.94 368 ASP A O 1
ATOM 3033 N N . ASN A 1 369 ? -13.375 31.472 15.282 1.00 57.41 369 ASN A N 1
ATOM 3034 C CA . ASN A 1 369 ? -12.127 30.726 15.434 1.00 57.41 369 ASN A CA 1
ATOM 3035 C C . ASN A 1 369 ? -12.157 29.327 14.792 1.00 57.41 369 ASN A C 1
ATOM 3037 O O . ASN A 1 369 ? -11.110 28.681 14.711 1.00 57.41 369 ASN A O 1
ATOM 3041 N N . LEU A 1 370 ? -13.319 28.829 14.345 1.00 59.03 370 LEU A N 1
ATOM 3042 C CA . LEU A 1 370 ? -13.480 27.482 13.784 1.00 59.03 370 LEU A CA 1
ATOM 3043 C C . LEU A 1 370 ? -14.152 27.542 12.407 1.00 59.03 370 LEU A C 1
ATOM 3045 O O . LEU A 1 370 ? -15.375 27.535 12.267 1.00 59.03 370 LEU A O 1
ATOM 3049 N N . HIS A 1 371 ? -13.324 27.538 11.363 1.00 60.78 371 HIS A N 1
ATOM 3050 C CA . HIS A 1 371 ? -13.774 27.502 9.975 1.00 60.78 371 HIS A CA 1
ATOM 3051 C C . HIS A 1 371 ? -13.758 26.075 9.419 1.00 60.78 371 HIS A C 1
ATOM 3053 O O . HIS A 1 371 ? -12.751 25.375 9.509 1.00 60.78 371 HIS A O 1
ATOM 3059 N N . ALA A 1 372 ? -14.857 25.665 8.784 1.00 63.47 372 ALA A N 1
ATOM 3060 C CA . ALA A 1 372 ? -14.911 24.434 8.005 1.00 63.47 372 ALA A CA 1
ATOM 3061 C C . ALA A 1 372 ? -14.705 24.735 6.515 1.00 63.47 372 ALA A C 1
ATOM 3063 O O . ALA A 1 372 ? -15.293 25.673 5.962 1.00 63.47 372 ALA A O 1
ATOM 3064 N N . PHE A 1 373 ? -13.875 23.917 5.873 1.00 67.25 373 PHE A N 1
ATOM 3065 C CA . PHE A 1 373 ? -13.557 24.026 4.457 1.00 67.25 373 PHE A CA 1
ATOM 3066 C C . PHE A 1 373 ? -13.909 22.729 3.732 1.00 67.25 373 PHE A C 1
ATOM 3068 O O . PHE A 1 373 ? -13.690 21.643 4.264 1.00 67.25 373 PHE A O 1
ATOM 3075 N N . ILE A 1 374 ? -14.431 22.842 2.512 1.00 69.75 374 ILE A N 1
ATOM 3076 C CA . ILE A 1 374 ? -14.840 21.708 1.684 1.00 69.75 374 ILE A CA 1
ATOM 3077 C C . ILE A 1 374 ? -14.271 21.813 0.269 1.00 69.75 374 ILE A C 1
ATOM 3079 O O . ILE A 1 374 ? -14.117 22.898 -0.297 1.00 69.75 374 ILE A O 1
ATOM 3083 N N . GLY A 1 375 ? -13.981 20.654 -0.314 1.00 71.81 375 GLY A N 1
ATOM 3084 C CA . GLY A 1 375 ? -13.774 20.476 -1.747 1.00 71.81 375 GLY A CA 1
ATOM 3085 C C . GLY A 1 375 ? -14.940 19.671 -2.307 1.00 71.81 375 GLY A C 1
ATOM 3086 O O . GLY A 1 375 ? -15.302 18.644 -1.738 1.00 71.81 375 GLY A O 1
ATOM 3087 N N . CYS A 1 376 ? -15.547 20.135 -3.399 1.00 74.19 376 CYS A N 1
ATOM 3088 C CA . CYS A 1 376 ? -16.683 19.449 -4.011 1.00 74.19 376 CYS A CA 1
ATOM 3089 C C . CYS A 1 376 ? -16.212 18.547 -5.154 1.00 74.19 376 CYS A C 1
ATOM 3091 O O . CYS A 1 376 ? -15.614 19.021 -6.126 1.00 74.19 376 CYS A O 1
ATOM 3093 N N . PHE A 1 377 ? -16.536 17.262 -5.044 1.00 82.00 377 PHE A N 1
ATOM 3094 C CA . PHE A 1 377 ? -16.378 16.273 -6.103 1.00 82.00 377 PHE A CA 1
ATOM 3095 C C . PHE A 1 377 ? -17.739 15.668 -6.439 1.00 82.00 377 PHE A C 1
ATOM 3097 O O . PHE A 1 377 ? -18.609 15.549 -5.579 1.00 82.00 377 PHE A O 1
ATOM 3104 N N . THR A 1 378 ? -17.933 15.276 -7.693 1.00 82.06 378 THR A N 1
ATOM 3105 C CA . THR A 1 378 ? -19.186 14.678 -8.163 1.00 82.06 378 THR A CA 1
ATOM 3106 C C . THR A 1 378 ? -18.932 13.419 -8.980 1.00 82.06 378 THR A C 1
ATOM 3108 O O . THR A 1 378 ? -17.952 13.330 -9.713 1.00 82.06 378 THR A O 1
ATOM 3111 N N . PHE A 1 379 ? -19.843 12.450 -8.917 1.00 80.00 379 PHE A N 1
ATOM 3112 C CA . PHE A 1 379 ? -19.822 11.280 -9.804 1.00 80.00 379 PHE A CA 1
ATOM 3113 C C . PHE A 1 379 ? -20.236 11.615 -11.248 1.00 80.00 379 PHE A C 1
ATOM 3115 O O . PHE A 1 379 ? -19.958 10.867 -12.191 1.00 80.00 379 PHE A O 1
ATOM 3122 N N . ASN A 1 380 ? -20.869 12.772 -11.449 1.00 83.12 380 ASN A N 1
ATOM 3123 C CA . ASN A 1 380 ? -21.381 13.226 -12.735 1.00 83.12 380 ASN A CA 1
ATOM 3124 C C . ASN A 1 380 ? -20.283 13.890 -13.572 1.00 83.12 380 ASN A C 1
ATOM 3126 O O . ASN A 1 380 ? -20.342 15.082 -13.840 1.00 83.12 380 ASN A O 1
ATOM 3130 N N . HIS A 1 381 ? -19.273 13.121 -13.966 1.00 80.50 381 HIS A N 1
ATOM 3131 C CA . HIS A 1 381 ? -18.091 13.576 -14.708 1.00 80.50 381 HIS A CA 1
ATOM 3132 C C . HIS A 1 381 ? -18.328 14.136 -16.123 1.00 80.50 381 HIS A C 1
ATOM 3134 O O . HIS A 1 381 ? -17.445 14.814 -16.641 1.00 80.50 381 HIS A O 1
ATOM 3140 N N . ASP A 1 382 ? -19.504 13.902 -16.708 1.00 82.38 382 ASP A N 1
ATOM 3141 C CA . ASP A 1 382 ? -19.911 14.438 -18.012 1.00 82.38 382 ASP A CA 1
ATOM 3142 C C . ASP A 1 382 ? -21.357 14.953 -17.946 1.00 82.38 382 ASP A C 1
ATOM 3144 O O . ASP A 1 382 ? -22.306 14.338 -18.431 1.00 82.38 382 ASP A O 1
ATOM 3148 N N . SER A 1 383 ? -21.554 16.042 -17.205 1.00 85.50 383 SER A N 1
ATOM 3149 C CA . SER A 1 383 ? -22.869 16.624 -16.955 1.00 85.50 383 SER A CA 1
ATOM 3150 C C . SER A 1 383 ? -22.917 18.059 -17.437 1.00 85.50 383 SER A C 1
ATOM 3152 O O . SER A 1 383 ? -22.269 18.947 -16.881 1.00 85.50 383 SER A O 1
ATOM 3154 N N . LEU A 1 384 ? -23.772 18.299 -18.431 1.00 84.06 384 LEU A N 1
ATOM 3155 C CA . LEU A 1 384 ? -24.043 19.637 -18.949 1.00 84.06 384 LEU A CA 1
ATOM 3156 C C . LEU A 1 384 ? -24.458 20.604 -17.831 1.00 84.06 384 LEU A C 1
ATOM 3158 O O . LEU A 1 384 ? -24.028 21.752 -17.816 1.00 84.06 384 LEU A O 1
ATOM 3162 N N . ASN A 1 385 ? -25.251 20.139 -16.862 1.00 85.88 385 ASN A N 1
ATOM 3163 C CA . ASN A 1 385 ? -25.670 20.969 -15.732 1.00 85.88 385 ASN A CA 1
ATOM 3164 C C . ASN A 1 385 ? -24.483 21.381 -14.855 1.00 85.88 385 ASN A C 1
ATOM 3166 O O . ASN A 1 385 ? -24.418 22.527 -14.422 1.00 85.88 385 ASN A O 1
ATOM 3170 N N . GLN A 1 386 ? -23.525 20.481 -14.632 1.00 85.94 386 GLN A N 1
ATOM 3171 C CA . GLN A 1 386 ? -22.324 20.794 -13.858 1.00 85.94 386 GLN A CA 1
ATOM 3172 C C . GLN A 1 386 ? -21.420 21.787 -14.605 1.00 85.94 386 GLN A C 1
ATOM 3174 O O . GLN A 1 386 ? -20.970 22.766 -14.011 1.00 85.94 386 GLN A O 1
ATOM 3179 N N . PHE A 1 387 ? -21.246 21.626 -15.922 1.00 84.50 387 PHE A N 1
ATOM 3180 C CA . PHE A 1 387 ? -20.546 22.611 -16.758 1.00 84.50 387 PHE A CA 1
ATOM 3181 C C . PHE A 1 387 ? -21.212 23.990 -16.732 1.00 84.50 387 PHE A C 1
ATOM 3183 O O . PHE A 1 387 ? -20.525 25.006 -16.647 1.00 84.50 387 PHE A O 1
ATOM 3190 N N . ARG A 1 388 ? 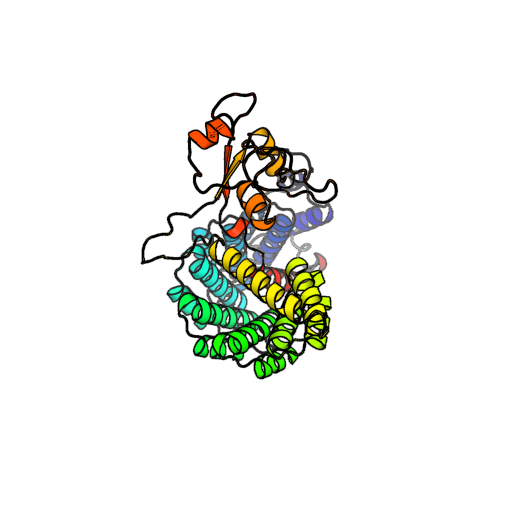-22.547 24.038 -16.770 1.00 82.44 388 ARG A N 1
ATOM 3191 C CA . ARG A 1 388 ? -23.311 25.291 -16.711 1.00 82.44 388 ARG A CA 1
ATOM 3192 C C . ARG A 1 388 ? -23.203 25.996 -15.366 1.00 82.44 388 ARG A C 1
ATOM 3194 O O . ARG A 1 388 ? -23.284 27.216 -15.346 1.00 82.44 388 ARG A O 1
ATOM 3201 N N . LEU A 1 389 ? -23.054 25.269 -14.260 1.00 78.44 389 LEU A N 1
ATOM 3202 C CA . LEU A 1 389 ? -23.036 25.858 -12.917 1.00 78.44 389 LEU A CA 1
ATOM 3203 C C . LEU A 1 389 ? -21.624 26.175 -12.416 1.00 78.44 389 LEU A C 1
ATOM 3205 O O . LEU A 1 389 ? -21.428 27.223 -11.807 1.00 78.44 389 LEU A O 1
ATOM 3209 N N . TYR A 1 390 ? -20.653 25.302 -12.689 1.00 78.81 390 TYR A N 1
ATOM 3210 C CA . TYR A 1 390 ? -19.334 25.334 -12.042 1.00 78.81 390 TYR A CA 1
ATOM 3211 C C . TYR A 1 390 ? -18.160 25.415 -13.028 1.00 78.81 390 TYR A C 1
ATOM 3213 O O . TYR A 1 390 ? -17.058 25.797 -12.649 1.00 78.81 390 TYR A O 1
ATOM 3221 N N . GLY A 1 391 ? -18.384 25.091 -14.303 1.00 75.56 391 GLY A N 1
ATOM 3222 C CA . GLY A 1 391 ? -17.377 25.159 -15.363 1.00 75.56 391 GLY A CA 1
ATOM 3223 C C . GLY A 1 391 ? -17.469 26.445 -16.179 1.00 75.56 391 GLY A C 1
ATOM 3224 O O . GLY A 1 391 ? -17.459 26.370 -17.405 1.00 75.56 391 GLY A O 1
ATOM 3225 N N . LYS A 1 392 ? -17.623 27.608 -15.536 1.00 82.12 392 LYS A N 1
ATOM 3226 C CA . LYS A 1 392 ? -17.644 28.901 -16.233 1.00 82.12 392 LYS A CA 1
ATOM 3227 C C . LYS A 1 392 ? -16.284 29.584 -16.155 1.00 82.12 392 LYS A C 1
ATOM 3229 O O . LYS A 1 392 ? -15.684 29.688 -15.089 1.00 82.12 392 LYS A O 1
ATOM 3234 N N . THR A 1 393 ? -15.869 30.121 -17.286 1.00 80.94 393 THR A N 1
ATOM 3235 C CA . THR A 1 393 ? -14.813 31.124 -17.423 1.00 80.94 393 THR A CA 1
ATOM 3236 C C . THR A 1 393 ? -15.456 32.353 -18.062 1.00 80.94 393 THR A C 1
ATOM 3238 O O . THR A 1 393 ? -16.162 32.204 -19.065 1.00 80.94 393 THR A O 1
ATOM 3241 N N . ASP A 1 394 ? -15.256 33.532 -17.466 1.00 83.12 394 ASP A N 1
ATOM 3242 C CA . ASP A 1 394 ? -15.824 34.817 -17.911 1.00 83.12 394 ASP A CA 1
ATOM 3243 C C . ASP A 1 394 ? -17.344 34.765 -18.159 1.00 83.12 394 ASP A C 1
ATOM 3245 O O . ASP A 1 394 ? -17.842 35.204 -19.194 1.00 83.12 394 ASP A O 1
ATOM 3249 N N . ASP A 1 395 ? -18.080 34.132 -17.236 1.00 81.00 395 ASP A N 1
ATOM 3250 C CA . ASP A 1 395 ? -19.537 33.911 -17.286 1.00 81.00 395 ASP A CA 1
ATOM 3251 C C . ASP A 1 395 ? -20.075 33.161 -18.518 1.00 81.00 395 ASP A C 1
ATOM 3253 O O . ASP A 1 395 ? -21.287 32.978 -18.670 1.00 81.00 395 ASP A O 1
ATOM 3257 N N . LYS A 1 396 ? -19.193 32.634 -19.370 1.00 86.19 396 LYS A N 1
ATOM 3258 C CA . LYS A 1 396 ? -19.575 31.832 -20.529 1.00 86.19 396 LYS A CA 1
ATOM 3259 C C . LYS A 1 396 ? -19.914 30.405 -20.097 1.00 86.19 396 LYS A C 1
ATOM 3261 O O . LYS A 1 396 ? -19.124 29.741 -19.430 1.00 86.19 396 LYS A O 1
ATOM 3266 N N . GLU A 1 397 ? -21.093 29.916 -20.480 1.00 84.31 397 GLU A N 1
ATOM 3267 C CA . GLU A 1 397 ? -21.490 28.533 -20.195 1.00 84.31 397 GLU A CA 1
ATOM 3268 C C . GLU A 1 397 ? -20.566 27.529 -20.906 1.00 84.31 397 GLU A C 1
ATOM 3270 O O . GLU A 1 397 ? -20.161 27.748 -22.049 1.00 84.31 397 GLU A O 1
ATOM 3275 N N . ALA A 1 398 ? -20.264 26.416 -20.225 1.00 78.12 398 ALA A N 1
ATOM 3276 C CA . ALA A 1 398 ? -19.468 25.303 -20.751 1.00 78.12 398 ALA A CA 1
ATOM 3277 C C . ALA A 1 398 ? -18.078 25.694 -21.304 1.00 78.12 398 ALA A C 1
ATOM 3279 O O . ALA A 1 398 ? -17.562 25.036 -22.205 1.00 78.12 398 ALA A O 1
ATOM 3280 N N . SER A 1 399 ? -17.464 26.761 -20.776 1.00 87.50 399 SER A N 1
ATOM 3281 C CA . SER A 1 399 ? -16.110 27.204 -21.151 1.00 87.50 399 SER A CA 1
ATOM 3282 C C . SER A 1 399 ? -14.999 26.672 -20.234 1.00 87.50 399 SER A C 1
ATOM 3284 O O . SER A 1 399 ? -13.819 26.860 -20.527 1.00 87.50 399 SER A O 1
ATOM 3286 N N . GLY A 1 400 ? -15.365 26.025 -19.130 1.00 87.50 400 GLY A N 1
ATOM 3287 C CA . GLY A 1 400 ? -14.471 25.370 -18.182 1.00 87.50 400 GLY A CA 1
ATOM 3288 C C . GLY A 1 400 ? -14.222 23.897 -18.503 1.00 87.50 400 GLY A C 1
ATOM 3289 O O . GLY A 1 400 ? -14.447 23.420 -19.613 1.00 87.50 400 GLY A O 1
ATOM 3290 N N . LEU A 1 401 ? -13.735 23.165 -17.506 1.00 88.75 401 LEU A N 1
ATOM 3291 C CA . LEU A 1 401 ? -13.242 21.797 -17.637 1.00 88.75 401 LEU A CA 1
ATOM 3292 C C . LEU A 1 401 ? -13.819 20.902 -16.534 1.00 88.75 401 LEU A C 1
ATOM 3294 O O . LEU A 1 401 ? -14.122 21.363 -15.433 1.00 88.75 401 LEU A O 1
ATOM 3298 N N . SER A 1 402 ? -13.921 19.606 -16.831 1.00 89.56 402 SER A N 1
ATOM 3299 C CA . SER A 1 402 ? -14.212 18.546 -15.861 1.00 89.56 402 SER A CA 1
ATOM 3300 C C . SER A 1 402 ? -12.927 17.760 -15.614 1.00 89.56 402 SER A C 1
ATOM 3302 O O . SER A 1 402 ? -12.469 17.010 -16.478 1.00 89.56 402 SER A O 1
ATOM 3304 N N . LEU A 1 403 ? -12.311 17.963 -14.450 1.00 87.94 403 LEU A N 1
ATOM 3305 C CA . LEU A 1 403 ? -11.153 17.189 -14.015 1.00 87.94 403 LEU A CA 1
ATOM 3306 C C . LEU A 1 403 ? -11.634 15.856 -13.470 1.00 87.94 403 LEU A C 1
ATOM 3308 O O . LEU A 1 403 ? -12.296 15.825 -12.438 1.00 87.94 403 LEU A O 1
ATOM 3312 N N . VAL A 1 404 ? -11.310 14.762 -14.155 1.00 86.06 404 VAL A N 1
ATOM 3313 C CA . VAL A 1 404 ? -11.792 13.426 -13.799 1.00 86.06 404 VAL A CA 1
ATOM 3314 C C . VAL A 1 404 ? -10.680 12.620 -13.137 1.00 86.06 404 VAL A C 1
ATOM 3316 O O . VAL A 1 404 ? -9.701 12.237 -13.775 1.00 86.06 404 VAL A O 1
ATOM 3319 N N . PHE A 1 405 ? -10.854 12.336 -11.853 1.00 78.25 405 PHE A N 1
ATOM 3320 C CA . PHE A 1 405 ? -9.881 11.667 -11.002 1.00 78.25 405 PHE A CA 1
ATOM 3321 C C . PHE A 1 405 ? -10.094 10.155 -10.992 1.00 78.25 405 PHE A C 1
ATOM 3323 O O . PHE A 1 405 ? -11.220 9.653 -10.893 1.00 78.25 405 PHE A O 1
ATOM 3330 N N . SER A 1 406 ? -8.984 9.422 -11.063 1.00 67.44 406 SER A N 1
ATOM 3331 C CA . SER A 1 406 ? -8.954 7.998 -10.745 1.00 67.44 406 SER A CA 1
ATOM 3332 C C . SER A 1 406 ? -8.932 7.799 -9.228 1.00 67.44 406 SER A C 1
ATOM 3334 O O . SER A 1 406 ? -8.516 8.687 -8.484 1.00 67.44 406 SER A O 1
ATOM 3336 N N . LYS A 1 407 ? -9.324 6.605 -8.762 1.00 65.19 407 LYS A N 1
ATOM 3337 C CA . LYS A 1 407 ? -9.255 6.220 -7.342 1.00 65.19 407 LYS A CA 1
ATOM 3338 C C . LYS A 1 407 ? -7.904 6.549 -6.703 1.00 65.19 407 LYS A C 1
ATOM 3340 O O . LYS A 1 407 ? -7.868 7.052 -5.586 1.00 65.19 407 LYS A O 1
ATOM 3345 N N . ARG A 1 408 ? -6.814 6.297 -7.435 1.00 60.06 408 ARG A N 1
ATOM 3346 C CA . ARG A 1 408 ? -5.438 6.480 -6.962 1.00 60.06 408 ARG A CA 1
ATOM 3347 C C . ARG A 1 408 ? -5.140 7.910 -6.515 1.00 60.06 408 ARG A C 1
ATOM 3349 O O . ARG A 1 408 ? -4.312 8.079 -5.637 1.00 60.06 408 ARG A O 1
ATOM 3356 N N . PHE A 1 409 ? -5.826 8.919 -7.060 1.00 68.25 409 PHE A N 1
ATOM 3357 C CA . PHE A 1 409 ? -5.666 10.303 -6.604 1.00 68.25 409 PHE A CA 1
ATOM 3358 C C . PHE A 1 409 ? -5.992 10.474 -5.109 1.00 68.25 409 PHE A C 1
ATOM 3360 O O . PHE A 1 409 ? -5.401 11.318 -4.449 1.00 68.25 409 PHE A O 1
ATOM 3367 N N . PHE A 1 410 ? -6.913 9.664 -4.578 1.00 67.06 410 PHE A N 1
ATOM 3368 C CA . PHE A 1 410 ? -7.371 9.732 -3.188 1.00 67.06 410 PHE A CA 1
ATOM 3369 C C . PHE A 1 410 ? -6.772 8.637 -2.291 1.00 67.06 410 PHE A C 1
ATOM 3371 O O . PHE A 1 410 ? -7.125 8.559 -1.117 1.00 67.06 410 PHE A O 1
ATOM 3378 N N . GLN A 1 411 ? -5.919 7.757 -2.827 1.00 55.75 411 GLN A N 1
ATOM 3379 C CA . GLN A 1 411 ? -5.251 6.721 -2.036 1.00 55.75 411 GLN A CA 1
ATOM 3380 C C . GLN A 1 411 ? -3.917 7.254 -1.508 1.00 55.75 411 GLN A C 1
ATOM 3382 O O . GLN A 1 411 ? -3.176 7.904 -2.241 1.00 55.75 411 GLN A O 1
ATOM 3387 N N . THR A 1 412 ? -3.605 6.961 -0.245 1.00 45.53 412 THR A N 1
ATOM 3388 C CA . THR A 1 412 ? -2.265 7.179 0.309 1.00 45.53 412 THR A CA 1
ATOM 3389 C C . THR A 1 412 ? -1.277 6.200 -0.335 1.00 45.53 412 THR A C 1
ATOM 3391 O O . THR A 1 412 ? -1.656 5.097 -0.730 1.00 45.53 412 THR A O 1
ATOM 3394 N N . GLU A 1 413 ? -0.007 6.592 -0.462 1.00 41.47 413 GLU A N 1
ATOM 3395 C CA . GLU A 1 413 ? 1.072 5.848 -1.150 1.00 41.47 413 GLU A CA 1
ATOM 3396 C C . GLU A 1 413 ? 1.400 4.461 -0.555 1.00 41.47 413 GLU A C 1
ATOM 3398 O O . GLU A 1 413 ? 2.263 3.749 -1.057 1.00 41.47 413 GLU A O 1
ATOM 3403 N N . GLU A 1 414 ? 0.668 4.019 0.469 1.00 42.59 414 GLU A N 1
ATOM 3404 C CA . GLU A 1 414 ? 0.820 2.724 1.145 1.00 42.59 414 GLU A CA 1
ATOM 3405 C C . GLU A 1 414 ? 0.701 1.509 0.212 1.00 42.59 414 GLU A C 1
ATOM 3407 O O . GLU A 1 414 ? 1.208 0.436 0.535 1.00 42.59 414 GLU A O 1
ATOM 3412 N N . ASP A 1 415 ? 0.093 1.674 -0.964 1.00 45.25 415 ASP A N 1
ATOM 3413 C CA . ASP A 1 415 ? 0.010 0.638 -2.000 1.00 45.25 415 ASP A CA 1
ATOM 3414 C C . ASP A 1 415 ? 1.292 0.531 -2.876 1.00 45.25 415 ASP A C 1
ATOM 3416 O O . ASP A 1 415 ? 1.327 -0.277 -3.810 1.00 45.25 415 ASP A O 1
ATOM 3420 N N . LEU A 1 416 ? 2.352 1.319 -2.614 1.00 42.25 416 LEU A N 1
ATOM 3421 C CA . LEU A 1 416 ? 3.556 1.433 -3.468 1.00 42.25 416 LEU A CA 1
ATOM 3422 C C . LEU A 1 416 ? 4.895 1.078 -2.794 1.00 42.25 416 LEU A C 1
ATOM 3424 O O . LEU A 1 416 ? 5.926 1.129 -3.464 1.00 42.25 416 LEU A O 1
ATOM 3428 N N . SER A 1 417 ? 4.910 0.649 -1.526 1.00 47.22 417 SER A N 1
ATOM 3429 C CA . SER A 1 417 ? 6.150 0.540 -0.726 1.00 47.22 417 SER A CA 1
ATOM 3430 C C . SER A 1 417 ? 7.280 -0.277 -1.377 1.00 47.22 417 SER A C 1
ATOM 3432 O O . SER A 1 417 ? 8.450 0.086 -1.284 1.00 47.22 417 SER A O 1
ATOM 3434 N N . TYR A 1 418 ? 6.973 -1.348 -2.117 1.00 46.22 418 TYR A N 1
ATOM 3435 C CA . TYR A 1 418 ? 8.013 -2.158 -2.764 1.00 46.22 418 TYR A CA 1
ATOM 3436 C C . TYR A 1 418 ? 8.743 -1.444 -3.916 1.00 46.22 418 TYR A C 1
ATOM 3438 O O . TYR A 1 418 ? 9.898 -1.763 -4.191 1.00 46.22 418 TYR A O 1
ATOM 3446 N N . GLU A 1 419 ? 8.101 -0.488 -4.599 1.00 48.56 419 GLU A N 1
ATOM 3447 C CA . GLU A 1 419 ? 8.687 0.226 -5.748 1.00 48.56 419 GLU A CA 1
ATOM 3448 C C . GLU A 1 419 ? 9.826 1.160 -5.336 1.00 48.56 419 GLU A C 1
ATOM 3450 O O . GLU A 1 419 ? 10.868 1.207 -5.995 1.00 48.56 419 GLU A O 1
ATOM 3455 N N . GLU A 1 420 ? 9.647 1.878 -4.234 1.00 46.38 420 GLU A N 1
ATOM 3456 C CA . GLU A 1 420 ? 10.620 2.834 -3.691 1.00 46.38 420 GLU A CA 1
ATOM 3457 C C . GLU A 1 420 ? 11.824 2.113 -3.076 1.00 46.38 420 GLU A C 1
ATOM 3459 O O . GLU A 1 420 ? 12.975 2.537 -3.201 1.00 46.38 420 GLU A O 1
ATOM 3464 N N . ILE A 1 421 ? 11.576 0.943 -2.495 1.00 41.91 421 ILE A N 1
ATOM 3465 C CA . ILE A 1 421 ? 12.603 0.073 -1.926 1.00 41.91 421 ILE A CA 1
ATOM 3466 C C . ILE A 1 421 ? 13.437 -0.583 -3.033 1.00 41.91 421 ILE A C 1
ATOM 3468 O O . ILE A 1 421 ? 14.663 -0.535 -2.975 1.00 41.91 421 ILE A O 1
ATOM 3472 N N . LEU A 1 422 ? 12.814 -1.173 -4.061 1.00 43.59 422 LEU A N 1
ATOM 3473 C CA . LEU A 1 422 ? 13.559 -1.751 -5.186 1.00 43.59 422 LEU A CA 1
ATOM 3474 C C . LEU A 1 422 ? 14.354 -0.676 -5.916 1.00 43.59 422 LEU A C 1
ATOM 3476 O O . LEU A 1 422 ? 15.529 -0.882 -6.193 1.00 43.59 422 LEU A O 1
ATOM 3480 N N . SER A 1 423 ? 13.749 0.476 -6.207 1.00 40.88 423 SER A N 1
ATOM 3481 C CA . SER A 1 423 ? 14.454 1.564 -6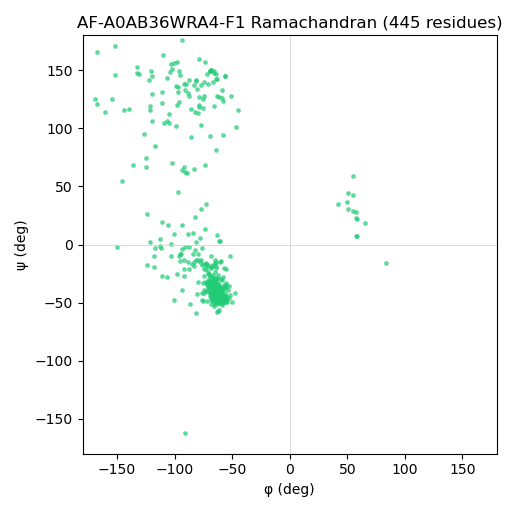.891 1.00 40.88 423 SER A CA 1
ATOM 3482 C C . SER A 1 423 ? 15.616 2.118 -6.060 1.00 40.88 423 SER A C 1
ATOM 3484 O O . SER A 1 423 ? 16.692 2.337 -6.615 1.00 40.88 423 SER A O 1
ATOM 3486 N N . SER A 1 424 ? 15.474 2.260 -4.738 1.00 35.03 424 SER A N 1
ATOM 3487 C CA . SER A 1 424 ? 16.578 2.679 -3.860 1.00 35.03 424 SER A CA 1
ATOM 3488 C C . SER A 1 424 ? 17.662 1.608 -3.693 1.00 35.03 424 SER A C 1
ATOM 3490 O O . SER A 1 424 ? 18.841 1.948 -3.703 1.00 35.03 424 SER A O 1
ATOM 3492 N N . GLN A 1 425 ? 17.326 0.318 -3.623 1.00 40.25 425 GLN A N 1
ATOM 3493 C CA . GLN A 1 425 ? 18.312 -0.773 -3.576 1.00 40.25 425 GLN A CA 1
ATOM 3494 C C . GLN A 1 425 ? 19.021 -0.996 -4.924 1.00 40.25 425 GLN A C 1
ATOM 3496 O O . GLN A 1 425 ? 20.214 -1.300 -4.942 1.00 40.25 425 GLN A O 1
ATOM 3501 N N . ILE A 1 426 ? 18.326 -0.799 -6.048 1.00 40.84 426 ILE A N 1
ATOM 3502 C CA . ILE A 1 426 ? 18.890 -0.841 -7.408 1.00 40.84 426 ILE A CA 1
ATOM 3503 C C . ILE A 1 426 ? 19.819 0.359 -7.653 1.00 40.84 426 ILE A C 1
ATOM 3505 O O . ILE A 1 426 ? 20.838 0.199 -8.324 1.00 40.84 426 ILE A O 1
ATOM 3509 N N . ASN A 1 427 ? 19.507 1.532 -7.090 1.00 34.62 427 ASN A N 1
ATOM 3510 C CA . ASN A 1 427 ? 20.351 2.728 -7.180 1.00 34.62 427 ASN A CA 1
ATOM 3511 C C . ASN A 1 427 ? 21.526 2.710 -6.181 1.00 34.62 427 ASN A C 1
ATOM 3513 O O . ASN A 1 427 ? 22.598 3.212 -6.504 1.00 34.62 427 ASN A O 1
ATOM 3517 N N . ASN A 1 428 ? 21.362 2.103 -4.997 1.00 29.11 428 ASN A N 1
ATOM 3518 C CA . ASN A 1 428 ? 22.422 1.974 -3.983 1.00 29.11 428 ASN A CA 1
ATOM 3519 C C . ASN A 1 428 ? 23.370 0.790 -4.228 1.00 29.11 428 ASN A C 1
ATOM 3521 O O . ASN A 1 428 ? 24.499 0.818 -3.747 1.00 29.11 428 ASN A O 1
ATOM 3525 N N . LYS A 1 429 ? 22.981 -0.204 -5.041 1.00 33.22 429 LYS A N 1
ATOM 3526 C CA . LYS A 1 429 ? 23.933 -1.085 -5.747 1.00 33.22 429 LYS A CA 1
ATOM 3527 C C . LYS A 1 429 ? 24.555 -0.386 -6.964 1.00 33.22 429 LYS A C 1
ATOM 3529 O O . LYS A 1 429 ? 24.877 -1.036 -7.956 1.00 33.22 429 LYS A O 1
ATOM 3534 N N . GLY A 1 430 ? 24.712 0.936 -6.896 1.00 33.31 430 GLY A N 1
ATOM 3535 C CA . GLY A 1 430 ? 25.626 1.659 -7.754 1.00 33.31 430 GLY A CA 1
ATOM 3536 C C . GLY A 1 430 ? 27.014 1.077 -7.546 1.00 33.31 430 GLY A C 1
ATOM 3537 O O . GLY A 1 430 ? 27.738 1.477 -6.639 1.00 33.31 430 GLY A O 1
ATOM 3538 N N . GLU A 1 431 ? 27.388 0.128 -8.404 1.00 32.88 431 GLU A N 1
ATOM 3539 C CA . GLU A 1 431 ? 28.728 0.150 -8.961 1.00 32.88 431 GLU A CA 1
ATOM 3540 C C . GLU A 1 431 ? 28.940 1.598 -9.392 1.00 32.88 431 GLU A C 1
ATOM 3542 O O . GLU A 1 431 ? 28.357 2.067 -10.372 1.00 32.88 431 GLU A O 1
ATOM 3547 N N . SER A 1 432 ? 29.663 2.351 -8.566 1.00 27.91 432 SER A N 1
ATOM 3548 C CA . SER A 1 432 ? 30.207 3.636 -8.946 1.00 27.91 432 SER A CA 1
ATOM 3549 C C . SER A 1 432 ? 31.201 3.339 -10.057 1.00 27.91 432 SER A C 1
ATOM 3551 O O . SER A 1 432 ? 32.389 3.196 -9.791 1.00 27.91 432 SER A O 1
ATOM 3553 N N . PHE A 1 433 ? 30.708 3.171 -11.280 1.00 33.88 433 PHE A N 1
ATOM 3554 C CA . PHE A 1 433 ? 31.555 3.196 -12.452 1.00 33.88 433 PHE A CA 1
ATOM 3555 C C . PHE A 1 433 ? 32.002 4.641 -12.581 1.00 33.88 433 PHE A C 1
ATOM 3557 O O . PHE A 1 433 ? 31.303 5.506 -13.107 1.00 33.88 433 PHE A O 1
ATOM 3564 N N . SER A 1 434 ? 33.159 4.917 -11.996 1.00 31.00 434 SER A N 1
ATOM 3565 C CA . SER A 1 434 ? 33.895 6.109 -12.346 1.00 31.00 434 SER A CA 1
ATOM 3566 C C . SER A 1 434 ? 34.325 5.929 -13.798 1.00 31.00 434 SER A C 1
ATOM 3568 O O . SER A 1 434 ? 34.674 4.829 -14.220 1.00 31.00 434 SER A O 1
ATOM 3570 N N . THR A 1 435 ? 34.408 7.011 -14.562 1.00 33.22 435 THR A N 1
ATOM 3571 C CA . THR A 1 435 ? 35.137 7.035 -15.842 1.00 33.22 435 THR A CA 1
ATOM 3572 C C . THR A 1 435 ? 36.581 6.506 -15.734 1.00 33.22 435 THR A C 1
ATOM 3574 O O . THR A 1 435 ? 37.216 6.274 -16.755 1.00 33.22 435 THR A O 1
ATOM 3577 N N . LYS A 1 436 ? 37.092 6.273 -14.513 1.00 34.31 436 LYS A N 1
ATOM 3578 C CA . LYS A 1 436 ? 38.351 5.579 -14.209 1.00 34.31 436 LYS A CA 1
ATOM 3579 C C . LYS A 1 436 ? 38.323 4.055 -14.385 1.00 34.31 436 LYS A C 1
ATOM 3581 O O . LYS A 1 436 ? 39.393 3.485 -14.541 1.00 34.31 436 LYS A O 1
ATOM 3586 N N . ASP A 1 437 ? 37.155 3.411 -14.370 1.00 31.64 437 ASP A N 1
ATOM 3587 C CA . ASP A 1 437 ? 37.014 1.954 -14.557 1.00 31.64 437 ASP A CA 1
ATOM 3588 C C . ASP A 1 437 ? 36.899 1.561 -16.045 1.00 31.64 437 ASP A C 1
ATOM 3590 O O . ASP A 1 437 ? 36.834 0.384 -16.401 1.00 31.64 437 ASP A O 1
ATOM 3594 N N . ILE A 1 438 ? 36.897 2.556 -16.939 1.00 37.72 438 ILE A N 1
ATOM 3595 C CA . ILE A 1 438 ? 37.218 2.384 -18.354 1.00 37.72 438 ILE A CA 1
ATOM 3596 C C . ILE A 1 438 ? 38.740 2.489 -18.432 1.00 37.72 438 ILE A C 1
ATOM 3598 O O . ILE A 1 438 ? 39.276 3.594 -18.495 1.00 37.72 438 ILE A O 1
ATOM 3602 N N . ASP A 1 439 ? 39.433 1.350 -18.358 1.00 28.55 439 ASP A N 1
ATOM 3603 C CA . ASP A 1 439 ? 40.895 1.296 -18.401 1.00 28.55 439 ASP A CA 1
ATOM 3604 C C . ASP A 1 439 ? 41.445 2.204 -19.511 1.00 28.55 439 ASP A C 1
ATOM 3606 O O . ASP A 1 439 ? 41.255 1.976 -20.714 1.00 28.55 439 ASP A O 1
ATOM 3610 N N . SER A 1 440 ? 42.184 3.227 -19.081 1.00 29.23 440 SER A N 1
ATOM 3611 C CA . SER A 1 440 ? 42.891 4.206 -19.908 1.00 29.23 440 SER A CA 1
ATOM 3612 C C . SER A 1 440 ? 44.000 3.600 -20.786 1.00 29.23 440 SER A C 1
ATOM 3614 O O . SER A 1 440 ? 44.735 4.335 -21.440 1.00 29.23 440 SER A O 1
ATOM 3616 N N . GLU A 1 441 ? 44.120 2.272 -20.851 1.00 28.75 441 GLU A N 1
ATOM 3617 C CA . GLU A 1 441 ? 45.055 1.566 -21.733 1.00 28.75 441 GLU A CA 1
ATOM 3618 C C . GLU A 1 441 ? 44.439 1.100 -23.063 1.00 28.75 441 GLU A C 1
ATOM 3620 O O . GLU A 1 441 ? 45.187 0.819 -24.001 1.00 28.75 441 GLU A O 1
ATOM 3625 N N . THR A 1 442 ? 43.108 1.091 -23.221 1.00 28.78 442 THR A N 1
ATOM 3626 C CA . THR A 1 442 ? 42.487 0.567 -24.462 1.00 28.78 442 THR A CA 1
ATOM 3627 C C . THR A 1 442 ? 42.239 1.641 -25.536 1.00 28.78 442 THR A C 1
ATOM 3629 O O . THR A 1 442 ? 42.027 1.313 -26.700 1.00 28.78 442 THR A O 1
ATOM 3632 N N . ILE A 1 443 ? 42.337 2.935 -25.201 1.00 29.33 443 ILE A N 1
ATOM 3633 C CA . ILE A 1 443 ? 42.027 4.045 -26.131 1.00 29.33 443 ILE A CA 1
ATOM 3634 C C . ILE A 1 443 ? 43.276 4.597 -26.866 1.00 29.33 443 ILE A C 1
ATOM 3636 O O . ILE A 1 443 ? 43.143 5.343 -27.830 1.00 29.33 443 ILE A O 1
ATOM 3640 N N . VAL A 1 444 ? 44.504 4.183 -26.517 1.00 26.17 444 VAL A N 1
ATOM 3641 C CA . VAL A 1 444 ? 45.749 4.781 -27.075 1.00 26.17 444 VAL A CA 1
ATOM 3642 C C . VAL A 1 444 ? 46.480 3.893 -28.107 1.00 26.17 444 VAL A C 1
ATOM 3644 O O . VAL A 1 444 ? 47.639 4.136 -28.423 1.00 26.17 444 VAL A O 1
ATOM 3647 N N . LYS A 1 445 ? 45.848 2.865 -28.697 1.00 25.45 445 LYS A N 1
ATOM 3648 C CA . LYS A 1 445 ? 46.534 1.977 -29.673 1.00 25.45 445 LYS A CA 1
ATOM 3649 C C . LYS A 1 445 ? 45.902 1.823 -31.060 1.00 25.45 445 LYS A C 1
ATOM 3651 O O . LYS A 1 445 ? 46.173 0.841 -31.746 1.00 25.45 445 LYS A O 1
ATOM 3656 N N . SER A 1 446 ? 45.147 2.811 -31.534 1.00 28.58 446 SER A N 1
ATOM 3657 C CA . SER A 1 446 ? 44.748 2.853 -32.952 1.00 28.58 446 SER A CA 1
ATOM 3658 C C . SER A 1 446 ? 44.660 4.269 -33.532 1.00 28.58 446 SER A C 1
ATOM 3660 O O . SER A 1 446 ? 43.635 4.657 -34.093 1.00 28.58 446 SER A O 1
ATOM 3662 N N . ILE A 1 447 ? 45.757 5.014 -33.407 1.00 28.44 447 ILE A N 1
ATOM 3663 C CA . ILE A 1 447 ? 46.234 6.009 -34.382 1.00 28.44 447 ILE A CA 1
ATOM 3664 C C . ILE A 1 447 ? 47.701 5.658 -34.622 1.00 28.44 447 ILE A C 1
ATOM 3666 O O . ILE A 1 447 ? 48.128 5.695 -35.796 1.00 28.44 447 ILE A O 1
#

Solvent-accessible surface area (backbone atoms only — not comparable to full-atom values): 24620 Å² total; per-residue (Å²): 132,56,73,74,58,54,72,72,47,93,63,53,72,68,58,49,56,52,43,58,63,40,69,72,50,35,57,82,43,90,31,32,45,58,24,35,50,36,30,48,53,49,17,50,56,30,41,77,67,68,37,54,69,62,14,43,55,34,29,67,69,41,42,61,88,25,32,41,47,58,27,28,49,28,30,42,52,47,13,50,54,28,43,76,70,68,38,50,68,62,13,44,56,30,30,67,73,34,45,58,91,38,28,41,58,49,26,34,51,28,34,44,51,44,18,50,46,28,35,76,72,67,66,38,47,70,63,15,45,54,38,29,72,68,39,43,60,92,56,31,38,48,47,23,26,49,27,31,44,55,50,16,50,43,27,45,75,77,62,72,33,58,69,62,14,45,60,32,29,73,69,39,42,68,88,42,29,54,68,49,23,44,54,28,38,53,48,49,19,49,46,31,30,78,76,66,69,33,44,69,60,16,51,56,44,52,70,68,54,57,89,89,52,55,68,72,63,46,30,52,47,30,39,48,49,13,50,44,28,44,79,66,72,35,33,72,62,10,29,56,23,17,66,60,9,30,82,82,43,43,68,69,22,51,53,48,37,54,34,28,61,25,55,74,32,84,94,36,26,74,56,18,53,53,50,49,51,51,50,50,53,52,51,51,51,51,59,70,69,51,87,65,58,80,53,65,62,88,84,40,77,50,87,53,67,45,41,14,36,56,31,25,50,69,58,50,44,45,47,68,43,82,57,99,56,95,65,78,53,48,76,90,75,63,41,53,61,90,72,47,95,52,89,62,66,68,50,65,63,47,48,65,76,58,78,58,77,94,84,70,97,81,83,77,78,74,58,94,88,58,84,59,65,48,73,79,70,37,70,67,58,86,37,72,68,52,27,57,73,44,3,43,43,94,86,35,70,61,56,28,42,62,49,72,41,56,71,68,81,79,52,72,73,81,87,46,64,67,59,60,50,51,51,49,52,62,58,69,62,51,75,79,75,47,84,74,76,56,62,84,76,75,80,78,79,85,130

Mean predicted aligned error: 11.93 Å

pLDDT: mean 80.13, std 18.67, range [25.45, 98.38]

Nearest PDB structures (foldseek):
  4wne-assembly1_A  TM=5.946E-01  e=8.090E-04  Homo sapiens
  3sf4-assembly2_B  TM=6.524E-01  e=8.596E-03  Homo sapiens
  3gw4-assembly1_A  TM=5.435E-01  e=1.974E-02  Deinococcus radiodurans R1 = ATCC 13939 = DSM 20539
  4jhr-assembly1_A  TM=5.480E-01  e=4.535E-02  Mus musculus
  8amz-assembly1_Q  TM=5.755E-01  e=1.241E-01  Spinacia oleracea

Secondary structure (DSSP, 8-state):
--HHHHTTS---HHHHHHHHHHHT--SSSS-HHHHHHHHHHHHHHHHHTT-HHHHHHHHHT--TTT-HHHHHHHHHHHHHHHHHTT-HHHHHHHHHT--TTT-HHHHHHHHHHHHHIIIIIS--HHHHHHHHHT--TTT-HHHHHHHHHHHHHHHHHTS--HHHHHHHHTT--TTT-HHHHHHHHHHHHHHHHHHH--HHHHHHHHHTS-TT--HHHHHHHHHHHHHHHHHTT-HHHHHHHHHHHTTTSHHHHHHHHHHHHHHTSTTTHHHHHHHHHHHHHHHHHHHHH---TT--BTTBPPS---EEEEE-HHHHHHHHT-SSS-PPPPPPPPEEGGG-S-TTTTHHHHHHHTT--S--SS--PPPTT---EE---BS-TT-HHHHHHH--BTTBTT-SEEEEE-GGGGS-GGG-HHHHHHHHHHHHT-----TTSS-TTSSSS--

Sequence (447 aa):
MNMDDFKKLKLSNTDIEEIEGLLQVTRENPSGEVYAKAQTVIGGLLLKNKYNQEAINYWNSIKLADSAELYAKAKFNIGLEYKKKNLYQRAIENFEEINQEYSKLYFSAASYQKGIILNYIYNNFEDALKLWNNIKIEDTKEGFAAAQYHIAKVYETKKDNYIKALEYLNKVNKDDFLNFYNLAVLNIANIKAYKFNEYKEAIIVLSTLSERTEDDIRIKADYLLGKLHFELEKYEEAEKYFQLSKKGIPYESLCFISICRLLMNEDTLSFGVKLTELFCYTRDIITLLKIEFDTKVNNLKSLERKLAHYTSTDTCNKLMNDSLEETSPSSFRLNTISNVNDPSEGQVLRRYLSNYDQESPYNLKLDDNLHAFIGCFTFNHDSLNQFRLYGKTDDKEASGLSLVFSKRFFQTEEDLSYEEILSSQINNKGESFSTKDIDSETIVKSI